Protein AF-A0A6N2UVW4-F1 (afdb_monomer_lite)

pLDDT: mean 70.42, std 20.42, range [22.8, 98.5]

Sequence (539 aa):
MREIDLGPVQGPLTFVTPEEFGAKGDGLTDDSDAFKNALLTGKKVICMPKKVYNFIKPVDVKRIYAGHLDLNGSLLKNFHILVNLNDAGNDWRQTYPVGKFVIENGEVGGTWGERPANWEVPVIKTGTQMRLQHLKFTNAPYMLAMVNQYLDYMAFEDCLYIENHALFQENVLKLDAINVIGTDGNAKKIDGTAQNLAGDAWIFKQCNEWYSPNNKDYKMIAFHNNSAATMINCIQSGFRIGGSYSDYARVVCISCHYEEEGSMPVTGGQYWYLCSALFLGCFFWGNYQLFNFKSVQYINCTFVQTIDNYRLPHRDFAFFTNGKYLHELDCVMQNCGVGGNYIIDTKGIKQTRKSPKKTYNKFMDYLNIANLSTKVMQNWEHAKFNQTGQYTYEMYVLATELDNYSYSFKTQQINITNERTQVTALLGNAIGGFGIRAIRTSPNGEIHETILHSSSEIAIGDDGNLVARNLVFHDYGEWCDFGFNDDIKTQLPNIWKKISKKPNMIKNMQMLEANGVLVTKDNSTITTDISGMIQVKKA

Structure (mmCIF, N/CA/C/O backbone):
data_AF-A0A6N2UVW4-F1
#
_entry.id   AF-A0A6N2UVW4-F1
#
loop_
_atom_site.group_PDB
_atom_site.id
_atom_site.type_symbol
_atom_site.label_atom_id
_atom_site.label_alt_id
_atom_site.label_comp_id
_atom_site.label_asym_id
_atom_site.label_entity_id
_atom_site.label_seq_id
_atom_site.pdbx_PDB_ins_code
_atom_site.Cartn_x
_atom_site.Cartn_y
_atom_site.Cartn_z
_atom_site.occupancy
_atom_site.B_iso_or_equiv
_atom_site.auth_seq_id
_atom_site.auth_comp_id
_atom_site.auth_asym_id
_atom_site.auth_atom_id
_atom_site.pdbx_PDB_model_num
ATOM 1 N N . MET A 1 1 ? 15.621 -29.008 -66.933 1.00 38.97 1 MET A N 1
ATOM 2 C CA . MET A 1 1 ? 15.901 -29.365 -65.528 1.00 38.97 1 MET A CA 1
ATOM 3 C C . MET A 1 1 ? 17.125 -28.603 -65.053 1.00 38.97 1 MET A C 1
ATOM 5 O O . MET A 1 1 ? 18.234 -28.921 -65.461 1.00 38.97 1 MET A O 1
ATOM 9 N N . ARG A 1 2 ? 16.892 -27.567 -64.249 1.00 25.06 2 ARG A N 1
ATOM 10 C CA . ARG A 1 2 ? 17.816 -27.016 -63.253 1.00 25.06 2 ARG A CA 1
ATOM 11 C C . ARG A 1 2 ? 16.919 -26.576 -62.102 1.00 25.06 2 ARG A C 1
ATOM 13 O O . ARG A 1 2 ? 16.017 -25.774 -62.331 1.00 25.06 2 ARG A O 1
ATOM 20 N N . GLU A 1 3 ? 17.099 -27.191 -60.942 1.00 31.09 3 GLU A N 1
ATOM 21 C CA . GLU A 1 3 ? 16.465 -26.770 -59.696 1.00 31.09 3 GLU A CA 1
ATOM 22 C C . GLU A 1 3 ? 16.963 -25.371 -59.329 1.00 31.09 3 GLU A C 1
ATOM 24 O O . GLU A 1 3 ? 18.162 -25.093 -59.397 1.00 31.09 3 GLU A O 1
ATOM 29 N N . ILE A 1 4 ? 16.027 -24.497 -58.966 1.00 32.41 4 ILE A N 1
ATOM 30 C CA . ILE A 1 4 ? 16.306 -23.297 -58.186 1.00 32.41 4 ILE A CA 1
ATOM 31 C C . ILE A 1 4 ? 15.705 -23.577 -56.816 1.00 32.41 4 ILE A C 1
ATOM 33 O O . ILE A 1 4 ? 14.489 -23.705 -56.675 1.00 32.41 4 ILE A O 1
ATOM 37 N N . ASP A 1 5 ? 16.598 -23.728 -55.849 1.00 36.06 5 ASP A N 1
ATOM 38 C CA . ASP A 1 5 ? 16.321 -23.878 -54.431 1.00 36.06 5 ASP A CA 1
ATOM 39 C C . ASP A 1 5 ? 15.704 -22.570 -53.907 1.00 36.06 5 ASP A C 1
ATOM 41 O O . ASP A 1 5 ? 16.358 -21.524 -53.869 1.00 36.06 5 ASP A O 1
ATOM 45 N N . LEU A 1 6 ? 14.411 -22.602 -53.583 1.00 34.62 6 LEU A N 1
ATOM 46 C CA . LEU A 1 6 ? 13.721 -21.520 -52.885 1.00 34.62 6 LEU A CA 1
ATOM 47 C C . LEU A 1 6 ? 13.541 -21.975 -51.439 1.00 34.62 6 LEU A C 1
ATOM 49 O O . LEU A 1 6 ? 12.596 -22.695 -51.117 1.00 34.62 6 LEU A O 1
ATOM 53 N N . GLY A 1 7 ? 14.478 -21.559 -50.584 1.00 32.84 7 GLY A N 1
ATOM 54 C CA . GLY A 1 7 ? 14.398 -21.746 -49.138 1.00 32.84 7 GLY A CA 1
ATOM 55 C C . GLY A 1 7 ? 13.083 -21.217 -48.538 1.00 32.84 7 GLY A C 1
ATOM 56 O O . GLY A 1 7 ? 12.323 -20.501 -49.197 1.00 32.84 7 GLY A O 1
ATOM 57 N N . PRO A 1 8 ? 12.783 -21.566 -47.275 1.00 37.62 8 PRO A N 1
ATOM 58 C CA . PRO A 1 8 ? 11.489 -21.286 -46.670 1.00 37.62 8 PRO A CA 1
ATOM 59 C C . PRO A 1 8 ? 11.218 -19.778 -46.611 1.00 37.62 8 PRO A C 1
ATOM 61 O O . PRO A 1 8 ? 11.997 -19.003 -46.057 1.00 37.62 8 PRO A O 1
ATOM 64 N N . VAL A 1 9 ? 10.075 -19.379 -47.170 1.00 38.25 9 VAL A N 1
ATOM 65 C CA . VAL A 1 9 ? 9.525 -18.023 -47.090 1.00 38.25 9 VAL A CA 1
ATOM 66 C C . VAL A 1 9 ? 9.221 -17.710 -45.620 1.00 38.25 9 VAL A C 1
ATOM 68 O O . VAL A 1 9 ? 8.223 -18.175 -45.072 1.00 38.25 9 VAL A O 1
ATOM 71 N N . GLN A 1 10 ? 10.090 -16.938 -44.963 1.00 37.22 10 GLN A N 1
ATOM 72 C CA . GLN A 1 10 ? 9.802 -16.350 -43.654 1.00 37.22 10 GLN A CA 1
ATOM 73 C C . GLN A 1 10 ? 8.706 -15.287 -43.821 1.00 37.22 10 GLN A C 1
ATOM 75 O O . GLN A 1 10 ? 8.897 -14.289 -44.515 1.00 37.22 10 GLN A O 1
ATOM 80 N N . GLY A 1 11 ? 7.546 -15.494 -43.190 1.00 39.78 11 GLY A N 1
ATOM 81 C CA . GLY A 1 11 ? 6.554 -14.430 -43.008 1.00 39.78 11 GLY A CA 1
ATOM 82 C C . GLY A 1 11 ? 7.146 -13.258 -42.204 1.00 39.78 11 GLY A C 1
ATOM 83 O O . GLY A 1 11 ? 8.141 -13.445 -41.501 1.00 39.78 11 GLY A O 1
ATOM 84 N N . PRO A 1 12 ? 6.575 -12.043 -42.288 1.00 49.72 12 PRO A N 1
ATOM 85 C CA . PRO A 1 12 ? 7.121 -10.887 -41.587 1.00 49.72 12 PRO A CA 1
ATOM 86 C C . PRO A 1 12 ? 7.119 -11.145 -40.077 1.00 49.72 12 PRO A C 1
ATOM 88 O O . PRO A 1 12 ? 6.063 -11.349 -39.480 1.00 49.72 12 PRO A O 1
ATOM 91 N N . LEU A 1 13 ? 8.308 -11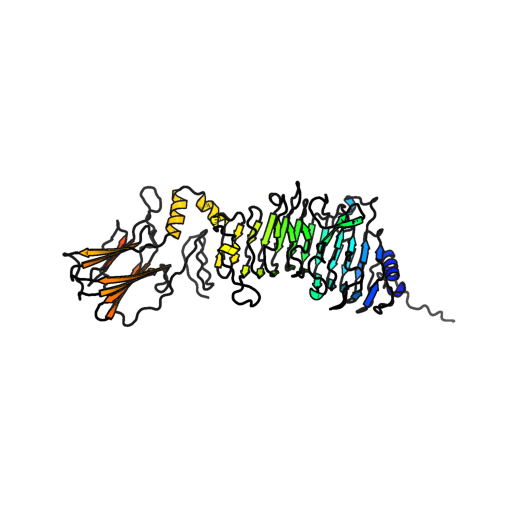.141 -39.465 1.00 53.44 13 LEU A N 1
ATOM 92 C CA . LEU A 1 13 ? 8.469 -11.308 -38.021 1.00 53.44 13 LEU A CA 1
ATOM 93 C C . LEU A 1 13 ? 7.592 -10.285 -37.280 1.00 53.44 13 LEU A C 1
ATOM 95 O O . LEU A 1 13 ? 7.713 -9.073 -37.508 1.00 53.44 13 LEU A O 1
ATOM 99 N N . THR A 1 14 ? 6.719 -10.791 -36.405 1.00 82.38 14 THR A N 1
ATOM 100 C CA . THR A 1 14 ? 5.825 -10.027 -35.513 1.00 82.38 14 THR A CA 1
ATOM 101 C C . THR A 1 14 ? 6.563 -9.400 -34.327 1.00 82.38 14 THR A C 1
ATOM 103 O O . THR A 1 14 ? 5.982 -8.614 -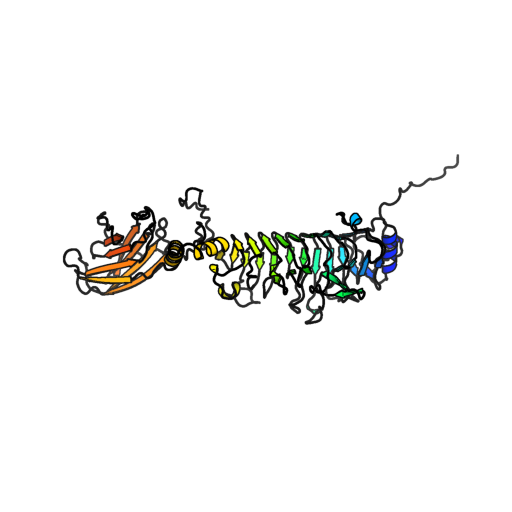33.578 1.00 82.38 14 THR A O 1
ATOM 106 N N . PHE A 1 15 ? 7.849 -9.717 -34.178 1.00 92.69 15 PHE A N 1
ATOM 107 C CA . PHE A 1 15 ? 8.753 -9.175 -33.177 1.00 92.69 15 PHE A CA 1
ATOM 108 C C . PHE A 1 15 ? 10.134 -8.899 -33.785 1.00 92.69 15 PHE A C 1
ATOM 110 O O . PHE A 1 15 ? 10.409 -9.309 -34.913 1.00 92.69 15 PHE A O 1
ATOM 117 N N . VAL A 1 16 ? 10.980 -8.192 -33.044 1.00 96.44 16 VAL A N 1
ATOM 118 C CA . VAL A 1 16 ? 12.411 -8.006 -33.325 1.00 96.44 16 VAL A CA 1
ATOM 119 C C . VAL A 1 16 ? 13.206 -8.164 -32.033 1.00 96.44 16 VAL A C 1
ATOM 121 O O . VAL A 1 16 ? 12.652 -7.981 -30.944 1.00 96.44 16 VAL A O 1
ATOM 124 N N . THR A 1 17 ? 14.495 -8.470 -32.133 1.00 97.56 17 THR A N 1
ATOM 125 C CA . THR A 1 17 ? 15.401 -8.467 -30.975 1.00 97.56 17 THR A CA 1
ATOM 126 C C . THR A 1 17 ? 16.345 -7.260 -31.008 1.00 97.56 17 THR A C 1
ATOM 128 O O . THR A 1 17 ? 16.642 -6.743 -32.086 1.00 97.56 17 THR A O 1
ATOM 131 N N . PRO A 1 18 ? 16.853 -6.779 -29.858 1.00 98.12 18 PRO A N 1
ATOM 132 C CA . PRO A 1 18 ? 17.885 -5.740 -29.840 1.00 98.12 18 PRO A CA 1
ATOM 133 C C . PRO A 1 18 ? 19.155 -6.122 -30.625 1.00 98.12 18 PRO A C 1
ATOM 135 O O . PRO A 1 18 ? 19.814 -5.256 -31.200 1.00 98.12 18 PRO A O 1
ATOM 138 N N . GLU A 1 19 ? 19.504 -7.409 -30.689 1.00 97.81 19 GLU A N 1
ATOM 139 C CA . GLU A 1 19 ? 20.683 -7.923 -31.399 1.00 97.81 19 GLU A CA 1
ATOM 140 C C . GLU A 1 19 ? 20.627 -7.664 -32.910 1.00 97.81 19 GLU A C 1
ATOM 142 O O . GLU A 1 19 ? 21.662 -7.387 -33.516 1.00 97.81 19 GLU A O 1
ATOM 147 N N . GLU A 1 20 ? 19.432 -7.667 -33.514 1.00 97.62 20 GLU A N 1
ATOM 148 C CA . GLU A 1 20 ? 19.237 -7.288 -34.925 1.00 97.62 20 GLU A CA 1
ATOM 149 C C . GLU A 1 20 ? 19.682 -5.842 -35.209 1.00 97.62 20 GLU A C 1
ATOM 151 O O . GLU A 1 20 ? 19.990 -5.491 -36.349 1.00 97.62 20 GLU A O 1
ATOM 156 N N . PHE A 1 21 ? 19.768 -5.012 -34.165 1.00 97.94 21 PHE A N 1
ATOM 157 C CA . PHE A 1 21 ? 20.197 -3.615 -34.220 1.00 97.94 21 PHE A CA 1
ATOM 158 C C . PHE A 1 21 ? 21.572 -3.385 -33.581 1.00 97.94 21 PHE A C 1
ATOM 160 O O . PHE A 1 21 ? 21.954 -2.238 -33.343 1.00 97.94 21 PHE A O 1
ATOM 167 N N . GLY A 1 22 ? 22.327 -4.458 -33.324 1.00 97.31 22 GLY A N 1
ATOM 168 C CA . GLY A 1 22 ? 23.711 -4.394 -32.857 1.00 97.31 22 GLY A CA 1
ATOM 169 C C . GLY A 1 22 ? 23.905 -4.485 -31.343 1.00 97.31 22 GLY A C 1
ATOM 170 O O . GLY A 1 22 ? 25.032 -4.280 -30.890 1.00 97.31 22 GLY A O 1
ATOM 171 N N . ALA A 1 23 ? 22.865 -4.805 -30.561 1.00 98.12 23 ALA A N 1
ATOM 172 C CA . ALA A 1 23 ? 23.050 -5.108 -29.141 1.00 98.12 23 ALA A CA 1
ATOM 173 C C . ALA A 1 23 ? 23.914 -6.366 -28.967 1.00 98.12 23 ALA A C 1
ATOM 175 O O . ALA A 1 23 ? 23.809 -7.316 -29.747 1.00 98.12 23 ALA A O 1
ATOM 176 N N . LYS A 1 24 ? 24.736 -6.406 -27.916 1.00 97.81 24 LYS A N 1
ATOM 177 C CA . LYS A 1 24 ? 25.527 -7.596 -27.560 1.00 97.81 24 LYS A CA 1
ATOM 178 C C . LYS A 1 24 ? 24.975 -8.335 -26.347 1.00 97.81 24 LYS A C 1
ATOM 180 O O . LYS A 1 24 ? 25.068 -9.571 -26.284 1.00 97.81 24 LYS A O 1
ATOM 185 N N . GLY A 1 25 ? 24.420 -7.597 -25.383 1.00 96.81 25 GLY A N 1
ATOM 186 C CA . GLY A 1 25 ? 23.923 -8.170 -24.134 1.00 96.81 25 GLY A CA 1
ATOM 187 C C . GLY A 1 25 ? 25.016 -8.887 -23.330 1.00 96.81 25 GLY A C 1
ATOM 188 O O . GLY A 1 25 ? 24.780 -9.964 -22.776 1.00 96.81 25 GLY A O 1
ATOM 189 N N . ASP A 1 26 ? 26.229 -8.328 -23.327 1.00 96.62 26 ASP A N 1
ATOM 190 C CA . ASP A 1 26 ? 27.412 -8.834 -22.613 1.00 96.62 26 ASP A CA 1
ATOM 191 C C . ASP A 1 26 ? 27.649 -8.140 -21.253 1.00 96.62 26 ASP A C 1
ATOM 193 O O . ASP A 1 26 ? 28.610 -8.450 -20.551 1.00 96.62 26 ASP A O 1
ATOM 197 N N . GLY A 1 27 ? 26.776 -7.202 -20.877 1.00 94.25 27 GLY A N 1
ATOM 198 C CA . GLY A 1 27 ? 26.834 -6.414 -19.647 1.00 94.25 27 GLY A CA 1
ATOM 199 C C . GLY A 1 27 ? 27.883 -5.304 -19.646 1.00 94.25 27 GLY A C 1
ATOM 200 O O . GLY A 1 27 ? 28.048 -4.646 -18.617 1.00 94.25 27 GLY A O 1
ATOM 201 N N . LEU A 1 28 ? 28.577 -5.089 -20.767 1.00 94.44 28 LEU A N 1
ATOM 202 C CA . LEU A 1 28 ? 29.689 -4.145 -20.897 1.00 94.44 28 LEU A CA 1
ATOM 203 C C . LEU A 1 28 ? 29.474 -3.170 -22.059 1.00 94.44 28 LEU A C 1
ATOM 205 O O . LEU A 1 28 ? 29.609 -1.958 -21.885 1.00 94.44 28 LEU A O 1
ATOM 209 N N . THR A 1 29 ? 29.139 -3.696 -23.235 1.00 97.25 29 THR A N 1
ATOM 210 C CA . THR A 1 29 ? 28.880 -2.922 -24.448 1.00 97.25 29 THR A CA 1
ATOM 211 C C . THR A 1 29 ? 27.660 -2.024 -24.248 1.00 97.25 29 THR A C 1
ATOM 213 O O . THR A 1 29 ? 26.678 -2.431 -23.638 1.00 97.25 29 THR A O 1
ATOM 216 N N . ASP A 1 30 ? 27.734 -0.791 -24.754 1.00 97.69 30 ASP A N 1
ATOM 217 C CA . ASP A 1 30 ? 26.580 0.106 -24.776 1.00 97.69 30 ASP A CA 1
ATOM 218 C C . ASP A 1 30 ? 25.530 -0.384 -25.780 1.00 97.69 30 ASP A C 1
ATOM 220 O O . ASP A 1 30 ? 25.731 -0.304 -26.992 1.00 97.69 30 ASP A O 1
ATOM 224 N N . ASP A 1 31 ? 24.399 -0.854 -25.265 1.00 98.50 31 ASP A N 1
ATOM 225 C CA . ASP A 1 31 ? 23.282 -1.390 -26.044 1.00 98.50 31 ASP A CA 1
ATOM 226 C C . ASP A 1 31 ? 22.178 -0.336 -26.292 1.00 98.50 31 ASP A C 1
ATOM 228 O O . ASP A 1 31 ? 21.141 -0.628 -26.895 1.00 98.50 31 ASP A O 1
ATOM 232 N N . SER A 1 32 ? 22.392 0.918 -25.868 1.00 97.88 32 SER A N 1
ATOM 233 C CA . SER A 1 32 ? 21.366 1.973 -25.877 1.00 97.88 32 SER A CA 1
ATOM 234 C C . SER A 1 32 ? 20.764 2.255 -27.259 1.00 97.88 32 SER A C 1
ATOM 236 O O . SER A 1 32 ? 19.541 2.352 -27.396 1.00 97.88 32 SER A O 1
ATOM 238 N N . ASP A 1 33 ? 21.597 2.384 -28.300 1.00 98.31 33 ASP A N 1
ATOM 239 C CA . ASP A 1 33 ? 21.111 2.680 -29.659 1.00 98.31 33 ASP A CA 1
ATOM 240 C C . ASP A 1 33 ? 20.380 1.487 -30.283 1.00 98.31 33 ASP A C 1
ATOM 242 O O . ASP A 1 33 ? 19.411 1.675 -31.020 1.00 98.31 33 ASP A O 1
ATOM 246 N N . ALA A 1 34 ? 20.798 0.263 -29.957 1.00 98.50 34 ALA A N 1
ATOM 247 C CA . ALA A 1 34 ? 20.167 -0.948 -30.458 1.00 98.50 34 ALA A CA 1
ATOM 248 C C . ALA A 1 34 ? 18.731 -1.086 -29.928 1.00 98.50 34 ALA A C 1
ATOM 250 O O . ALA A 1 34 ? 17.798 -1.284 -30.708 1.00 98.50 34 ALA A O 1
ATOM 251 N N . PHE A 1 35 ? 18.523 -0.866 -28.625 1.00 98.44 35 PHE A N 1
ATOM 252 C CA . PHE A 1 35 ? 17.181 -0.839 -28.028 1.00 98.44 35 PHE A CA 1
ATOM 253 C C . PHE A 1 35 ? 16.313 0.284 -28.592 1.00 98.44 35 PHE A C 1
ATOM 255 O O . PHE A 1 35 ? 15.141 0.062 -28.903 1.00 98.44 35 PHE A O 1
ATOM 262 N N . LYS A 1 36 ? 16.879 1.485 -28.760 1.00 97.94 36 LYS A N 1
ATOM 263 C CA . LYS A 1 36 ? 16.172 2.604 -29.394 1.00 97.94 36 LYS A CA 1
ATOM 264 C C . LYS A 1 36 ? 15.686 2.222 -30.791 1.00 97.94 36 LYS A C 1
ATOM 266 O O . LYS A 1 36 ? 14.511 2.405 -31.096 1.00 97.94 36 LYS A O 1
ATOM 271 N N . ASN A 1 37 ? 16.568 1.687 -31.631 1.00 97.56 37 ASN A N 1
ATOM 272 C CA . ASN A 1 37 ? 16.231 1.331 -33.007 1.00 97.56 37 ASN A CA 1
ATOM 273 C C . ASN A 1 37 ? 15.206 0.191 -33.070 1.00 97.56 37 ASN A C 1
ATOM 275 O O . ASN A 1 37 ? 14.262 0.286 -33.852 1.00 97.56 37 ASN A O 1
ATOM 279 N N . ALA A 1 38 ? 15.327 -0.818 -32.200 1.00 97.25 38 ALA A N 1
ATOM 280 C CA . ALA A 1 38 ? 14.352 -1.900 -32.084 1.00 97.25 38 ALA A CA 1
ATOM 281 C C . ALA A 1 38 ? 12.950 -1.369 -31.746 1.00 97.25 38 ALA A C 1
ATOM 283 O O . ALA A 1 38 ? 11.978 -1.692 -32.431 1.00 97.25 38 ALA A O 1
ATOM 284 N N . LEU A 1 39 ? 12.843 -0.490 -30.745 1.00 95.25 39 LEU A N 1
ATOM 285 C CA . LEU A 1 39 ? 11.572 0.117 -30.337 1.00 95.25 39 LEU A CA 1
ATOM 286 C C . LEU A 1 39 ? 10.967 1.020 -31.421 1.00 95.25 39 LEU A C 1
ATOM 288 O O . LEU A 1 39 ? 9.749 1.041 -31.599 1.00 95.25 39 LEU A O 1
ATOM 292 N N . LEU A 1 40 ? 11.799 1.739 -32.181 1.00 93.06 40 LEU A N 1
ATOM 293 C CA . LEU A 1 40 ? 11.345 2.601 -33.279 1.00 93.06 40 LEU A CA 1
ATOM 294 C C . LEU A 1 40 ? 10.747 1.825 -34.464 1.00 93.06 40 LEU A C 1
ATOM 296 O O . LEU A 1 40 ? 10.085 2.437 -35.301 1.00 93.06 40 LEU A O 1
ATOM 300 N N . THR A 1 41 ? 10.916 0.500 -34.533 1.00 92.62 41 THR A N 1
ATOM 301 C CA . THR A 1 41 ? 10.229 -0.327 -35.541 1.00 92.62 41 THR A CA 1
ATOM 302 C C . THR A 1 41 ? 8.719 -0.421 -35.321 1.00 92.62 41 THR A C 1
ATOM 304 O O . THR A 1 41 ? 7.993 -0.783 -36.247 1.00 92.62 41 THR A O 1
ATOM 307 N N . GLY A 1 42 ? 8.242 -0.149 -34.100 1.00 87.94 42 GLY A N 1
ATOM 308 C CA . GLY A 1 42 ? 6.847 -0.348 -33.700 1.00 87.94 42 GLY A CA 1
ATOM 309 C C . GLY A 1 42 ? 6.428 -1.816 -33.536 1.00 87.94 42 GLY A C 1
ATOM 310 O O . GLY A 1 42 ? 5.264 -2.082 -33.242 1.00 87.94 42 GLY A O 1
ATOM 311 N N . LYS A 1 43 ? 7.345 -2.776 -33.717 1.00 91.69 43 LYS A N 1
ATOM 312 C CA . LYS A 1 43 ? 7.105 -4.206 -33.463 1.00 91.69 43 LYS A CA 1
ATOM 313 C C . LYS A 1 43 ? 7.293 -4.535 -31.979 1.00 91.69 43 LYS A C 1
ATOM 315 O O . LYS A 1 43 ? 7.896 -3.756 -31.241 1.00 91.69 43 LYS A O 1
ATOM 320 N N . LYS A 1 44 ? 6.826 -5.714 -31.540 1.00 94.62 44 LYS A N 1
ATOM 321 C CA . LYS A 1 44 ? 7.178 -6.233 -30.206 1.00 94.62 44 LYS A CA 1
ATOM 322 C C . LYS A 1 44 ? 8.697 -6.429 -30.146 1.00 94.62 44 LYS A C 1
ATOM 324 O O . LYS A 1 44 ? 9.260 -7.092 -31.012 1.00 94.62 44 LYS A O 1
ATOM 329 N N . VAL A 1 45 ? 9.358 -5.863 -29.145 1.00 97.75 45 VAL A N 1
ATOM 330 C CA . VAL A 1 45 ? 10.785 -6.081 -28.895 1.00 97.75 45 VAL A CA 1
ATOM 331 C C . VAL A 1 45 ? 10.915 -7.183 -27.857 1.00 97.75 45 VAL A C 1
ATOM 333 O O . VAL A 1 45 ? 10.358 -7.064 -26.768 1.00 97.75 45 VAL A O 1
ATOM 336 N N . ILE A 1 46 ? 11.632 -8.252 -28.194 1.00 97.75 46 ILE A N 1
ATOM 337 C CA . ILE A 1 46 ? 11.892 -9.372 -27.286 1.00 97.75 46 ILE A CA 1
ATOM 338 C C . ILE A 1 46 ? 13.399 -9.504 -27.126 1.00 97.75 46 ILE A C 1
ATOM 340 O O . ILE A 1 46 ? 14.116 -9.722 -28.101 1.00 97.75 46 ILE A O 1
ATOM 344 N N . CYS A 1 47 ? 13.886 -9.365 -25.899 1.00 98.06 47 CYS A N 1
ATOM 345 C CA . CYS A 1 47 ? 15.289 -9.612 -25.600 1.00 98.06 47 CYS A CA 1
ATOM 346 C C . CYS A 1 47 ? 15.619 -11.099 -25.778 1.00 98.06 47 CYS A C 1
ATOM 348 O O . CYS A 1 47 ? 14.792 -11.984 -25.524 1.00 98.06 47 CYS A O 1
ATOM 350 N N . MET A 1 48 ? 16.860 -11.395 -26.151 1.00 95.50 48 MET A N 1
ATOM 351 C CA . MET A 1 48 ? 17.355 -12.765 -26.054 1.00 95.50 48 MET A CA 1
ATOM 352 C C . MET A 1 48 ? 17.401 -13.185 -24.577 1.00 95.50 48 MET A C 1
ATOM 354 O O . MET A 1 48 ? 17.723 -12.366 -23.718 1.00 95.50 48 MET A O 1
ATOM 358 N N . PRO A 1 49 ? 17.066 -14.442 -24.247 1.00 94.75 49 PRO A N 1
ATOM 359 C CA . PRO A 1 49 ? 16.803 -14.824 -22.867 1.00 94.75 49 PRO A CA 1
ATOM 360 C C . PRO A 1 49 ? 18.044 -14.711 -21.978 1.00 94.75 49 PRO A C 1
ATOM 362 O O . PRO A 1 49 ? 19.130 -15.159 -22.355 1.00 94.75 49 PRO A O 1
ATOM 365 N N . LYS A 1 50 ? 17.849 -14.194 -20.756 1.00 89.25 50 LYS A N 1
ATOM 366 C CA . LYS A 1 50 ? 18.866 -14.118 -19.684 1.00 89.25 50 LYS A CA 1
ATOM 367 C C . LYS A 1 50 ? 20.139 -13.344 -20.060 1.00 89.25 50 LYS A C 1
ATOM 369 O O . LYS A 1 50 ? 21.222 -13.640 -19.550 1.00 89.25 50 LYS A O 1
ATOM 374 N N . LYS A 1 51 ? 20.028 -12.369 -20.960 1.00 96.06 51 LYS A N 1
ATOM 375 C CA . LYS A 1 51 ? 21.128 -11.467 -21.314 1.00 96.06 51 LYS A CA 1
ATOM 376 C C . LYS A 1 51 ? 21.301 -10.369 -20.266 1.00 96.06 51 LYS A C 1
ATOM 378 O O . LYS A 1 51 ? 20.418 -10.123 -19.445 1.00 96.06 51 LYS A O 1
ATOM 383 N N . VAL A 1 52 ? 22.453 -9.704 -20.298 1.00 96.44 52 VAL A N 1
ATOM 384 C CA . VAL A 1 52 ? 22.708 -8.503 -19.494 1.00 96.44 52 VAL A CA 1
ATOM 385 C C . VAL A 1 52 ? 23.021 -7.371 -20.456 1.00 96.44 52 VAL A C 1
ATOM 387 O O . VAL A 1 52 ? 24.057 -7.403 -21.103 1.00 96.44 52 VAL A O 1
ATOM 390 N N . TYR A 1 53 ? 22.146 -6.382 -20.573 1.00 97.56 53 TYR A N 1
ATOM 391 C CA . TYR A 1 53 ? 22.354 -5.244 -21.469 1.00 97.56 53 TYR A CA 1
ATOM 392 C C . TYR A 1 53 ? 22.809 -4.035 -20.663 1.00 97.56 53 TYR A C 1
ATOM 394 O O . TYR A 1 53 ? 22.246 -3.766 -19.601 1.00 97.56 53 TYR A O 1
ATOM 402 N N . ASN A 1 54 ? 23.829 -3.320 -21.136 1.00 96.31 54 ASN A N 1
ATOM 403 C CA . ASN A 1 54 ? 24.357 -2.142 -20.449 1.00 96.31 54 ASN A CA 1
ATOM 404 C C . ASN A 1 54 ? 24.015 -0.865 -21.217 1.00 96.31 54 ASN A C 1
ATOM 406 O O . ASN A 1 54 ? 24.142 -0.807 -22.436 1.00 96.31 54 ASN A O 1
ATOM 410 N N . PHE A 1 55 ? 23.603 0.171 -20.490 1.00 96.44 55 PHE A N 1
ATOM 411 C CA . PHE A 1 55 ? 23.182 1.443 -21.063 1.00 96.44 55 PHE A CA 1
ATOM 412 C C . PHE A 1 55 ? 24.060 2.567 -20.515 1.00 96.44 55 PHE A C 1
ATOM 414 O O . PHE A 1 55 ? 24.122 2.780 -19.306 1.00 96.44 55 PHE A O 1
ATOM 421 N N . ILE A 1 56 ? 24.743 3.309 -21.389 1.00 94.94 56 ILE A N 1
ATOM 422 C CA . ILE A 1 56 ? 25.504 4.506 -20.968 1.00 94.94 56 ILE A CA 1
ATOM 423 C C . ILE A 1 56 ? 24.724 5.803 -21.215 1.00 94.94 56 ILE A C 1
ATOM 425 O O . ILE A 1 56 ? 25.126 6.871 -20.750 1.00 94.94 56 ILE A O 1
ATOM 429 N N . LYS A 1 57 ? 23.614 5.723 -21.958 1.00 94.88 57 LYS A N 1
ATOM 430 C CA . LYS A 1 57 ? 22.730 6.843 -22.288 1.00 94.88 57 LYS A CA 1
ATOM 431 C C . LYS A 1 57 ? 21.263 6.391 -22.307 1.00 94.88 57 LYS A C 1
ATOM 433 O O . LYS A 1 57 ? 20.989 5.204 -22.457 1.00 94.88 57 LYS A O 1
ATOM 438 N N . PRO A 1 58 ? 20.299 7.317 -22.179 1.00 94.62 58 PRO A N 1
ATOM 439 C CA . PRO A 1 58 ? 18.889 6.956 -22.230 1.00 94.62 58 PRO A CA 1
ATOM 440 C C . PRO A 1 58 ? 18.467 6.400 -23.596 1.00 94.62 58 PRO A C 1
ATOM 442 O O . PRO A 1 58 ? 18.875 6.906 -24.645 1.00 94.62 58 PRO A O 1
ATOM 445 N N . VAL A 1 59 ? 17.552 5.434 -23.578 1.00 97.00 59 VAL A N 1
ATOM 446 C CA . VAL A 1 59 ? 16.793 4.991 -24.748 1.00 97.00 59 VAL A CA 1
ATOM 447 C C . VAL A 1 59 ? 15.771 6.078 -25.096 1.00 97.00 59 VAL A C 1
ATOM 449 O O . VAL A 1 59 ? 14.692 6.175 -24.508 1.00 97.00 59 VAL A O 1
ATOM 452 N N . ASP A 1 60 ? 16.154 6.963 -26.019 1.00 93.62 60 ASP A N 1
ATOM 453 C CA . ASP A 1 60 ? 15.337 8.109 -26.430 1.00 93.62 60 ASP A CA 1
ATOM 454 C C . ASP A 1 60 ? 14.320 7.71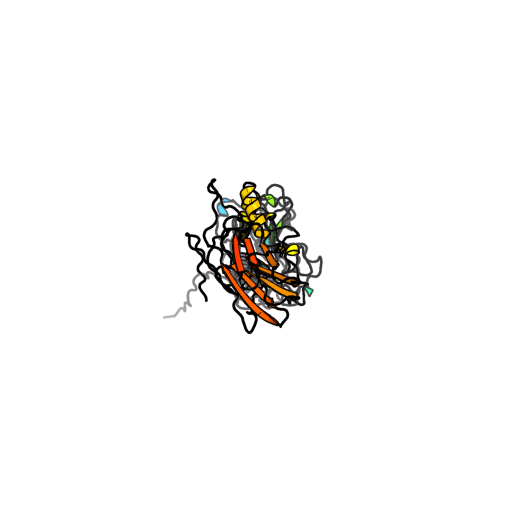3 -27.510 1.00 93.62 60 ASP A C 1
ATOM 456 O O . ASP A 1 60 ? 14.634 7.666 -28.705 1.00 93.62 60 ASP A O 1
ATOM 460 N N . VAL A 1 61 ? 13.089 7.456 -27.065 1.00 90.69 61 VAL A N 1
ATOM 461 C CA . VAL A 1 61 ? 11.921 7.145 -27.897 1.00 90.69 61 VAL A CA 1
ATOM 462 C C . VAL A 1 61 ? 10.764 8.104 -27.601 1.00 90.69 61 VAL A C 1
ATOM 464 O O . VAL A 1 61 ? 9.589 7.745 -27.637 1.00 90.69 61 VAL A O 1
ATOM 467 N N . LYS A 1 62 ? 11.075 9.384 -27.363 1.00 87.06 62 LYS A N 1
ATOM 468 C CA . LYS A 1 62 ? 10.102 10.421 -26.958 1.00 87.06 62 LYS A CA 1
ATOM 469 C C . LYS A 1 62 ? 8.921 10.623 -27.909 1.00 87.06 62 LYS A C 1
ATOM 471 O O . LYS A 1 62 ? 7.973 11.307 -27.544 1.00 87.06 62 LYS A O 1
ATOM 476 N N . ARG A 1 63 ? 8.984 10.074 -29.124 1.00 80.19 63 ARG A N 1
ATOM 477 C CA . ARG A 1 63 ? 7.955 10.216 -30.161 1.00 80.19 63 ARG A CA 1
ATOM 478 C C . ARG A 1 63 ? 7.035 9.008 -30.310 1.00 80.19 63 ARG A C 1
ATOM 480 O O . ARG A 1 63 ? 6.050 9.123 -31.032 1.00 80.19 63 ARG A O 1
ATOM 487 N N . ILE A 1 64 ? 7.343 7.872 -29.680 1.00 81.38 64 ILE A N 1
ATOM 488 C CA . ILE A 1 64 ? 6.458 6.705 -29.733 1.00 81.38 64 ILE A CA 1
ATOM 489 C C . ILE A 1 64 ? 5.457 6.787 -28.587 1.00 81.38 64 ILE A C 1
ATOM 491 O O . ILE A 1 64 ? 5.832 7.043 -27.443 1.00 81.38 64 ILE A O 1
ATOM 495 N N . TYR A 1 65 ? 4.182 6.588 -28.908 1.00 77.50 65 TYR A N 1
ATOM 496 C CA . TYR A 1 65 ? 3.090 6.605 -27.938 1.00 77.50 65 TYR A CA 1
ATOM 497 C C . TYR A 1 65 ? 2.679 5.199 -27.498 1.00 77.50 65 TYR A C 1
ATOM 499 O O . TYR A 1 65 ? 2.017 5.081 -26.471 1.00 77.50 65 TYR A O 1
ATOM 507 N N . ALA A 1 66 ? 3.084 4.162 -28.242 1.00 83.50 66 ALA A N 1
ATOM 508 C CA . ALA A 1 66 ? 2.816 2.759 -27.958 1.00 83.50 66 ALA A CA 1
ATOM 509 C C . ALA A 1 66 ? 4.035 1.871 -28.256 1.00 83.50 66 ALA A C 1
ATOM 511 O O . ALA A 1 66 ? 4.878 2.232 -29.080 1.00 83.50 66 ALA A O 1
ATOM 512 N N . GLY A 1 67 ? 4.128 0.725 -27.583 1.00 88.31 67 GLY A N 1
ATOM 513 C CA . GLY A 1 67 ? 5.229 -0.223 -27.745 1.00 88.31 67 GLY A CA 1
ATOM 514 C C . GLY A 1 67 ? 5.162 -1.394 -26.767 1.00 88.31 67 GLY A C 1
ATOM 515 O O . GLY A 1 67 ? 4.396 -1.384 -25.805 1.00 88.31 67 GLY A O 1
ATOM 516 N N . HIS A 1 68 ? 5.973 -2.418 -27.016 1.00 94.56 68 HIS A N 1
ATOM 517 C CA . HIS A 1 68 ? 6.054 -3.600 -26.161 1.00 94.56 68 HIS A CA 1
ATOM 518 C C . HIS A 1 68 ? 7.507 -4.048 -26.063 1.00 94.56 68 HIS A C 1
ATOM 520 O O . HIS A 1 68 ? 8.103 -4.411 -27.076 1.00 94.56 68 HIS A O 1
ATOM 526 N N . LEU A 1 69 ? 8.061 -4.005 -24.854 1.00 97.44 69 LEU A N 1
ATOM 527 C CA . LEU A 1 69 ? 9.399 -4.473 -24.523 1.00 97.44 69 LEU A CA 1
ATOM 528 C C . LEU A 1 69 ? 9.319 -5.654 -23.548 1.00 97.44 69 LEU A C 1
ATOM 530 O O . LEU A 1 69 ? 8.973 -5.492 -22.383 1.00 97.44 69 LEU A O 1
ATOM 534 N N . ASP A 1 70 ? 9.657 -6.838 -24.032 1.00 97.88 70 ASP A N 1
ATOM 535 C CA . ASP A 1 70 ? 9.741 -8.067 -23.249 1.00 97.88 70 ASP A CA 1
ATOM 536 C C . ASP A 1 70 ? 11.216 -8.362 -22.952 1.00 97.88 70 ASP A C 1
ATOM 538 O O . ASP A 1 70 ? 12.024 -8.577 -23.864 1.00 97.88 70 ASP A O 1
ATOM 542 N N . LEU A 1 71 ? 11.592 -8.313 -21.675 1.00 98.06 71 LEU A N 1
ATOM 543 C CA . LEU A 1 71 ? 12.968 -8.515 -21.225 1.00 98.06 71 LEU A CA 1
ATOM 544 C C . LEU A 1 71 ? 13.350 -9.999 -21.245 1.00 98.06 71 LEU A C 1
ATOM 546 O O . LEU A 1 71 ? 14.541 -10.307 -21.210 1.00 98.06 71 LEU A O 1
ATOM 550 N N . ASN A 1 72 ? 12.385 -10.921 -21.331 1.00 96.56 72 ASN A N 1
ATOM 551 C CA . ASN A 1 72 ? 12.631 -12.359 -21.450 1.00 96.56 72 ASN A CA 1
ATOM 552 C C . ASN A 1 72 ? 13.635 -12.906 -20.401 1.00 96.56 72 ASN A C 1
ATOM 554 O O . ASN A 1 72 ? 14.579 -13.642 -20.702 1.00 96.56 72 ASN A O 1
ATOM 558 N N . GLY A 1 73 ? 13.484 -12.471 -19.149 1.00 96.06 73 GLY A N 1
ATOM 559 C CA . GLY A 1 73 ? 14.351 -12.812 -18.019 1.00 96.06 73 GLY A CA 1
ATOM 560 C C . GLY A 1 73 ? 15.733 -12.147 -18.033 1.00 96.06 73 GLY A C 1
ATOM 561 O O . GLY A 1 73 ? 16.625 -12.605 -17.320 1.00 96.06 73 GLY A O 1
ATOM 562 N N . SER A 1 74 ? 15.943 -11.120 -18.857 1.00 97.38 74 SER A N 1
ATOM 563 C CA . SER A 1 74 ? 17.203 -10.368 -18.949 1.00 97.38 74 SER A CA 1
ATOM 564 C C . SER A 1 74 ? 17.306 -9.257 -17.904 1.00 97.38 74 SER A C 1
ATOM 566 O O . SER A 1 74 ? 16.299 -8.800 -17.363 1.00 97.38 74 SER A O 1
ATOM 568 N N . LEU A 1 75 ? 18.536 -8.795 -17.664 1.00 95.81 75 LEU A N 1
ATOM 569 C CA . LEU A 1 75 ? 18.850 -7.629 -16.836 1.00 95.81 75 LEU A CA 1
ATOM 570 C C . LEU A 1 75 ? 19.204 -6.426 -17.722 1.00 95.81 75 LEU A C 1
ATOM 572 O O . LEU A 1 75 ? 20.123 -6.506 -18.539 1.00 95.81 75 LEU A O 1
ATOM 576 N N . LEU A 1 76 ? 18.530 -5.295 -17.515 1.00 96.62 76 LEU A N 1
ATOM 577 C CA . LEU A 1 76 ? 18.879 -4.006 -18.116 1.00 96.62 76 LEU A CA 1
ATOM 578 C C . LEU A 1 76 ? 19.648 -3.146 -17.096 1.00 96.62 76 LEU A C 1
ATOM 580 O O . LEU A 1 76 ? 19.056 -2.537 -16.199 1.00 96.62 76 LEU A O 1
ATOM 584 N N . LYS A 1 77 ? 20.980 -3.105 -17.220 1.00 94.31 77 LYS A N 1
ATOM 585 C CA . LYS A 1 77 ? 21.875 -2.345 -16.335 1.00 94.31 77 LYS A CA 1
ATOM 586 C C . LYS A 1 77 ? 21.889 -0.858 -16.679 1.00 94.31 77 LYS A C 1
ATOM 588 O O . LYS A 1 77 ? 22.144 -0.508 -17.824 1.00 94.31 77 LYS A O 1
ATOM 593 N N . ASN A 1 78 ? 21.724 0.017 -15.684 1.00 93.19 78 ASN A N 1
ATOM 594 C CA . ASN A 1 78 ? 21.750 1.484 -15.868 1.00 93.19 78 ASN A CA 1
ATOM 595 C C . ASN A 1 78 ? 20.687 1.997 -16.862 1.00 93.19 78 ASN A C 1
ATOM 597 O O . ASN A 1 78 ? 20.864 3.013 -17.534 1.00 93.19 78 ASN A O 1
ATOM 601 N N . PHE A 1 79 ? 19.597 1.248 -17.010 1.00 95.25 79 PHE A N 1
ATOM 602 C CA . PHE A 1 79 ? 18.584 1.515 -18.016 1.00 95.25 79 PHE A CA 1
ATOM 603 C C . PHE A 1 79 ? 17.755 2.749 -17.673 1.00 95.25 79 PHE A C 1
ATOM 605 O O . PHE A 1 79 ? 17.186 2.854 -16.587 1.00 95.25 79 PHE A O 1
ATOM 612 N N . HIS A 1 80 ? 17.631 3.634 -18.658 1.00 95.00 80 HIS A N 1
ATOM 613 C CA . HIS A 1 80 ? 16.702 4.751 -18.632 1.00 95.00 80 HIS A CA 1
ATOM 614 C C . HIS A 1 80 ? 15.988 4.843 -19.975 1.00 95.00 80 HIS A C 1
ATOM 616 O O . HIS A 1 80 ? 16.638 4.786 -21.019 1.00 95.00 80 HIS A O 1
ATOM 622 N N . ILE A 1 81 ? 14.674 5.046 -19.970 1.00 94.94 81 ILE A N 1
ATOM 623 C CA . ILE A 1 81 ? 13.878 5.203 -21.191 1.00 94.94 81 ILE A CA 1
ATOM 624 C C . ILE A 1 81 ? 13.028 6.470 -21.142 1.00 94.94 81 ILE A C 1
ATOM 626 O O . ILE A 1 81 ? 12.460 6.827 -20.109 1.00 94.94 81 ILE A O 1
ATOM 630 N N . LEU A 1 82 ? 12.957 7.160 -22.281 1.00 93.19 82 LEU A N 1
ATOM 631 C CA . LEU A 1 82 ? 12.176 8.379 -22.477 1.00 93.19 82 LEU A CA 1
ATOM 632 C C . LEU A 1 82 ? 11.065 8.075 -23.490 1.00 93.19 82 LEU A C 1
ATOM 634 O O . LEU A 1 82 ? 11.365 7.891 -24.668 1.00 93.19 82 LEU A O 1
ATOM 638 N N . VAL A 1 83 ? 9.806 8.019 -23.052 1.00 89.00 83 VAL A N 1
ATOM 639 C CA . VAL A 1 83 ? 8.651 7.585 -23.862 1.00 89.00 83 VAL A CA 1
ATOM 640 C C . VAL A 1 83 ? 7.615 8.702 -23.962 1.00 89.00 83 VAL A C 1
ATOM 642 O O . VAL A 1 83 ? 7.243 9.292 -22.955 1.00 89.00 83 VAL A O 1
ATOM 645 N N . ASN A 1 84 ? 7.119 8.980 -25.169 1.00 84.06 84 ASN A N 1
ATOM 646 C CA . ASN A 1 84 ? 6.034 9.940 -25.425 1.00 84.06 84 ASN A CA 1
ATOM 647 C C . ASN A 1 84 ? 6.145 11.292 -24.681 1.00 84.06 84 ASN A C 1
ATOM 649 O O . ASN A 1 84 ? 5.224 11.682 -23.974 1.00 84.06 84 ASN A O 1
ATOM 653 N N . LEU A 1 85 ? 7.263 12.011 -24.817 1.00 80.94 85 LEU A N 1
ATOM 654 C CA . LEU A 1 85 ? 7.493 13.299 -24.134 1.00 80.94 85 LEU A CA 1
ATOM 655 C C . LEU A 1 85 ? 7.251 14.518 -25.045 1.00 80.94 85 LEU A C 1
ATOM 657 O O . LEU A 1 85 ? 7.808 15.584 -24.805 1.00 80.94 85 LEU A O 1
ATOM 661 N N . ASN A 1 86 ? 6.492 14.366 -26.133 1.00 68.88 86 ASN A N 1
ATOM 662 C CA . ASN A 1 86 ? 6.205 15.475 -27.045 1.00 68.88 86 ASN A CA 1
ATOM 663 C C . ASN A 1 86 ? 5.024 16.321 -26.529 1.00 68.88 86 ASN A C 1
ATOM 665 O O . ASN A 1 86 ? 3.917 15.809 -26.375 1.00 68.88 86 ASN A O 1
ATOM 669 N N . ASP A 1 87 ? 5.237 17.626 -26.348 1.00 53.47 87 ASP A N 1
ATOM 670 C CA . ASP A 1 87 ? 4.256 18.572 -25.780 1.00 53.47 87 ASP A CA 1
ATOM 671 C C . ASP A 1 87 ? 3.101 18.986 -26.720 1.00 53.47 87 ASP A C 1
ATOM 673 O O . ASP A 1 87 ? 2.146 19.616 -26.279 1.00 53.47 87 ASP A O 1
ATOM 677 N N . ALA A 1 88 ? 3.154 18.667 -28.019 1.00 43.72 88 ALA A N 1
ATOM 678 C CA . ALA A 1 88 ? 2.333 19.355 -29.030 1.00 43.72 88 ALA A CA 1
ATOM 679 C C . ALA A 1 88 ? 1.154 18.557 -29.634 1.00 43.72 88 ALA A C 1
ATOM 681 O O . ALA A 1 88 ? 0.516 19.062 -30.556 1.00 43.72 88 ALA A O 1
ATOM 682 N N . GLY A 1 89 ? 0.869 17.322 -29.196 1.00 46.19 89 GLY A N 1
ATOM 683 C CA . GLY A 1 89 ? 0.029 16.416 -30.005 1.00 46.19 89 GLY A CA 1
ATOM 684 C C . GLY A 1 89 ? -0.947 15.475 -29.303 1.00 46.19 89 GLY A C 1
ATOM 685 O O . GLY A 1 89 ? -1.605 14.704 -29.997 1.00 46.19 89 GLY A O 1
ATOM 686 N N . ASN A 1 90 ? -1.072 15.494 -27.976 1.00 49.66 90 ASN A N 1
ATOM 687 C CA . ASN A 1 90 ? -1.892 14.493 -27.291 1.00 49.66 90 ASN A CA 1
ATOM 688 C C . ASN A 1 90 ? -3.353 14.954 -27.169 1.00 49.66 90 ASN A C 1
ATOM 690 O O . ASN A 1 90 ? -3.735 15.655 -26.236 1.00 49.66 90 ASN A O 1
ATOM 694 N N . ASP A 1 91 ? -4.175 14.548 -28.141 1.00 54.31 91 ASP A N 1
ATOM 695 C CA . ASP A 1 91 ? -5.635 14.582 -28.033 1.00 54.31 91 ASP A CA 1
ATOM 696 C C . ASP A 1 91 ? -6.073 13.655 -26.886 1.00 54.31 91 ASP A C 1
ATOM 698 O O . ASP A 1 91 ? -5.827 12.447 -26.937 1.00 54.31 91 ASP A O 1
ATOM 702 N N . TRP A 1 92 ? -6.744 14.210 -25.873 1.00 54.09 92 TRP A N 1
ATOM 703 C CA . TRP A 1 92 ? -7.328 13.460 -24.751 1.00 54.09 92 TRP A CA 1
ATOM 704 C C . TRP A 1 92 ? -8.284 12.346 -25.223 1.00 54.09 92 TRP A C 1
ATOM 706 O O . TRP A 1 92 ? -8.498 11.357 -24.540 1.00 54.09 92 TRP A O 1
ATOM 716 N N . ARG A 1 93 ? -8.834 12.420 -26.442 1.00 51.50 93 ARG A N 1
ATOM 717 C CA . ARG A 1 93 ? -9.668 11.338 -26.999 1.00 51.50 93 ARG A CA 1
ATOM 718 C C . ARG A 1 93 ? -8.874 10.080 -27.345 1.00 51.50 93 ARG A C 1
ATOM 720 O O . ARG A 1 93 ? -9.465 9.012 -27.473 1.00 51.50 93 ARG A O 1
ATOM 727 N N . GLN A 1 94 ? -7.552 10.180 -27.491 1.00 52.16 94 GLN A N 1
ATOM 728 C CA . GLN A 1 94 ? -6.684 9.028 -27.733 1.00 52.16 94 GLN A CA 1
ATOM 729 C C . GLN A 1 94 ? -6.175 8.379 -26.438 1.00 52.16 94 GLN A C 1
ATOM 731 O O . GLN A 1 94 ? -5.411 7.420 -26.527 1.00 52.16 94 GLN A O 1
ATOM 736 N N . THR A 1 95 ? -6.525 8.883 -25.249 1.00 52.25 95 THR A N 1
ATOM 737 C CA . THR A 1 95 ? -6.045 8.358 -23.956 1.00 52.25 95 THR A CA 1
ATOM 738 C C . THR A 1 95 ? -6.979 7.303 -23.351 1.00 52.25 95 THR A C 1
ATOM 740 O O . THR A 1 95 ? -6.576 6.591 -22.444 1.00 52.25 95 THR A O 1
ATOM 743 N N . TYR A 1 96 ? -8.166 7.074 -23.914 1.00 54.69 96 TYR A N 1
ATOM 744 C CA . TYR A 1 96 ? -9.101 6.059 -23.413 1.00 54.69 96 TYR A CA 1
ATOM 745 C C . TYR A 1 96 ? -8.569 4.611 -23.525 1.00 54.69 96 TYR A C 1
ATOM 747 O O . TYR A 1 96 ? -7.785 4.294 -24.423 1.00 54.69 96 TYR A O 1
ATOM 755 N N . PRO A 1 97 ? -8.961 3.717 -22.597 1.00 49.78 97 PRO A N 1
ATOM 756 C CA . PRO A 1 97 ? -8.023 2.885 -21.850 1.00 49.78 97 PRO A CA 1
ATOM 757 C C . PRO A 1 97 ? -7.534 1.687 -22.660 1.00 49.78 97 PRO A C 1
ATOM 759 O O . PRO A 1 97 ? -8.196 0.654 -22.761 1.00 49.78 97 PRO A O 1
ATOM 762 N N . VAL A 1 98 ? -6.317 1.804 -23.178 1.00 56.06 98 VAL A N 1
ATOM 763 C CA . VAL A 1 98 ? -5.515 0.675 -23.647 1.00 56.06 98 VAL A CA 1
ATOM 764 C C . VAL A 1 98 ? -4.103 0.921 -23.142 1.00 56.06 98 VAL A C 1
ATOM 766 O O . VAL A 1 98 ? -3.568 2.009 -23.336 1.00 56.06 98 VAL A O 1
ATOM 769 N N . GLY A 1 99 ? -3.493 -0.071 -22.484 1.00 58.28 99 GLY A N 1
ATOM 770 C CA . GLY A 1 99 ? -2.085 0.007 -22.094 1.00 58.28 99 GLY A CA 1
ATOM 771 C C . GLY A 1 99 ? -1.238 0.214 -23.343 1.00 58.28 99 GLY A C 1
ATOM 772 O O . GLY A 1 99 ? -1.040 -0.724 -24.111 1.00 58.28 99 GLY A O 1
ATOM 773 N N . LYS A 1 100 ? -0.810 1.455 -23.586 1.00 77.00 100 LYS A N 1
ATOM 774 C CA . LYS A 1 100 ? -0.148 1.809 -24.841 1.00 77.00 100 LYS A CA 1
ATOM 775 C C . LYS A 1 100 ? 1.274 1.273 -24.868 1.00 77.00 100 LYS A C 1
ATOM 777 O O . LYS A 1 100 ? 1.730 0.817 -25.912 1.00 77.00 100 LYS A O 1
ATOM 782 N N . PHE A 1 101 ? 1.957 1.309 -23.726 1.00 87.75 101 PHE A N 1
ATOM 783 C CA . PHE A 1 101 ? 3.321 0.820 -23.605 1.00 87.75 101 PHE A CA 1
ATOM 784 C C . PHE A 1 101 ? 3.444 -0.272 -22.543 1.00 87.75 101 PHE A C 1
ATOM 786 O O . PHE A 1 101 ? 3.078 -0.059 -21.388 1.00 87.75 101 PHE A O 1
ATOM 793 N N . VAL A 1 102 ? 3.986 -1.427 -22.921 1.00 93.31 102 VAL A N 1
ATOM 794 C CA . VAL A 1 102 ? 4.204 -2.558 -22.010 1.00 93.31 102 VAL A CA 1
ATOM 795 C C . VAL A 1 102 ? 5.697 -2.804 -21.835 1.00 93.31 102 VAL A C 1
ATOM 797 O O . VAL A 1 102 ? 6.427 -2.868 -22.825 1.00 93.31 102 VAL A O 1
ATOM 800 N N . ILE A 1 103 ? 6.144 -2.952 -20.588 1.00 96.81 103 ILE A N 1
ATOM 801 C CA . ILE A 1 103 ? 7.474 -3.479 -20.257 1.00 96.81 103 ILE A CA 1
ATOM 802 C C . ILE A 1 103 ? 7.276 -4.678 -19.334 1.00 96.81 103 ILE A C 1
ATOM 804 O O . ILE A 1 103 ? 6.616 -4.542 -18.301 1.00 96.81 103 ILE A O 1
ATOM 808 N N . GLU A 1 104 ? 7.822 -5.835 -19.705 1.00 97.38 104 GLU A N 1
ATOM 809 C CA . GLU A 1 104 ? 7.565 -7.075 -18.974 1.00 97.38 104 GLU A CA 1
ATOM 810 C C . GLU A 1 104 ? 8.764 -8.018 -18.829 1.00 97.38 104 GLU A C 1
ATOM 812 O O . GLU A 1 104 ? 9.718 -7.954 -19.602 1.00 97.38 104 GLU A O 1
ATOM 817 N N . ASN A 1 105 ? 8.668 -8.929 -17.856 1.00 97.38 105 ASN A N 1
ATOM 818 C CA . ASN A 1 105 ? 9.473 -10.148 -17.716 1.00 97.38 105 ASN A CA 1
ATOM 819 C C . ASN A 1 105 ? 10.987 -9.931 -17.568 1.00 97.38 105 ASN A C 1
ATOM 821 O O . ASN A 1 105 ? 11.768 -10.474 -18.351 1.00 97.38 105 ASN A O 1
ATOM 825 N N . GLY A 1 106 ? 11.454 -9.193 -16.561 1.00 95.69 106 GLY A N 1
ATOM 826 C CA . GLY A 1 106 ? 12.900 -9.083 -16.341 1.00 95.69 106 GLY A CA 1
ATOM 827 C C . GLY A 1 106 ? 13.329 -8.179 -15.201 1.00 95.69 106 GLY A C 1
ATOM 828 O O . GLY A 1 106 ? 12.527 -7.765 -14.368 1.00 95.69 106 GLY A O 1
ATOM 829 N N . GLU A 1 107 ? 14.627 -7.889 -15.162 1.00 94.38 107 GLU A N 1
ATOM 830 C CA . GLU A 1 107 ? 15.242 -7.073 -14.120 1.00 94.38 107 GLU A CA 1
ATOM 831 C C . GLU A 1 107 ? 15.772 -5.750 -14.685 1.00 94.38 107 GLU A C 1
ATOM 833 O O . GLU A 1 107 ? 16.304 -5.692 -15.795 1.00 94.38 107 GLU A O 1
ATOM 838 N N . VAL A 1 108 ? 15.666 -4.677 -13.906 1.00 94.25 108 VAL A N 1
ATOM 839 C CA . VAL A 1 108 ? 16.145 -3.341 -14.266 1.00 94.25 108 VAL A CA 1
ATOM 840 C C . VAL A 1 108 ? 16.933 -2.735 -13.111 1.00 94.25 108 VAL A C 1
ATOM 842 O O . VAL A 1 108 ? 16.520 -2.831 -11.956 1.00 94.25 108 VAL A O 1
ATOM 845 N N . GLY A 1 109 ? 18.050 -2.075 -13.421 1.00 88.56 109 GLY A N 1
ATOM 846 C CA . GLY A 1 109 ? 18.844 -1.328 -12.447 1.00 88.56 109 GLY A CA 1
ATOM 847 C C . GLY A 1 109 ? 20.266 -1.861 -12.323 1.00 88.56 109 GLY A C 1
ATOM 848 O O . GLY A 1 109 ? 21.062 -1.699 -13.245 1.00 88.56 109 GLY A O 1
ATOM 849 N N . GLY A 1 110 ? 20.616 -2.428 -11.171 1.00 77.81 110 GLY A N 1
ATOM 850 C CA . GLY A 1 110 ? 21.962 -2.918 -10.860 1.00 77.81 110 GLY A CA 1
ATOM 851 C C . GLY A 1 110 ? 21.989 -4.382 -10.430 1.00 77.81 110 GLY A C 1
ATOM 852 O O . GLY A 1 110 ? 20.953 -5.016 -10.247 1.00 77.81 110 GLY A O 1
ATOM 853 N N . THR A 1 111 ? 23.190 -4.923 -10.235 1.00 81.12 111 THR A N 1
ATOM 854 C CA . THR A 1 111 ? 23.360 -6.184 -9.497 1.00 81.12 111 THR A CA 1
ATOM 855 C C . THR A 1 111 ? 23.361 -5.917 -7.986 1.00 81.12 111 THR A C 1
ATOM 857 O O . THR A 1 111 ? 23.532 -4.778 -7.543 1.00 81.12 111 THR A O 1
ATOM 860 N N . TRP A 1 112 ? 23.132 -6.941 -7.155 1.00 79.31 112 TRP A N 1
ATOM 861 C CA . TRP A 1 112 ? 23.124 -6.758 -5.699 1.00 79.31 112 TRP A CA 1
ATOM 862 C C . TRP A 1 112 ? 24.476 -6.214 -5.203 1.00 79.31 112 TRP A C 1
ATOM 864 O O . TRP A 1 112 ? 25.522 -6.789 -5.488 1.00 79.31 112 TRP A O 1
ATOM 874 N N . GLY A 1 113 ? 24.450 -5.109 -4.450 1.00 80.69 113 GLY A N 1
ATOM 875 C CA . GLY A 1 113 ? 25.657 -4.413 -3.979 1.00 80.69 113 GLY A CA 1
ATOM 876 C C . GLY A 1 113 ? 26.257 -3.399 -4.960 1.00 80.69 113 GLY A C 1
ATOM 877 O O . GLY A 1 113 ? 27.182 -2.683 -4.587 1.00 80.69 113 GLY A O 1
ATOM 878 N N . GLU A 1 114 ? 25.716 -3.278 -6.174 1.00 84.88 114 GLU A N 1
ATOM 879 C CA . GLU A 1 114 ? 26.142 -2.291 -7.167 1.00 84.88 114 GLU A CA 1
ATOM 880 C C . GLU A 1 114 ? 25.114 -1.158 -7.270 1.00 84.88 114 GLU A C 1
ATOM 882 O O . GLU A 1 114 ? 23.922 -1.393 -7.490 1.00 84.88 114 GLU A O 1
ATOM 887 N N . ARG A 1 115 ? 25.582 0.086 -7.133 1.00 86.69 115 ARG A N 1
ATOM 888 C CA . ARG A 1 115 ? 24.772 1.285 -7.370 1.00 86.69 115 ARG A CA 1
ATOM 889 C C . ARG A 1 115 ? 24.776 1.596 -8.873 1.00 86.69 115 ARG A C 1
ATOM 891 O O . ARG A 1 115 ? 25.865 1.822 -9.402 1.00 86.69 115 ARG A O 1
ATOM 898 N N . PRO A 1 116 ? 23.615 1.642 -9.554 1.00 86.88 116 PRO A N 1
ATOM 899 C CA . PRO A 1 116 ? 23.561 1.982 -10.972 1.00 86.88 116 PRO A CA 1
ATOM 900 C C . PRO A 1 116 ? 24.170 3.355 -11.265 1.00 86.88 116 PRO A C 1
ATOM 902 O O . PRO A 1 116 ? 24.034 4.303 -10.479 1.00 86.88 116 PRO A O 1
ATOM 905 N N . ALA A 1 117 ? 24.802 3.482 -12.430 1.00 85.06 117 ALA A N 1
ATOM 906 C CA . ALA A 1 117 ? 25.151 4.778 -12.987 1.00 85.06 117 ALA A CA 1
ATOM 907 C C . ALA A 1 117 ? 23.863 5.593 -13.177 1.00 85.06 117 ALA A C 1
ATOM 909 O O . ALA A 1 117 ? 22.863 5.069 -13.657 1.00 85.06 117 ALA A O 1
ATOM 910 N N . ASN A 1 118 ? 23.881 6.869 -12.780 1.00 83.50 118 ASN A N 1
ATOM 911 C CA . ASN A 1 118 ? 22.728 7.773 -12.876 1.00 83.50 118 ASN A CA 1
ATOM 912 C C . ASN A 1 118 ? 21.460 7.304 -12.135 1.00 83.50 118 ASN A C 1
ATOM 914 O O . ASN A 1 118 ? 20.359 7.703 -12.505 1.00 83.50 118 ASN A O 1
ATOM 918 N N . TRP A 1 119 ? 21.603 6.541 -11.045 1.00 87.50 119 TRP A N 1
ATOM 919 C CA . TRP A 1 119 ? 20.499 6.161 -10.144 1.00 87.50 119 TRP A CA 1
ATOM 920 C C . TRP A 1 119 ? 19.615 7.349 -9.694 1.00 87.50 119 TRP A C 1
ATOM 922 O O . TRP A 1 119 ? 18.484 7.142 -9.269 1.00 87.50 119 TRP A O 1
ATOM 932 N N . GLU A 1 120 ? 20.123 8.589 -9.777 1.00 88.56 120 GLU A N 1
ATOM 933 C CA . GLU A 1 120 ? 19.401 9.836 -9.478 1.00 88.56 120 GLU A CA 1
ATOM 934 C C . GLU A 1 120 ? 18.280 10.160 -10.473 1.00 88.56 120 GLU A C 1
ATOM 936 O O . GLU A 1 120 ? 17.444 11.030 -10.221 1.00 88.56 120 GLU A O 1
ATOM 941 N N . VAL A 1 121 ? 18.265 9.480 -11.616 1.00 89.19 121 VAL A N 1
ATOM 942 C CA . VAL A 1 121 ? 17.310 9.687 -12.697 1.00 89.19 121 VAL A CA 1
ATOM 943 C C . VAL A 1 121 ? 16.293 8.543 -12.695 1.00 89.19 121 VAL A C 1
ATOM 945 O O . VAL A 1 121 ? 16.687 7.385 -12.579 1.00 89.19 121 VAL A O 1
ATOM 948 N N . PRO A 1 122 ? 14.992 8.831 -12.886 1.00 92.06 122 PRO A N 1
ATOM 949 C CA . PRO A 1 122 ? 13.987 7.791 -13.054 1.00 92.06 122 PRO A CA 1
ATOM 950 C C . PRO A 1 122 ? 14.341 6.794 -14.164 1.00 92.06 122 PRO A C 1
ATOM 952 O O . PRO A 1 122 ? 14.784 7.202 -15.243 1.00 92.06 122 PRO A O 1
ATOM 955 N N . VAL A 1 123 ? 14.108 5.502 -13.923 1.00 94.25 123 VAL A N 1
ATOM 956 C CA . VAL A 1 123 ? 14.253 4.434 -14.930 1.00 94.25 123 VAL A CA 1
ATOM 957 C C . VAL A 1 123 ? 13.357 4.720 -16.133 1.00 94.25 123 VAL A C 1
ATOM 959 O O . VAL A 1 123 ? 13.774 4.596 -17.281 1.00 94.25 123 VAL A O 1
ATOM 962 N N . ILE A 1 124 ? 12.124 5.154 -15.889 1.00 93.62 124 ILE A N 1
ATOM 963 C CA . ILE A 1 124 ? 11.159 5.458 -16.939 1.00 93.62 124 ILE A CA 1
ATOM 964 C C . ILE A 1 124 ? 10.733 6.917 -16.808 1.00 93.62 124 ILE A C 1
ATOM 966 O O . ILE A 1 124 ? 10.248 7.338 -15.761 1.00 93.62 124 ILE A O 1
ATOM 970 N N . LYS A 1 125 ? 10.869 7.690 -17.886 1.00 91.56 125 LYS A N 1
ATOM 971 C CA . LYS A 1 125 ? 10.212 8.990 -18.049 1.00 91.56 125 LYS A CA 1
ATOM 972 C C . LYS A 1 125 ? 9.163 8.872 -19.144 1.00 91.56 125 LYS A C 1
ATOM 974 O O . LYS A 1 125 ? 9.527 8.607 -20.288 1.00 91.56 125 LYS A O 1
ATOM 979 N N . THR A 1 126 ? 7.887 9.061 -18.817 1.00 87.50 126 THR A N 1
ATOM 980 C CA . THR A 1 126 ? 6.786 8.786 -19.754 1.00 87.50 126 THR A CA 1
ATOM 981 C C . THR A 1 126 ? 5.758 9.911 -19.856 1.00 87.50 126 THR A C 1
ATOM 983 O O . THR A 1 126 ? 5.434 10.564 -18.870 1.00 87.50 126 THR A O 1
ATOM 986 N N . GLY A 1 127 ? 5.198 10.109 -21.046 1.00 81.88 127 GLY A N 1
ATOM 987 C CA . GLY A 1 127 ? 3.922 10.804 -21.253 1.00 81.88 127 GLY A CA 1
ATOM 988 C C . GLY A 1 127 ? 2.852 9.924 -21.872 1.00 81.88 127 GLY A C 1
ATOM 989 O O . GLY A 1 127 ? 1.927 10.413 -22.510 1.00 81.88 127 GLY A O 1
ATOM 990 N N . THR A 1 128 ? 2.991 8.607 -21.749 1.00 80.88 128 THR A N 1
ATOM 991 C CA . THR A 1 128 ? 1.986 7.641 -22.190 1.00 80.88 128 THR A CA 1
ATOM 992 C C . THR A 1 128 ? 1.633 6.674 -21.070 1.00 80.88 128 THR A C 1
ATOM 994 O O . THR A 1 128 ? 2.406 6.475 -20.132 1.00 80.88 128 THR A O 1
ATOM 997 N N . GLN A 1 129 ? 0.459 6.065 -21.194 1.00 82.75 129 GLN A N 1
ATOM 998 C CA . GLN A 1 129 ? -0.040 5.047 -20.279 1.00 82.75 129 GLN A CA 1
ATOM 999 C C . GLN A 1 129 ? 0.795 3.785 -20.386 1.00 82.75 129 GLN A C 1
ATOM 1001 O O . GLN A 1 129 ? 1.130 3.343 -21.493 1.00 82.75 129 GLN A O 1
ATOM 1006 N N . MET A 1 130 ? 1.101 3.188 -19.238 1.00 87.06 130 MET A N 1
ATOM 1007 C CA . MET A 1 130 ? 1.989 2.037 -19.182 1.00 87.06 130 MET A CA 1
ATOM 1008 C C . MET A 1 130 ? 1.401 0.881 -18.391 1.00 87.06 130 MET A C 1
ATOM 1010 O O . MET A 1 130 ? 0.672 1.070 -17.413 1.00 87.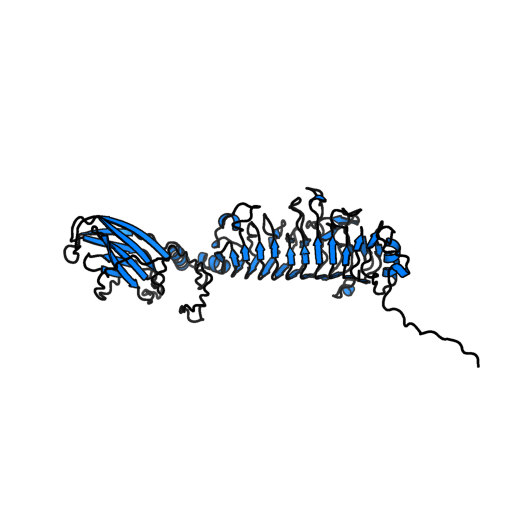06 130 MET A O 1
ATOM 1014 N N . ARG A 1 131 ? 1.789 -0.322 -18.813 1.00 91.12 131 ARG A N 1
ATOM 1015 C CA . ARG A 1 131 ? 1.671 -1.539 -18.025 1.00 91.12 131 ARG A CA 1
ATOM 1016 C C . ARG A 1 131 ? 3.063 -2.104 -17.763 1.00 91.12 131 ARG A C 1
ATOM 1018 O O . ARG A 1 131 ? 3.801 -2.393 -18.702 1.00 91.12 131 ARG A O 1
ATOM 1025 N N . LEU A 1 132 ? 3.412 -2.239 -16.492 1.00 94.38 132 LEU A N 1
ATOM 1026 C CA . LEU A 1 132 ? 4.662 -2.842 -16.042 1.00 94.38 132 LEU A CA 1
ATOM 1027 C C . LEU A 1 132 ? 4.334 -4.195 -15.407 1.00 94.38 132 LEU A C 1
ATOM 1029 O O . LEU A 1 132 ? 3.519 -4.237 -14.485 1.00 94.38 132 LEU A O 1
ATOM 1033 N N . GLN A 1 133 ? 4.902 -5.286 -15.927 1.00 95.69 133 GLN A N 1
ATOM 1034 C CA . GLN A 1 133 ? 4.517 -6.650 -15.531 1.00 95.69 133 GLN A CA 1
ATOM 1035 C C . GLN A 1 133 ? 5.734 -7.520 -15.234 1.00 95.69 133 GLN A C 1
ATOM 1037 O O . GLN A 1 133 ? 6.660 -7.563 -16.036 1.00 95.69 133 GLN A O 1
ATOM 1042 N N . HIS A 1 134 ? 5.740 -8.256 -14.123 1.00 96.44 134 HIS A N 1
ATOM 1043 C CA . HIS A 1 134 ? 6.813 -9.219 -13.826 1.00 96.44 134 HIS A CA 1
ATOM 1044 C C . HIS A 1 134 ? 8.212 -8.574 -13.879 1.00 96.44 134 HIS A C 1
ATOM 1046 O O . HIS A 1 134 ? 9.153 -9.111 -14.475 1.00 96.44 134 HIS A O 1
ATOM 1052 N N . LEU A 1 135 ? 8.322 -7.363 -13.324 1.00 95.50 135 LEU A N 1
ATOM 1053 C CA . LEU A 1 135 ? 9.551 -6.575 -13.328 1.00 95.50 135 LEU A CA 1
ATOM 1054 C C . LEU A 1 135 ? 10.182 -6.538 -11.949 1.00 95.50 135 LEU A C 1
ATOM 1056 O O . LEU A 1 135 ? 9.516 -6.253 -10.956 1.00 95.50 135 LEU A O 1
ATOM 1060 N N . LYS A 1 136 ? 11.497 -6.726 -11.906 1.00 93.56 136 LYS A N 1
ATOM 1061 C CA . LYS A 1 136 ? 12.295 -6.532 -10.702 1.00 93.56 136 LYS A CA 1
ATOM 1062 C C . LYS A 1 136 ? 13.193 -5.307 -10.835 1.00 93.56 136 LYS A C 1
ATOM 1064 O O . LYS A 1 136 ? 14.084 -5.275 -11.677 1.00 93.56 136 LYS A O 1
ATOM 1069 N N . PHE A 1 137 ? 12.990 -4.314 -9.983 1.00 92.12 137 PHE A N 1
ATOM 1070 C CA . PHE A 1 137 ? 13.806 -3.107 -9.907 1.00 92.12 137 PHE A CA 1
ATOM 1071 C C . PHE A 1 137 ? 14.872 -3.292 -8.829 1.00 92.12 137 PHE A C 1
ATOM 1073 O O . PHE A 1 137 ? 14.561 -3.254 -7.643 1.00 92.12 137 PHE A O 1
ATOM 1080 N N . THR A 1 138 ? 16.126 -3.499 -9.225 1.00 90.00 138 THR A N 1
ATOM 1081 C CA . THR A 1 138 ? 17.243 -3.724 -8.295 1.00 90.00 138 THR A CA 1
ATOM 1082 C C . THR A 1 138 ? 18.087 -2.456 -8.167 1.00 90.00 138 THR A C 1
ATOM 1084 O O . THR A 1 138 ? 18.666 -1.996 -9.148 1.00 90.00 138 THR A O 1
ATOM 1087 N N . ASN A 1 139 ? 18.196 -1.900 -6.958 1.00 89.06 139 ASN A N 1
ATOM 1088 C CA . ASN A 1 139 ? 18.931 -0.667 -6.637 1.00 89.06 139 ASN A CA 1
ATOM 1089 C C . ASN A 1 139 ? 18.547 0.534 -7.525 1.00 89.06 139 ASN A C 1
ATOM 1091 O O . ASN A 1 139 ? 19.393 1.372 -7.840 1.00 89.06 139 ASN A O 1
ATOM 1095 N N . ALA A 1 140 ? 17.282 0.610 -7.945 1.00 88.88 140 ALA A N 1
ATOM 1096 C CA . ALA A 1 140 ? 16.768 1.627 -8.858 1.00 88.88 140 ALA A CA 1
ATOM 1097 C C . ALA A 1 140 ? 15.701 2.496 -8.166 1.00 88.88 140 ALA A C 1
ATOM 1099 O O . ALA A 1 140 ? 14.519 2.360 -8.483 1.00 88.88 140 ALA A O 1
ATOM 1100 N N . PRO A 1 141 ? 16.092 3.378 -7.225 1.00 86.81 141 PRO A N 1
ATOM 1101 C CA . PRO A 1 141 ? 15.164 4.038 -6.301 1.00 86.81 141 PRO A CA 1
ATOM 1102 C C . PRO A 1 141 ? 14.158 4.972 -6.958 1.00 86.81 141 PRO A C 1
ATOM 1104 O O . PRO A 1 141 ? 13.155 5.323 -6.359 1.00 86.81 141 PRO A O 1
ATOM 1107 N N . TYR A 1 142 ? 14.375 5.377 -8.203 1.00 89.44 142 TYR A N 1
ATOM 1108 C CA . TYR A 1 142 ? 13.392 6.159 -8.937 1.00 89.44 142 TYR A CA 1
ATOM 1109 C C . TYR A 1 142 ? 12.928 5.331 -10.127 1.00 89.44 142 TYR A C 1
ATOM 1111 O O . TYR A 1 142 ? 13.628 5.204 -11.128 1.00 89.44 142 TYR A O 1
ATOM 1119 N N . MET A 1 143 ? 11.747 4.733 -10.014 1.00 90.75 143 MET A N 1
ATOM 1120 C CA . MET A 1 143 ? 11.209 3.833 -11.032 1.00 90.75 143 MET A CA 1
ATOM 1121 C C . MET A 1 143 ? 10.595 4.610 -12.192 1.00 90.75 143 MET A C 1
ATOM 1123 O O . MET A 1 143 ? 10.877 4.341 -13.359 1.00 90.75 143 MET A O 1
ATOM 1127 N N . LEU A 1 144 ? 9.747 5.586 -11.879 1.00 89.88 144 LEU A N 1
ATOM 1128 C CA . LEU A 1 144 ? 8.907 6.241 -12.871 1.00 89.88 144 LEU A CA 1
ATOM 1129 C C . LEU A 1 144 ? 8.817 7.741 -12.599 1.00 89.88 144 LEU A C 1
ATOM 1131 O O . LEU A 1 144 ? 8.627 8.174 -11.466 1.00 89.88 144 LEU A O 1
ATOM 1135 N N . ALA A 1 145 ? 8.896 8.539 -13.656 1.00 88.75 145 ALA A N 1
ATOM 1136 C CA . ALA A 1 145 ? 8.433 9.913 -13.658 1.00 88.75 145 ALA A CA 1
ATOM 1137 C C . ALA A 1 145 ? 7.567 10.176 -14.883 1.00 88.75 145 ALA A C 1
ATOM 1139 O O . ALA A 1 145 ? 7.833 9.663 -15.970 1.00 88.75 145 ALA A O 1
ATOM 1140 N N . MET A 1 146 ? 6.538 10.996 -14.721 1.00 82.88 146 MET A N 1
ATOM 1141 C CA . MET A 1 146 ? 5.579 11.254 -15.790 1.00 82.88 146 MET A CA 1
ATOM 1142 C C . MET A 1 146 ? 5.355 12.727 -16.067 1.00 82.88 146 MET A C 1
ATOM 1144 O O . MET A 1 146 ? 5.380 13.541 -15.147 1.00 82.88 146 MET A O 1
ATOM 1148 N N . VAL A 1 147 ? 5.144 13.078 -17.335 1.00 77.19 147 VAL A N 1
ATOM 1149 C CA . VAL A 1 147 ? 4.762 14.449 -17.694 1.00 77.19 147 VAL A CA 1
ATOM 1150 C C . VAL A 1 147 ? 3.349 14.751 -17.221 1.00 77.19 147 VAL A C 1
ATOM 1152 O O . VAL A 1 147 ? 2.474 13.889 -17.183 1.00 77.19 147 VAL A O 1
ATOM 1155 N N . ASN A 1 148 ? 3.140 16.015 -16.884 1.00 65.88 148 ASN A N 1
ATOM 1156 C CA . ASN A 1 148 ? 1.855 16.571 -16.494 1.00 65.88 148 ASN A CA 1
ATOM 1157 C C . ASN A 1 148 ? 0.908 16.666 -17.719 1.00 65.88 148 ASN A C 1
ATOM 1159 O O . ASN A 1 148 ? 0.778 17.733 -18.315 1.00 65.88 148 ASN A O 1
ATOM 1163 N N . GLN A 1 149 ? 0.309 15.546 -18.143 1.00 62.03 149 GLN A N 1
ATOM 1164 C CA . GLN A 1 149 ? -0.593 15.429 -19.309 1.00 62.03 149 GLN A CA 1
ATOM 1165 C C . GLN A 1 149 ? -1.716 14.414 -19.047 1.00 62.03 149 GLN A C 1
ATOM 1167 O O . GLN A 1 149 ? -1.522 13.542 -18.236 1.00 62.03 149 GLN A O 1
ATOM 1172 N N . TYR A 1 150 ? -2.857 14.442 -19.738 1.00 65.38 150 TYR A N 1
ATOM 1173 C CA . TYR A 1 150 ? -3.965 13.481 -19.539 1.00 65.38 150 TYR A CA 1
ATOM 1174 C C . TYR A 1 150 ? -3.530 11.996 -19.645 1.00 65.38 150 TYR A C 1
ATOM 1176 O O . TYR A 1 150 ? -3.399 11.444 -20.738 1.00 65.38 150 TYR A O 1
ATOM 1184 N N . LEU A 1 151 ? -3.286 11.338 -18.511 1.00 71.12 151 LEU A N 1
ATOM 1185 C CA . LEU A 1 151 ? -3.125 9.890 -18.417 1.00 71.12 151 LEU A CA 1
ATOM 1186 C C . LEU A 1 151 ? -4.362 9.367 -17.694 1.00 71.12 151 LEU A C 1
ATOM 1188 O O . LEU A 1 151 ? -4.707 9.875 -16.637 1.00 71.12 151 LEU A O 1
ATOM 1192 N N . ASP A 1 152 ? -5.018 8.350 -18.237 1.00 68.38 152 ASP A N 1
ATOM 1193 C CA . ASP A 1 152 ? -6.239 7.809 -17.638 1.00 68.38 152 ASP A CA 1
ATOM 1194 C C . ASP A 1 152 ? -5.929 6.530 -16.852 1.00 68.38 152 ASP A C 1
ATOM 1196 O O . ASP A 1 152 ? -6.666 6.157 -15.944 1.00 68.38 152 ASP A O 1
ATOM 1200 N N . TYR A 1 153 ? -4.832 5.839 -17.192 1.00 78.00 153 TYR A N 1
ATOM 1201 C CA . TYR A 1 153 ? -4.562 4.492 -16.701 1.00 78.00 153 TYR A CA 1
ATOM 1202 C C . TYR A 1 153 ? -3.069 4.175 -16.535 1.00 78.00 153 TYR A C 1
ATOM 1204 O O . TYR A 1 153 ? -2.286 4.297 -17.480 1.00 78.00 153 TYR A O 1
ATOM 1212 N N . MET A 1 154 ? -2.696 3.689 -15.350 1.00 85.69 154 MET A N 1
ATOM 1213 C CA . MET A 1 154 ? -1.375 3.135 -15.035 1.00 85.69 154 MET A CA 1
ATOM 1214 C C . MET A 1 154 ? -1.529 1.801 -14.304 1.00 85.69 154 MET A C 1
ATOM 1216 O O . MET A 1 154 ? -2.268 1.717 -13.321 1.00 85.69 154 MET A O 1
ATOM 1220 N N . ALA A 1 155 ? -0.818 0.768 -14.758 1.00 89.00 155 ALA A N 1
ATOM 1221 C CA . ALA A 1 155 ? -0.905 -0.567 -14.172 1.00 89.00 155 ALA A CA 1
ATOM 1222 C C . ALA A 1 155 ? 0.464 -1.180 -13.879 1.00 89.00 155 ALA A C 1
ATOM 1224 O O . ALA A 1 155 ? 1.352 -1.211 -14.731 1.00 89.00 155 ALA A O 1
ATOM 1225 N N . PHE A 1 156 ? 0.584 -1.719 -12.674 1.00 92.81 156 PHE A N 1
ATOM 1226 C CA . PHE A 1 156 ? 1.742 -2.438 -12.174 1.00 92.81 156 PHE A CA 1
ATOM 1227 C C . PHE A 1 156 ? 1.259 -3.802 -11.691 1.00 92.81 156 PHE A C 1
ATOM 1229 O O . PHE A 1 156 ? 0.356 -3.888 -10.855 1.00 92.81 156 PHE A O 1
ATOM 1236 N N . GLU A 1 157 ? 1.839 -4.865 -12.230 1.00 93.81 157 GLU A N 1
ATOM 1237 C CA . GLU A 1 157 ? 1.460 -6.238 -11.914 1.00 93.81 157 GLU A CA 1
ATOM 1238 C C . GLU A 1 157 ? 2.718 -7.046 -11.611 1.00 93.81 157 GLU A C 1
ATOM 1240 O O . GLU A 1 157 ? 3.644 -7.077 -12.418 1.00 93.81 157 GLU A O 1
ATOM 1245 N N . ASP A 1 158 ? 2.770 -7.680 -10.440 1.00 94.50 158 ASP A N 1
ATOM 1246 C CA . ASP A 1 158 ? 3.888 -8.543 -10.035 1.00 94.50 158 ASP A CA 1
ATOM 1247 C C . ASP A 1 158 ? 5.256 -7.846 -10.181 1.00 94.50 158 ASP A C 1
ATOM 1249 O O . ASP A 1 158 ? 6.210 -8.360 -10.761 1.00 94.50 158 ASP A O 1
ATOM 1253 N N . CYS A 1 159 ? 5.318 -6.591 -9.729 1.00 93.00 159 CYS A N 1
ATOM 1254 C CA . CYS A 1 159 ? 6.547 -5.807 -9.724 1.00 93.00 159 CYS A CA 1
ATOM 1255 C C . CYS A 1 159 ? 7.213 -5.889 -8.353 1.00 93.00 159 CYS A C 1
ATOM 1257 O O . CYS A 1 159 ? 6.580 -5.614 -7.335 1.00 93.00 159 CYS A O 1
ATOM 1259 N N . LEU A 1 160 ? 8.501 -6.211 -8.333 1.00 90.00 160 LEU A N 1
ATOM 1260 C CA . LEU A 1 160 ? 9.307 -6.320 -7.127 1.00 90.00 160 LEU A CA 1
ATOM 1261 C C . LEU A 1 160 ? 10.377 -5.234 -7.117 1.00 90.00 160 LEU A C 1
ATOM 1263 O O . LEU A 1 160 ? 11.173 -5.123 -8.043 1.00 90.00 160 LEU A O 1
ATOM 1267 N N . TYR A 1 161 ? 10.443 -4.463 -6.046 1.00 86.06 161 TYR A N 1
ATOM 1268 C CA . TYR A 1 161 ? 11.528 -3.527 -5.808 1.00 86.06 161 TYR A CA 1
ATOM 1269 C C . TYR A 1 161 ? 12.502 -4.111 -4.779 1.00 86.06 161 TYR A C 1
ATOM 1271 O O . TYR A 1 161 ? 12.093 -4.621 -3.737 1.00 86.06 161 TYR A O 1
ATOM 1279 N N . ILE A 1 162 ? 13.798 -4.064 -5.083 1.00 84.19 162 ILE A N 1
ATOM 1280 C CA . ILE A 1 162 ? 14.874 -4.576 -4.235 1.00 84.19 162 ILE A CA 1
ATOM 1281 C C . ILE A 1 162 ? 15.939 -3.495 -4.088 1.00 84.19 162 ILE A C 1
ATOM 1283 O O . ILE A 1 162 ? 16.639 -3.174 -5.046 1.00 84.19 162 ILE A O 1
ATOM 1287 N N . GLU A 1 163 ? 16.124 -2.982 -2.876 1.00 79.25 163 GLU A N 1
ATOM 1288 C CA . GLU A 1 163 ? 17.144 -1.980 -2.570 1.00 79.25 163 GLU A CA 1
ATOM 1289 C C . GLU A 1 163 ? 18.119 -2.480 -1.511 1.00 79.25 163 GLU A C 1
ATOM 1291 O O . GLU A 1 163 ? 17.732 -3.008 -0.470 1.00 79.25 163 GLU A O 1
ATOM 1296 N N . ASN A 1 164 ? 19.410 -2.263 -1.748 1.00 85.19 164 ASN A N 1
ATOM 1297 C CA . ASN A 1 164 ? 20.416 -2.367 -0.705 1.00 85.19 164 ASN A CA 1
ATOM 1298 C C . ASN A 1 164 ? 20.576 -1.015 0.009 1.00 85.19 164 ASN A C 1
ATOM 1300 O O . ASN A 1 164 ? 21.225 -0.103 -0.506 1.00 85.19 164 ASN A O 1
ATOM 1304 N N . HIS A 1 165 ? 20.051 -0.908 1.231 1.00 79.75 165 HIS A N 1
ATOM 1305 C CA . HIS A 1 165 ? 20.080 0.333 2.019 1.00 79.75 165 HIS A CA 1
ATOM 1306 C C . HIS A 1 165 ? 21.486 0.857 2.312 1.00 79.75 165 HIS A C 1
ATOM 1308 O O . HIS A 1 165 ? 21.660 2.048 2.556 1.00 79.75 165 HIS A O 1
ATOM 1314 N N . ALA A 1 166 ? 22.509 -0.004 2.293 1.00 84.00 166 ALA A N 1
ATOM 1315 C CA . ALA A 1 166 ? 23.885 0.443 2.491 1.00 84.00 166 ALA A CA 1
ATOM 1316 C C . ALA A 1 166 ? 24.364 1.362 1.351 1.00 84.00 166 ALA A C 1
ATOM 1318 O O . ALA A 1 166 ? 25.288 2.149 1.551 1.00 84.00 166 ALA A O 1
ATOM 1319 N N . LEU A 1 167 ? 23.734 1.280 0.171 1.00 85.31 167 LEU A N 1
ATOM 1320 C CA . LEU A 1 167 ? 24.055 2.109 -0.993 1.00 85.31 167 LEU A CA 1
ATOM 1321 C C . LEU A 1 167 ? 23.371 3.484 -0.959 1.00 85.31 167 LEU A C 1
ATOM 1323 O O . LEU A 1 167 ? 23.871 4.426 -1.580 1.00 85.31 167 LEU A O 1
ATOM 1327 N N . PHE A 1 168 ? 22.259 3.611 -0.232 1.00 85.12 168 PHE A N 1
ATOM 1328 C CA . PHE A 1 168 ? 21.441 4.821 -0.161 1.00 85.12 168 PHE A CA 1
ATOM 1329 C C . PHE A 1 168 ? 21.255 5.237 1.307 1.00 85.12 168 PHE A C 1
ATOM 1331 O O . PHE A 1 168 ? 20.293 4.878 1.984 1.00 85.12 168 PHE A O 1
ATOM 1338 N N . GLN A 1 169 ? 22.245 5.970 1.822 1.00 81.94 169 GLN A N 1
ATOM 1339 C CA . GLN A 1 169 ? 22.252 6.497 3.192 1.00 81.94 169 GLN A CA 1
ATOM 1340 C C . GLN A 1 169 ? 21.290 7.690 3.365 1.00 81.94 169 GLN A C 1
ATOM 1342 O O . GLN A 1 169 ? 20.634 8.124 2.415 1.00 81.94 169 GLN A O 1
ATOM 1347 N N . GLU A 1 170 ? 21.193 8.223 4.587 1.00 78.44 170 GLU A N 1
ATOM 1348 C CA . GLU A 1 170 ? 20.244 9.290 4.919 1.00 78.44 170 GLU A CA 1
ATOM 1349 C C . GLU A 1 170 ? 20.371 10.506 3.990 1.00 78.44 170 GLU A C 1
ATOM 1351 O O . GLU A 1 170 ? 21.467 10.914 3.605 1.00 78.44 170 GLU A O 1
ATOM 1356 N N . ASN A 1 171 ? 19.228 11.101 3.632 1.00 76.25 171 ASN A N 1
ATOM 1357 C CA . ASN A 1 171 ? 19.108 12.284 2.764 1.00 76.25 171 ASN A CA 1
ATOM 1358 C C . ASN A 1 171 ? 19.581 12.111 1.303 1.00 76.25 171 ASN A C 1
ATOM 1360 O O . ASN A 1 171 ? 19.542 13.073 0.529 1.00 76.25 171 ASN A O 1
ATOM 1364 N N . VAL A 1 172 ? 19.994 10.905 0.893 1.00 83.50 172 VAL A N 1
ATOM 1365 C CA . VAL A 1 172 ? 20.375 10.612 -0.500 1.00 83.50 172 VAL A CA 1
ATOM 1366 C C . VAL A 1 172 ? 19.141 10.535 -1.402 1.00 83.50 172 VAL A C 1
ATOM 1368 O O . VAL A 1 172 ? 19.147 11.088 -2.503 1.00 83.50 172 VAL A O 1
ATOM 1371 N N . LEU A 1 173 ? 18.069 9.888 -0.933 1.00 84.56 173 LEU A N 1
ATOM 1372 C CA . LEU A 1 173 ? 16.829 9.759 -1.701 1.00 84.56 173 LEU A CA 1
ATOM 1373 C C . LEU A 1 173 ? 15.990 11.048 -1.603 1.00 84.56 173 LEU A C 1
ATOM 1375 O O . LEU A 1 173 ? 15.380 11.350 -0.581 1.00 84.56 173 LEU A O 1
ATOM 1379 N N . LYS A 1 174 ? 15.984 11.847 -2.670 1.00 84.38 174 LYS A N 1
ATOM 1380 C CA . LYS A 1 174 ? 15.312 13.156 -2.747 1.00 84.38 174 LYS A CA 1
ATOM 1381 C C . LYS A 1 174 ? 13.947 13.110 -3.429 1.00 84.38 174 LYS A C 1
ATOM 1383 O O . LYS A 1 174 ? 13.203 14.081 -3.327 1.00 84.38 174 LYS A O 1
ATOM 1388 N N . LEU A 1 175 ? 13.620 12.019 -4.116 1.00 85.44 175 LEU A N 1
ATOM 1389 C CA . LEU A 1 175 ? 12.348 11.796 -4.809 1.00 85.44 175 LEU A CA 1
ATOM 1390 C C . LEU A 1 175 ? 11.624 10.578 -4.210 1.00 85.44 175 LEU A C 1
ATOM 1392 O O . LEU A 1 175 ? 12.209 9.884 -3.383 1.00 85.44 175 LEU A O 1
ATOM 1396 N N . ASP A 1 176 ? 10.368 10.350 -4.584 1.00 84.12 176 ASP A N 1
ATOM 1397 C CA . ASP A 1 176 ? 9.627 9.118 -4.259 1.00 84.12 176 ASP A CA 1
ATOM 1398 C C . ASP A 1 176 ? 9.908 8.049 -5.343 1.00 84.12 176 ASP A C 1
ATOM 1400 O O . ASP A 1 176 ? 10.615 8.341 -6.307 1.00 84.12 176 ASP A O 1
ATOM 1404 N N . ALA A 1 177 ? 9.419 6.810 -5.237 1.00 86.44 177 ALA A N 1
ATOM 1405 C CA . ALA A 1 177 ? 9.674 5.808 -6.289 1.00 86.44 177 ALA A CA 1
ATOM 1406 C C . ALA A 1 177 ? 8.993 6.192 -7.621 1.00 86.44 177 ALA A C 1
ATOM 1408 O O . ALA A 1 177 ? 9.547 5.997 -8.711 1.00 86.44 177 ALA A O 1
ATOM 1409 N N . ILE A 1 178 ? 7.802 6.788 -7.527 1.00 87.50 178 ILE A N 1
ATOM 1410 C CA . ILE A 1 178 ? 7.012 7.332 -8.632 1.00 87.50 178 ILE A CA 1
ATOM 1411 C C . ILE A 1 178 ? 6.847 8.843 -8.439 1.00 87.50 178 ILE A C 1
ATOM 1413 O O . ILE A 1 178 ? 6.415 9.308 -7.387 1.00 87.50 178 ILE A O 1
ATOM 1417 N N . ASN A 1 179 ? 7.176 9.608 -9.480 1.00 85.69 179 ASN A N 1
ATOM 1418 C CA . ASN A 1 179 ? 7.271 11.069 -9.459 1.00 85.69 179 ASN A CA 1
ATOM 1419 C C . ASN A 1 179 ? 6.621 11.718 -10.687 1.00 85.69 179 ASN A C 1
ATOM 1421 O O . ASN A 1 179 ? 6.133 11.047 -11.597 1.00 85.69 179 ASN A O 1
ATOM 1425 N N . VAL A 1 180 ? 6.709 13.045 -10.763 1.00 82.06 180 VAL A N 1
ATOM 1426 C CA . VAL A 1 180 ? 6.313 13.834 -11.937 1.00 82.06 180 VAL A CA 1
ATOM 1427 C C . VAL A 1 180 ? 7.516 14.521 -12.578 1.00 82.06 180 VAL A C 1
ATOM 1429 O O . VAL A 1 180 ? 8.551 14.740 -11.948 1.00 82.06 180 VAL A O 1
ATOM 1432 N N . ILE A 1 181 ? 7.387 14.863 -13.854 1.00 84.06 181 ILE A N 1
ATOM 1433 C CA . ILE A 1 181 ? 8.329 15.683 -14.610 1.00 84.06 181 ILE A CA 1
ATOM 1434 C C . ILE A 1 181 ? 7.832 17.127 -14.520 1.00 84.06 181 ILE A C 1
ATOM 1436 O O . ILE A 1 181 ? 6.725 17.444 -14.956 1.00 84.06 181 ILE A O 1
ATOM 1440 N N . GLY A 1 182 ? 8.643 17.991 -13.913 1.00 76.81 182 GLY A N 1
ATOM 1441 C CA . GLY A 1 182 ? 8.371 19.416 -13.788 1.00 76.81 182 GLY A CA 1
ATOM 1442 C C . GLY A 1 182 ? 8.451 20.153 -15.124 1.00 76.81 182 GLY A C 1
ATOM 1443 O O . GLY A 1 182 ? 8.958 19.637 -16.118 1.00 76.81 182 GLY A O 1
ATOM 1444 N N . THR A 1 183 ? 8.001 21.408 -15.131 1.00 75.19 183 THR A N 1
ATOM 1445 C CA . THR A 1 183 ? 8.071 22.308 -16.300 1.00 75.19 183 THR A CA 1
ATOM 1446 C C . THR A 1 183 ? 9.498 22.582 -16.787 1.00 75.19 183 THR A C 1
ATOM 1448 O O . THR A 1 183 ? 9.695 22.986 -17.925 1.00 75.19 183 THR A O 1
ATOM 1451 N N . ASP A 1 184 ? 10.498 22.342 -15.942 1.00 79.25 184 ASP A N 1
ATOM 1452 C CA . ASP A 1 184 ? 11.928 22.401 -16.255 1.00 79.25 184 ASP A CA 1
ATOM 1453 C C . ASP A 1 184 ? 12.477 21.093 -16.859 1.00 79.25 184 ASP A C 1
ATOM 1455 O O . ASP A 1 184 ? 13.678 20.983 -17.097 1.00 79.25 184 ASP A O 1
ATOM 1459 N N . GLY A 1 185 ? 11.626 20.086 -17.084 1.00 78.50 185 GLY A N 1
ATOM 1460 C CA . GLY A 1 185 ? 12.002 18.778 -17.630 1.00 78.50 185 GLY A CA 1
ATOM 1461 C C . GLY A 1 185 ? 12.658 17.825 -16.621 1.00 78.50 185 GLY A C 1
ATOM 1462 O O . GLY A 1 185 ? 13.027 16.698 -16.977 1.00 78.50 185 GLY A O 1
ATOM 1463 N N . ASN A 1 186 ? 12.789 18.239 -15.356 1.00 85.44 186 ASN A N 1
ATOM 1464 C CA . ASN A 1 186 ? 13.416 17.450 -14.297 1.00 85.44 186 ASN A CA 1
ATOM 1465 C C . ASN A 1 186 ? 12.382 16.697 -13.459 1.00 85.44 186 ASN A C 1
ATOM 1467 O O . ASN A 1 186 ? 11.246 17.136 -13.305 1.00 85.44 186 ASN A O 1
ATOM 1471 N N . ALA A 1 187 ? 12.784 15.554 -12.898 1.00 87.44 187 ALA A N 1
ATOM 1472 C CA . ALA A 1 187 ? 11.926 14.808 -11.985 1.00 87.44 187 ALA A CA 1
ATOM 1473 C C . ALA A 1 187 ? 11.778 15.568 -10.659 1.00 87.44 187 ALA A C 1
ATOM 1475 O O . ALA A 1 187 ? 12.759 16.090 -10.125 1.00 87.44 187 ALA A O 1
ATOM 1476 N N . LYS A 1 188 ? 10.553 15.635 -10.141 1.00 84.69 188 LYS A N 1
ATOM 1477 C CA . LYS A 1 188 ? 10.201 16.315 -8.892 1.00 84.69 188 LYS A CA 1
ATOM 1478 C C . LYS A 1 188 ? 9.240 15.456 -8.089 1.00 84.69 188 LYS A C 1
ATOM 1480 O O . LYS A 1 188 ? 8.425 14.733 -8.666 1.00 84.69 188 LYS A O 1
ATOM 1485 N N . LYS A 1 189 ? 9.327 15.569 -6.761 1.00 81.62 189 LYS A N 1
ATOM 1486 C CA . LYS A 1 189 ? 8.319 14.983 -5.883 1.00 81.62 189 LYS A CA 1
ATOM 1487 C C . LYS A 1 189 ? 6.952 15.526 -6.253 1.00 81.62 189 LYS A C 1
ATOM 1489 O O . LYS A 1 189 ? 6.789 16.668 -6.679 1.00 81.62 189 LYS A O 1
ATOM 1494 N N . ILE A 1 190 ? 5.976 14.680 -6.026 1.00 75.56 190 ILE A N 1
ATOM 1495 C CA . ILE A 1 190 ? 4.591 15.072 -6.028 1.00 75.56 190 ILE A CA 1
ATOM 1496 C C . ILE A 1 190 ? 4.314 15.811 -4.707 1.00 75.56 190 ILE A C 1
ATOM 1498 O O . ILE A 1 190 ? 4.306 15.203 -3.639 1.00 75.56 190 ILE A O 1
ATOM 1502 N N . ASP A 1 191 ? 4.132 17.129 -4.768 1.00 66.94 191 ASP A N 1
ATOM 1503 C CA . ASP A 1 191 ? 4.027 17.991 -3.578 1.00 66.94 191 ASP A CA 1
ATOM 1504 C C . ASP A 1 191 ? 2.761 18.870 -3.547 1.00 66.94 191 ASP A C 1
ATOM 1506 O O . ASP A 1 191 ? 2.646 19.789 -2.739 1.00 66.94 191 ASP A O 1
ATOM 1510 N N . GLY A 1 192 ? 1.793 18.597 -4.428 1.00 57.31 192 GLY A N 1
ATOM 1511 C CA . GLY A 1 192 ? 0.537 19.344 -4.529 1.00 57.31 192 GLY A CA 1
ATOM 1512 C C . GLY A 1 192 ? 0.645 20.692 -5.253 1.00 57.31 192 GLY A C 1
ATOM 1513 O O . GLY A 1 192 ? -0.380 21.227 -5.673 1.00 57.31 192 GLY A O 1
ATOM 1514 N N . THR A 1 193 ? 1.845 21.242 -5.471 1.00 58.53 193 THR A N 1
ATOM 1515 C CA . THR A 1 193 ? 2.021 22.438 -6.322 1.00 58.53 193 THR A CA 1
ATOM 1516 C C . THR A 1 193 ? 2.055 22.080 -7.807 1.00 58.53 193 THR A C 1
ATOM 1518 O O . THR A 1 193 ? 1.671 22.881 -8.662 1.00 58.53 193 THR A O 1
ATOM 1521 N N . ALA A 1 194 ? 2.455 20.844 -8.116 1.00 54.88 194 ALA A N 1
ATOM 1522 C CA . ALA A 1 194 ? 2.333 20.258 -9.441 1.00 54.88 194 ALA A CA 1
ATOM 1523 C C . ALA A 1 194 ? 0.847 20.036 -9.767 1.00 54.88 194 ALA A C 1
ATOM 1525 O O . ALA A 1 194 ? 0.187 19.189 -9.169 1.00 54.88 194 ALA A O 1
ATOM 1526 N N . GLN A 1 195 ? 0.304 20.824 -10.697 1.00 50.41 195 GLN A N 1
ATOM 1527 C CA . GLN A 1 195 ? -1.142 20.909 -10.902 1.00 50.41 195 GLN A CA 1
ATOM 1528 C C . GLN A 1 195 ? -1.831 19.618 -11.345 1.00 50.41 195 GLN A C 1
ATOM 1530 O O . GLN A 1 195 ? -3.029 19.538 -11.128 1.00 50.41 195 GLN A O 1
ATOM 1535 N N . ASN A 1 196 ? -1.168 18.582 -11.863 1.00 52.50 196 ASN A N 1
ATOM 1536 C CA . ASN A 1 196 ? -1.854 17.309 -12.101 1.00 52.50 196 ASN A CA 1
ATOM 1537 C C . ASN A 1 196 ? -0.891 16.134 -11.943 1.00 52.50 196 ASN A C 1
ATOM 1539 O O . ASN A 1 196 ? 0.072 16.004 -12.700 1.00 52.50 196 ASN A O 1
ATOM 1543 N N . LEU A 1 197 ? -1.185 15.246 -10.991 1.00 53.97 197 LEU A N 1
ATOM 1544 C CA . LEU A 1 197 ? -0.866 13.851 -11.221 1.00 53.97 197 LEU A CA 1
ATOM 1545 C C . LEU A 1 197 ? -1.813 13.416 -12.321 1.00 53.97 197 LEU A C 1
ATOM 1547 O O . LEU A 1 197 ? -3.032 13.470 -12.189 1.00 53.97 197 LEU A O 1
ATOM 1551 N N . ALA A 1 198 ? -1.208 13.089 -13.439 1.00 54.66 198 ALA A N 1
ATOM 1552 C CA . ALA A 1 198 ? -1.863 12.540 -14.586 1.00 54.66 198 ALA A CA 1
ATOM 1553 C C . ALA A 1 198 ? -2.124 11.056 -14.339 1.00 54.66 198 ALA A C 1
ATOM 1555 O O . ALA A 1 198 ? -1.180 10.275 -14.237 1.00 54.66 198 ALA A O 1
ATOM 1556 N N . GLY A 1 199 ? -3.384 10.664 -14.220 1.00 59.94 199 GLY A N 1
ATOM 1557 C CA . GLY A 1 199 ? -3.758 9.276 -13.980 1.00 59.94 199 GLY A CA 1
ATOM 1558 C C . GLY A 1 199 ? -5.114 9.199 -13.310 1.00 59.94 199 GLY A C 1
ATOM 1559 O O . GLY A 1 199 ? -5.163 9.192 -12.082 1.00 59.94 199 GLY A O 1
ATOM 1560 N N . ASP A 1 200 ? -6.193 9.113 -14.089 1.00 69.69 200 ASP A N 1
ATOM 1561 C CA . ASP A 1 200 ? -7.537 8.908 -13.529 1.00 69.69 200 ASP A CA 1
ATOM 1562 C C . ASP A 1 200 ? -7.586 7.627 -12.675 1.00 69.69 200 ASP A C 1
ATOM 1564 O O . ASP A 1 200 ? -8.178 7.620 -11.593 1.00 69.69 200 ASP A O 1
ATOM 1568 N N . ALA A 1 201 ? -6.918 6.558 -13.128 1.00 79.38 201 ALA A N 1
ATOM 1569 C CA . ALA A 1 201 ? -6.863 5.267 -12.456 1.00 79.38 201 ALA A CA 1
ATOM 1570 C C . ALA A 1 201 ? -5.443 4.678 -12.364 1.00 79.38 201 ALA A C 1
ATOM 1572 O O . ALA A 1 201 ? -4.745 4.479 -13.360 1.00 79.38 201 ALA A O 1
ATOM 1573 N N . TRP A 1 202 ? -5.064 4.292 -11.148 1.00 85.25 202 TRP A N 1
ATOM 1574 C CA . TRP A 1 202 ? -3.823 3.595 -10.819 1.00 85.25 202 TRP A CA 1
ATOM 1575 C C . TRP A 1 202 ? -4.124 2.217 -10.248 1.00 85.25 202 TRP A C 1
ATOM 1577 O O . TRP A 1 202 ? -4.925 2.090 -9.320 1.00 85.25 202 TRP A O 1
ATOM 1587 N N . ILE A 1 203 ? -3.467 1.183 -10.766 1.00 88.19 203 ILE A N 1
ATOM 1588 C CA . ILE A 1 203 ? -3.637 -0.190 -10.291 1.00 88.19 203 ILE A CA 1
ATOM 1589 C C . ILE A 1 203 ? -2.277 -0.793 -9.964 1.00 88.19 203 ILE A C 1
ATOM 1591 O O . ILE A 1 203 ? -1.397 -0.870 -10.818 1.00 88.19 203 ILE A O 1
ATOM 1595 N N . PHE A 1 204 ? -2.143 -1.266 -8.732 1.00 91.12 204 PHE A N 1
ATOM 1596 C CA . PHE A 1 204 ? -1.016 -2.056 -8.258 1.00 91.12 204 PHE A CA 1
ATOM 1597 C C . PHE A 1 204 ? -1.544 -3.421 -7.833 1.00 91.12 204 PHE A C 1
ATOM 1599 O O . PHE A 1 204 ? -2.436 -3.508 -6.986 1.00 91.12 204 PHE A O 1
ATOM 1606 N N . LYS A 1 205 ? -1.010 -4.491 -8.412 1.00 91.88 205 LYS A N 1
ATOM 1607 C CA . LYS A 1 205 ? -1.402 -5.862 -8.092 1.00 91.88 205 LYS A CA 1
ATOM 1608 C C . LYS A 1 205 ? -0.162 -6.691 -7.817 1.00 91.88 205 LYS A C 1
ATOM 1610 O O . LYS A 1 205 ? 0.683 -6.826 -8.695 1.00 91.88 205 LYS A O 1
ATOM 1615 N N . GLN A 1 206 ? -0.087 -7.283 -6.628 1.00 91.94 206 GLN A N 1
ATOM 1616 C CA . GLN A 1 206 ? 1.047 -8.117 -6.214 1.00 91.94 206 GLN A CA 1
ATOM 1617 C C . GLN A 1 206 ? 2.384 -7.372 -6.337 1.00 91.94 206 GLN A C 1
ATOM 1619 O O . GLN A 1 206 ? 3.409 -7.956 -6.668 1.00 91.94 206 GLN A O 1
ATOM 1624 N N . CYS A 1 207 ? 2.361 -6.055 -6.121 1.00 89.00 207 CYS A N 1
ATOM 1625 C CA . CYS A 1 207 ? 3.562 -5.239 -6.152 1.00 89.00 207 CYS A CA 1
ATOM 1626 C C . CYS A 1 207 ? 4.184 -5.199 -4.762 1.00 89.00 207 CYS A C 1
ATOM 1628 O O . CYS A 1 207 ? 3.491 -4.926 -3.782 1.00 89.00 207 CYS A O 1
ATOM 1630 N N . ASN A 1 208 ? 5.491 -5.410 -4.702 1.00 84.12 208 ASN A N 1
ATOM 1631 C CA . ASN A 1 208 ? 6.255 -5.367 -3.468 1.00 84.12 208 ASN A CA 1
ATOM 1632 C C . ASN A 1 208 ? 7.217 -4.186 -3.542 1.00 84.12 208 ASN A C 1
ATOM 1634 O O . ASN A 1 208 ? 8.163 -4.197 -4.332 1.00 84.12 208 ASN A O 1
ATOM 1638 N N . GLU A 1 209 ? 6.949 -3.160 -2.746 1.00 72.81 209 GLU A N 1
ATOM 1639 C CA . GLU A 1 209 ? 7.871 -2.053 -2.534 1.00 72.81 209 GLU A CA 1
ATOM 1640 C C . GLU A 1 209 ? 8.752 -2.349 -1.320 1.00 72.81 209 GLU A C 1
ATOM 1642 O O . GLU A 1 209 ? 8.298 -2.957 -0.350 1.00 72.81 209 GLU A O 1
ATOM 1647 N N . TRP A 1 210 ? 9.998 -1.881 -1.367 1.00 65.25 210 TRP A N 1
ATOM 1648 C CA . TRP A 1 210 ? 10.907 -1.933 -0.237 1.00 65.25 210 TRP A CA 1
ATOM 1649 C C . TRP A 1 210 ? 11.156 -0.527 0.322 1.00 65.25 210 TRP A C 1
ATOM 1651 O O . TRP A 1 210 ? 11.381 0.438 -0.405 1.00 65.25 210 TRP A O 1
ATOM 1661 N N . TYR A 1 211 ? 11.125 -0.444 1.639 1.00 66.19 211 TYR A N 1
ATOM 1662 C CA . TYR A 1 211 ? 11.381 0.721 2.473 1.00 66.19 211 TYR A CA 1
ATOM 1663 C C . TYR A 1 211 ? 12.833 1.125 2.607 1.00 66.19 211 TYR A C 1
ATOM 1665 O O . TYR A 1 211 ? 13.691 0.291 2.855 1.00 66.19 211 TYR A O 1
ATOM 1673 N N . SER A 1 212 ? 13.100 2.425 2.656 1.00 70.38 212 SER A N 1
ATOM 1674 C CA . SER A 1 212 ? 14.413 2.911 3.067 1.00 70.38 212 SER A CA 1
ATOM 1675 C C . SER A 1 212 ? 14.433 3.256 4.571 1.00 70.38 212 SER A C 1
ATOM 1677 O O . SER A 1 212 ? 13.923 4.314 4.950 1.00 70.38 212 SER A O 1
ATOM 1679 N N . PRO A 1 213 ? 15.075 2.457 5.457 1.00 68.44 213 PRO A N 1
ATOM 1680 C CA . PRO A 1 213 ? 15.235 2.791 6.879 1.00 68.44 213 PRO A CA 1
ATOM 1681 C C . PRO A 1 213 ? 16.032 4.065 7.103 1.00 68.44 213 PRO A C 1
ATOM 1683 O O . PR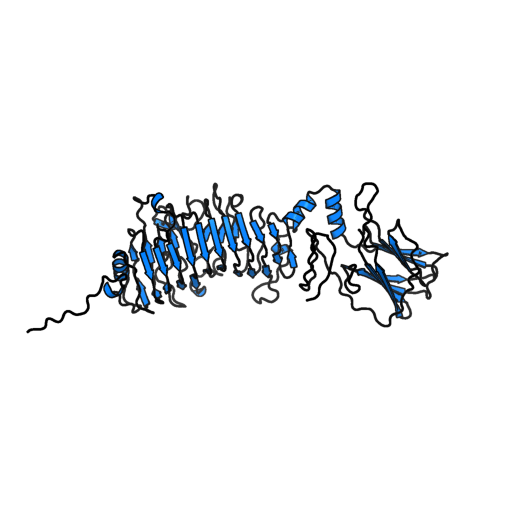O A 1 213 ? 15.852 4.750 8.107 1.00 68.44 213 PRO A O 1
ATOM 1686 N N . ASN A 1 214 ? 16.875 4.408 6.134 1.00 73.50 214 ASN A N 1
ATOM 1687 C CA . ASN A 1 214 ? 17.679 5.614 6.155 1.00 73.50 214 ASN A CA 1
ATOM 1688 C C . ASN A 1 214 ? 16.880 6.846 5.691 1.00 73.50 214 ASN A C 1
ATOM 1690 O O . ASN A 1 214 ? 17.380 7.965 5.766 1.00 73.50 214 ASN A O 1
ATOM 1694 N N . ASN A 1 215 ? 15.653 6.691 5.179 1.00 75.81 215 ASN A N 1
ATOM 1695 C CA . ASN A 1 215 ? 14.865 7.823 4.703 1.00 75.81 215 ASN A CA 1
ATOM 1696 C C . ASN A 1 215 ? 13.361 7.646 4.932 1.00 75.81 215 ASN A C 1
ATOM 1698 O O . ASN A 1 215 ? 12.625 7.127 4.096 1.00 75.81 215 ASN A O 1
ATOM 1702 N N . LYS A 1 216 ? 12.883 8.204 6.046 1.00 73.44 216 LYS A N 1
ATOM 1703 C CA . LYS A 1 216 ? 11.465 8.175 6.435 1.00 73.44 216 LYS A CA 1
ATOM 1704 C C . LYS A 1 216 ? 10.543 8.924 5.468 1.00 73.44 216 LYS A C 1
ATOM 1706 O O . LYS A 1 216 ? 9.344 8.642 5.442 1.00 73.44 216 LYS A O 1
ATOM 1711 N N . ASP A 1 217 ? 11.079 9.854 4.677 1.00 74.25 217 ASP A N 1
ATOM 1712 C CA . ASP A 1 217 ? 10.321 10.633 3.699 1.00 74.25 217 ASP A CA 1
ATOM 1713 C C . ASP A 1 217 ? 10.168 9.941 2.344 1.00 74.25 217 ASP A C 1
ATOM 1715 O O . ASP A 1 217 ? 9.312 10.361 1.560 1.00 74.25 217 ASP A O 1
ATOM 1719 N N . TYR A 1 218 ? 10.955 8.901 2.070 1.00 78.25 218 TYR A N 1
ATOM 1720 C CA . TYR A 1 218 ? 10.845 8.092 0.860 1.00 78.25 218 TYR A CA 1
ATOM 1721 C C . TYR A 1 218 ? 9.569 7.236 0.904 1.00 78.25 218 TYR A C 1
ATOM 1723 O O . TYR A 1 218 ? 9.236 6.659 1.946 1.00 78.25 218 TYR A O 1
ATOM 1731 N N . LYS A 1 219 ? 8.799 7.242 -0.187 1.00 79.31 219 LYS A N 1
ATOM 1732 C CA . LYS A 1 219 ? 7.495 6.571 -0.335 1.00 79.31 219 LYS A CA 1
ATOM 1733 C C . LYS A 1 219 ? 7.349 6.050 -1.765 1.00 79.31 219 LYS A C 1
ATOM 1735 O O . LYS A 1 219 ? 8.018 6.561 -2.665 1.00 79.31 219 LYS A O 1
ATOM 1740 N N . MET A 1 220 ? 6.396 5.145 -1.990 1.00 81.44 220 MET A N 1
ATOM 1741 C CA . MET A 1 220 ? 6.124 4.624 -3.334 1.00 81.44 220 MET A CA 1
ATOM 1742 C C . MET A 1 220 ? 5.659 5.734 -4.270 1.00 81.44 220 MET A C 1
ATOM 1744 O O . MET A 1 220 ? 6.152 5.898 -5.382 1.00 81.44 220 MET A O 1
ATOM 1748 N N . ILE A 1 221 ? 4.655 6.477 -3.814 1.00 80.62 221 ILE A N 1
ATOM 1749 C CA . ILE A 1 221 ? 3.947 7.491 -4.586 1.00 80.62 221 ILE A CA 1
ATOM 1750 C C . ILE A 1 221 ? 3.148 8.378 -3.628 1.00 80.62 221 ILE A C 1
ATOM 1752 O O . ILE A 1 221 ? 2.752 7.956 -2.535 1.00 80.62 221 ILE A O 1
ATOM 1756 N N . ALA A 1 222 ? 2.862 9.600 -4.058 1.00 78.06 222 ALA A N 1
ATOM 1757 C CA . ALA A 1 222 ? 1.875 10.468 -3.435 1.00 78.06 222 ALA A CA 1
ATOM 1758 C C . ALA A 1 222 ? 0.678 10.644 -4.379 1.00 78.06 222 ALA A C 1
ATOM 1760 O O . ALA A 1 222 ? 0.867 10.977 -5.539 1.00 78.06 222 ALA A O 1
ATOM 1761 N N . PHE A 1 223 ? -0.551 10.435 -3.905 1.00 76.69 223 PHE A N 1
ATOM 1762 C CA . PHE A 1 223 ? -1.774 10.622 -4.695 1.00 76.69 223 PHE A CA 1
ATOM 1763 C C . PHE A 1 223 ? -2.422 11.983 -4.396 1.00 76.69 223 PHE A C 1
ATOM 1765 O O . PHE A 1 223 ? -2.692 12.302 -3.235 1.00 76.69 223 PHE A O 1
ATOM 1772 N N . HIS A 1 224 ? -2.725 12.766 -5.437 1.00 70.12 224 HIS A N 1
ATOM 1773 C CA . HIS A 1 224 ? -3.404 14.073 -5.361 1.00 70.12 224 HIS A CA 1
ATOM 1774 C C . HIS A 1 224 ? -4.330 14.292 -6.574 1.00 70.12 224 HIS A C 1
ATOM 1776 O O . HIS A 1 224 ? -4.375 13.439 -7.460 1.00 70.12 224 HIS A O 1
ATOM 1782 N N . ASN A 1 225 ? -5.092 15.396 -6.600 1.00 64.56 225 ASN A N 1
ATOM 1783 C CA . ASN A 1 225 ? -5.928 15.839 -7.735 1.00 64.56 225 ASN A CA 1
ATOM 1784 C C . ASN A 1 225 ? -6.741 14.737 -8.453 1.00 64.56 225 ASN A C 1
ATOM 1786 O O . ASN A 1 225 ? -6.372 14.290 -9.530 1.00 64.56 225 ASN A O 1
ATOM 1790 N N . ASN A 1 226 ? -7.885 14.330 -7.887 1.00 62.44 226 ASN A N 1
ATOM 1791 C CA . ASN A 1 226 ? -8.853 13.389 -8.492 1.00 62.44 226 ASN A CA 1
ATOM 1792 C C . ASN A 1 226 ? -8.344 11.966 -8.805 1.00 62.44 226 ASN A C 1
ATOM 1794 O O . ASN A 1 226 ? -9.086 11.182 -9.391 1.00 62.44 226 ASN A O 1
ATOM 1798 N N . SER A 1 227 ? -7.135 11.594 -8.379 1.00 71.50 227 SER A N 1
ATOM 1799 C CA . SER A 1 227 ? -6.593 10.251 -8.618 1.00 71.50 227 SER A CA 1
ATOM 1800 C C . SER A 1 227 ? -7.417 9.159 -7.918 1.00 71.50 227 SER A C 1
ATOM 1802 O O . SER A 1 227 ? -7.620 9.214 -6.698 1.00 71.50 227 SER A O 1
ATOM 1804 N N . ALA A 1 228 ? -7.824 8.121 -8.653 1.00 79.44 228 ALA A N 1
ATOM 1805 C CA . ALA A 1 228 ? -8.279 6.862 -8.071 1.00 79.44 228 ALA A CA 1
ATOM 1806 C C . ALA A 1 228 ? -7.139 5.836 -8.095 1.00 79.44 228 ALA A C 1
ATOM 1808 O O . ALA A 1 228 ? -6.530 5.599 -9.134 1.00 79.44 228 ALA A O 1
ATOM 1809 N N . ALA A 1 229 ? -6.857 5.197 -6.962 1.00 85.06 229 ALA A N 1
ATOM 1810 C CA . ALA A 1 229 ? -5.819 4.180 -6.860 1.00 85.06 229 ALA A CA 1
ATOM 1811 C C . ALA A 1 229 ? -6.347 2.912 -6.196 1.00 85.06 229 ALA A C 1
ATOM 1813 O O . ALA A 1 229 ? -7.051 2.969 -5.189 1.00 85.06 229 ALA A O 1
ATOM 1814 N N . THR A 1 230 ? -5.983 1.760 -6.752 1.00 87.81 230 THR A N 1
ATOM 1815 C CA . THR A 1 230 ? -6.297 0.442 -6.202 1.00 87.81 230 THR A CA 1
ATOM 1816 C C . THR A 1 230 ? -5.014 -0.354 -6.017 1.00 87.81 230 THR A C 1
ATOM 1818 O O . THR A 1 230 ? -4.206 -0.468 -6.935 1.00 87.81 230 THR A O 1
ATOM 1821 N N . MET A 1 231 ? -4.834 -0.918 -4.830 1.00 89.31 231 MET A N 1
ATOM 1822 C CA . MET A 1 231 ? -3.706 -1.766 -4.459 1.00 89.31 231 MET A CA 1
ATOM 1823 C C . MET A 1 231 ? -4.252 -3.116 -4.003 1.00 89.31 231 MET A C 1
ATOM 1825 O O . MET A 1 231 ? -5.149 -3.151 -3.163 1.00 89.31 231 MET A O 1
ATOM 1829 N N . ILE A 1 232 ? -3.752 -4.215 -4.566 1.00 89.12 232 ILE A N 1
ATOM 1830 C CA . ILE A 1 232 ? -4.284 -5.563 -4.332 1.00 89.12 232 ILE A CA 1
ATOM 1831 C C . ILE A 1 232 ? -3.135 -6.522 -4.049 1.00 89.12 232 ILE A C 1
ATOM 1833 O O . ILE A 1 232 ? -2.281 -6.721 -4.912 1.00 89.12 232 ILE A O 1
ATOM 1837 N N . ASN A 1 233 ? -3.150 -7.169 -2.882 1.00 87.56 233 ASN A N 1
ATOM 1838 C CA . ASN A 1 233 ? -2.129 -8.139 -2.466 1.00 87.56 233 ASN A CA 1
ATOM 1839 C C . ASN A 1 233 ? -0.696 -7.582 -2.546 1.00 87.56 233 ASN A C 1
ATOM 1841 O O . ASN A 1 233 ? 0.231 -8.310 -2.892 1.00 87.56 233 ASN A O 1
ATOM 1845 N N . CYS A 1 234 ? -0.522 -6.286 -2.294 1.00 86.50 234 CYS A N 1
ATOM 1846 C CA . CYS A 1 234 ? 0.784 -5.635 -2.337 1.00 86.50 234 CYS A CA 1
ATOM 1847 C C . CYS A 1 234 ? 1.476 -5.698 -0.971 1.00 86.50 234 CYS A C 1
ATOM 1849 O O . CYS A 1 234 ? 0.793 -5.659 0.054 1.00 86.50 234 CYS A O 1
ATOM 1851 N N . ILE A 1 235 ? 2.809 -5.715 -0.959 1.00 83.56 235 ILE A N 1
ATOM 1852 C CA . ILE A 1 235 ? 3.623 -5.462 0.239 1.00 83.56 235 ILE A CA 1
ATOM 1853 C C . ILE A 1 235 ? 4.214 -4.054 0.106 1.00 83.56 235 ILE A C 1
ATOM 1855 O O . ILE A 1 235 ? 4.834 -3.755 -0.913 1.00 83.56 235 ILE A O 1
ATOM 1859 N N . GLN A 1 236 ? 3.964 -3.150 1.057 1.00 74.38 236 GLN A N 1
ATOM 1860 C CA . GLN A 1 236 ? 4.292 -1.725 0.891 1.00 74.38 236 GLN A CA 1
ATOM 1861 C C . GLN A 1 236 ? 4.830 -1.060 2.159 1.00 74.38 236 GLN A C 1
ATOM 1863 O O . GLN A 1 236 ? 4.328 -1.310 3.254 1.00 74.38 236 GLN A O 1
ATOM 1868 N N . SER A 1 237 ? 5.762 -0.118 1.966 1.00 63.62 237 SER A N 1
ATOM 1869 C CA . SER A 1 237 ? 6.308 0.755 3.020 1.00 63.62 237 SER A CA 1
ATOM 1870 C C . SER A 1 237 ? 5.431 1.992 3.286 1.00 63.62 237 SER A C 1
ATOM 1872 O O . SER A 1 237 ? 5.371 2.528 4.395 1.00 63.62 237 SER A O 1
ATOM 1874 N N . GLY A 1 238 ? 4.686 2.444 2.269 1.00 74.56 238 GLY A N 1
ATOM 1875 C CA . GLY A 1 238 ? 3.640 3.459 2.391 1.00 74.56 238 GLY A CA 1
ATOM 1876 C C . GLY A 1 238 ? 3.493 4.375 1.176 1.00 74.56 238 GLY A C 1
ATOM 1877 O O . GLY A 1 238 ? 4.330 4.423 0.278 1.00 74.56 238 GLY A O 1
ATOM 1878 N N . PHE A 1 239 ? 2.411 5.146 1.164 1.00 78.00 239 PHE A N 1
ATOM 1879 C CA . PHE A 1 239 ? 2.079 6.141 0.146 1.00 78.00 239 PHE A CA 1
ATOM 1880 C C . PHE A 1 239 ? 1.530 7.415 0.806 1.00 78.00 239 PHE A C 1
ATOM 1882 O O . PHE A 1 239 ? 1.106 7.409 1.961 1.00 78.00 239 PHE A O 1
ATOM 1889 N N . ARG A 1 240 ? 1.533 8.546 0.099 1.00 77.75 240 ARG A N 1
ATOM 1890 C CA . ARG A 1 240 ? 0.939 9.799 0.614 1.00 77.75 240 ARG A CA 1
ATOM 1891 C C . ARG A 1 240 ? -0.424 10.052 -0.030 1.00 77.75 240 ARG A C 1
ATOM 1893 O O . ARG A 1 240 ? -0.629 9.694 -1.188 1.00 77.75 240 ARG A O 1
ATOM 1900 N N . ILE A 1 241 ? -1.348 10.680 0.698 1.00 76.31 241 ILE A N 1
ATOM 1901 C CA . ILE A 1 241 ? -2.637 11.145 0.162 1.00 76.31 241 ILE A CA 1
ATOM 1902 C C . ILE A 1 241 ? -2.801 12.649 0.442 1.00 76.31 241 ILE A C 1
ATOM 1904 O O . ILE A 1 241 ? -2.767 13.088 1.592 1.00 76.31 241 ILE A O 1
ATOM 1908 N N . GLY A 1 242 ? -3.095 13.425 -0.603 1.00 66.56 242 GLY A N 1
ATOM 1909 C CA . GLY A 1 242 ? -3.368 14.866 -0.518 1.00 66.56 242 GLY A CA 1
ATOM 1910 C C . GLY A 1 242 ? -2.110 15.743 -0.409 1.00 66.56 242 GLY A C 1
ATOM 1911 O O . GLY A 1 242 ? -1.034 15.275 -0.044 1.00 66.56 242 GLY A O 1
ATOM 1912 N N . GLY A 1 243 ? -2.260 17.033 -0.720 1.00 61.75 243 GLY A N 1
ATOM 1913 C CA . GLY A 1 243 ? -1.185 18.008 -0.931 1.00 61.75 243 GLY A CA 1
ATOM 1914 C C . GLY A 1 243 ? -1.641 19.483 -1.026 1.00 61.75 243 GLY A C 1
ATOM 1915 O O . GLY A 1 243 ? -1.153 20.288 -0.236 1.00 61.75 243 GLY A O 1
ATOM 1916 N N . SER A 1 244 ? -2.578 19.865 -1.911 1.00 58.31 244 SER A N 1
ATOM 1917 C CA . SER A 1 244 ? -2.996 21.262 -2.188 1.00 58.31 244 SER A CA 1
ATOM 1918 C C . SER A 1 244 ? -4.524 21.493 -2.288 1.00 58.31 244 SER A C 1
ATOM 1920 O O . SER A 1 244 ? -5.323 20.582 -2.103 1.00 58.31 244 SER A O 1
ATOM 1922 N N . TYR A 1 245 ? -4.939 22.755 -2.503 1.00 49.66 245 TYR A N 1
ATOM 1923 C CA . TYR A 1 245 ? -6.294 23.312 -2.291 1.00 49.66 245 TYR A CA 1
ATOM 1924 C C . TYR A 1 245 ? -7.477 22.611 -3.022 1.00 49.66 245 TYR A C 1
ATOM 1926 O O . TYR A 1 245 ? -8.621 23.019 -2.814 1.00 49.66 245 TYR A O 1
ATOM 1934 N N . SER A 1 246 ? -7.262 21.573 -3.842 1.00 52.78 246 SER A N 1
ATOM 1935 C CA . SER A 1 246 ? -8.292 20.917 -4.675 1.00 52.78 246 SER A CA 1
ATOM 1936 C C . SER A 1 246 ? -8.156 19.386 -4.806 1.00 52.78 246 SER A C 1
ATOM 1938 O O . SER A 1 246 ? -8.417 18.828 -5.871 1.00 52.78 246 SER A O 1
ATOM 1940 N N . ASP A 1 247 ? -7.757 18.685 -3.744 1.00 65.50 247 ASP A N 1
ATOM 1941 C CA . ASP A 1 247 ? -7.453 17.248 -3.824 1.00 65.50 247 ASP A CA 1
ATOM 1942 C C . ASP A 1 247 ? -8.631 16.309 -3.532 1.00 65.50 247 ASP A C 1
ATOM 1944 O O . ASP A 1 247 ? -9.091 16.233 -2.405 1.00 65.50 247 ASP A O 1
ATOM 1948 N N . TYR A 1 248 ? -9.047 15.481 -4.495 1.00 71.31 248 TYR A N 1
ATOM 1949 C CA . TYR A 1 248 ? -9.989 14.370 -4.260 1.00 71.31 248 TYR A CA 1
ATOM 1950 C C . TYR A 1 248 ? -9.367 13.014 -4.604 1.00 71.31 248 TYR A C 1
ATOM 1952 O O . TYR A 1 248 ? -9.783 12.349 -5.549 1.00 71.31 248 TYR A O 1
ATOM 1960 N N . ALA A 1 249 ? -8.352 12.581 -3.862 1.00 76.31 249 ALA A N 1
ATOM 1961 C CA . ALA A 1 249 ? -7.797 11.246 -4.072 1.00 76.31 249 ALA A CA 1
ATOM 1962 C C . ALA A 1 249 ? -8.672 10.170 -3.404 1.00 76.31 249 ALA A C 1
ATOM 1964 O O . ALA A 1 249 ? -9.139 10.342 -2.272 1.00 76.31 249 ALA A O 1
ATOM 1965 N N . ARG A 1 250 ? -8.872 9.040 -4.089 1.00 81.62 250 ARG A N 1
ATOM 1966 C CA . ARG A 1 250 ? -9.555 7.857 -3.546 1.00 81.62 250 ARG A CA 1
ATOM 1967 C C . ARG A 1 250 ? -8.644 6.651 -3.662 1.00 81.62 250 ARG A C 1
ATOM 1969 O O . ARG A 1 250 ? -8.364 6.203 -4.767 1.00 81.62 250 ARG A O 1
ATOM 1976 N N . VAL A 1 251 ? -8.205 6.122 -2.527 1.00 85.25 251 VAL A N 1
ATOM 1977 C CA . VAL A 1 251 ? -7.302 4.968 -2.497 1.00 85.25 251 VAL A CA 1
ATOM 1978 C C . VAL A 1 251 ? -8.003 3.774 -1.864 1.00 85.25 251 VAL A C 1
ATOM 1980 O O . VAL A 1 251 ? -8.601 3.894 -0.796 1.00 85.25 251 VAL A O 1
ATOM 1983 N N . VAL A 1 252 ? -7.934 2.623 -2.523 1.00 87.81 252 VAL A N 1
ATOM 1984 C CA . VAL A 1 252 ? -8.455 1.351 -2.021 1.00 87.81 252 VAL A CA 1
ATOM 1985 C C . VAL A 1 252 ? -7.312 0.350 -1.941 1.00 87.81 252 VAL A C 1
ATOM 1987 O O . VAL A 1 252 ? -6.636 0.088 -2.931 1.00 87.81 252 VAL A O 1
ATOM 1990 N N . CYS A 1 253 ? -7.113 -0.232 -0.768 1.00 89.06 253 CYS A N 1
ATOM 1991 C CA . CYS A 1 253 ? -6.114 -1.255 -0.502 1.00 89.06 253 CYS A CA 1
ATOM 1992 C C . CYS A 1 253 ? -6.841 -2.541 -0.103 1.00 89.06 253 CYS A C 1
ATOM 1994 O O . CYS A 1 253 ? -7.647 -2.529 0.827 1.00 89.06 253 CYS A O 1
ATOM 1996 N N . ILE A 1 254 ? -6.575 -3.638 -0.807 1.00 86.38 254 ILE A N 1
ATOM 1997 C CA . ILE A 1 254 ? -7.250 -4.926 -0.633 1.00 86.38 254 ILE A CA 1
ATOM 1998 C C . ILE A 1 254 ? -6.193 -5.982 -0.341 1.00 86.38 254 ILE A C 1
ATOM 2000 O O . ILE A 1 254 ? -5.331 -6.243 -1.179 1.00 86.38 254 ILE A O 1
ATOM 2004 N N . SER A 1 255 ? -6.275 -6.598 0.838 1.00 85.50 255 SER A N 1
ATOM 2005 C CA . SER A 1 255 ? -5.388 -7.692 1.248 1.00 85.50 255 SER A CA 1
ATOM 2006 C C . SER A 1 255 ? -3.896 -7.348 1.139 1.00 85.50 255 SER A C 1
ATOM 2008 O O . SER A 1 255 ? -3.063 -8.214 0.887 1.00 85.50 255 SER A O 1
ATOM 2010 N N . CYS A 1 256 ? -3.552 -6.071 1.324 1.00 85.75 256 CYS A N 1
ATOM 2011 C CA . CYS A 1 256 ? -2.168 -5.610 1.329 1.00 85.75 256 CYS A CA 1
ATOM 2012 C C . CYS A 1 256 ? -1.495 -5.890 2.678 1.00 85.75 256 CYS A C 1
ATOM 2014 O O . CYS A 1 256 ? -2.149 -5.873 3.723 1.00 85.75 256 CYS A O 1
ATOM 2016 N N . HIS A 1 257 ? -0.181 -6.080 2.645 1.00 84.38 257 HIS A N 1
ATOM 2017 C CA . HIS A 1 257 ? 0.690 -6.164 3.808 1.00 84.38 257 HIS A CA 1
ATOM 2018 C C . HIS A 1 257 ? 1.495 -4.862 3.921 1.00 84.38 257 HIS A C 1
ATOM 2020 O O . HIS A 1 257 ? 2.167 -4.451 2.979 1.00 84.38 257 HIS A O 1
ATOM 2026 N N . TYR A 1 258 ? 1.428 -4.214 5.073 1.00 81.19 258 TYR A N 1
ATOM 2027 C CA . TYR A 1 258 ? 2.279 -3.091 5.441 1.00 81.19 258 TYR A CA 1
ATOM 2028 C C . TYR A 1 258 ? 3.246 -3.543 6.527 1.00 81.19 258 TYR A C 1
ATOM 2030 O O . TYR A 1 258 ? 2.800 -3.996 7.578 1.00 81.19 258 TYR A O 1
ATOM 2038 N N . GLU A 1 259 ? 4.542 -3.448 6.265 1.00 72.19 259 GLU A N 1
ATOM 2039 C CA . GLU A 1 259 ? 5.612 -3.757 7.220 1.00 72.19 259 GLU A CA 1
ATOM 2040 C C . GLU A 1 259 ? 6.269 -2.421 7.631 1.00 72.19 259 GLU A C 1
ATOM 2042 O O . GLU A 1 259 ? 6.368 -1.568 6.758 1.00 72.19 259 GLU A O 1
ATOM 2047 N N . GLU A 1 260 ? 6.606 -2.193 8.928 1.00 61.69 260 GLU A N 1
ATOM 2048 C CA . GLU A 1 260 ? 7.505 -1.131 9.507 1.00 61.69 260 GLU A CA 1
ATOM 2049 C C . GLU A 1 260 ? 7.003 -0.197 10.644 1.00 61.69 260 GLU A C 1
ATOM 2051 O O . GLU A 1 260 ? 5.878 -0.254 11.133 1.00 61.69 260 GLU A O 1
ATOM 2056 N N . GLU A 1 261 ? 7.938 0.640 11.129 1.00 52.97 261 GLU A N 1
ATOM 2057 C CA . GLU A 1 261 ? 7.897 1.567 12.266 1.00 52.97 261 GLU A CA 1
ATOM 2058 C C . GLU A 1 261 ? 7.418 2.986 11.898 1.00 52.97 261 GLU A C 1
ATOM 2060 O O . GLU A 1 261 ? 7.970 3.617 10.995 1.00 52.97 261 GLU A O 1
ATOM 2065 N N . GLY A 1 262 ? 6.498 3.567 12.686 1.00 54.44 262 GLY A N 1
ATOM 2066 C CA . GLY A 1 262 ? 6.243 5.017 12.695 1.00 54.44 262 GLY A CA 1
ATOM 2067 C C . GLY A 1 262 ? 4.768 5.429 12.613 1.00 54.44 262 GLY A C 1
ATOM 2068 O O . GLY A 1 262 ? 3.904 4.901 13.311 1.00 54.44 262 GLY A O 1
ATOM 2069 N N . SER A 1 263 ? 4.470 6.449 11.806 1.00 49.56 263 SER A N 1
ATOM 2070 C CA . SER A 1 263 ? 3.093 6.812 11.445 1.00 49.56 263 SER A CA 1
ATOM 2071 C C . SER A 1 263 ? 2.529 5.789 10.458 1.00 49.56 263 SER A C 1
ATOM 2073 O O . SER A 1 263 ? 3.302 5.197 9.710 1.00 49.56 263 SER A O 1
ATOM 2075 N N . MET A 1 264 ? 1.203 5.592 10.427 1.00 54.88 264 MET A N 1
ATOM 2076 C CA . MET A 1 264 ? 0.543 4.788 9.386 1.00 54.88 264 MET A CA 1
ATOM 2077 C C . MET A 1 264 ? 1.143 5.032 7.985 1.00 54.88 264 MET A C 1
ATOM 2079 O O . MET A 1 264 ? 1.528 6.166 7.681 1.00 54.88 264 MET A O 1
ATOM 2083 N N . PRO A 1 265 ? 1.111 4.022 7.094 1.00 54.84 265 PRO A N 1
ATOM 2084 C CA . PRO A 1 265 ? 1.598 4.089 5.711 1.00 54.84 265 PRO A CA 1
ATOM 2085 C C . PRO A 1 265 ? 0.838 5.093 4.829 1.00 54.84 265 PRO A C 1
ATOM 2087 O O . PRO A 1 265 ? 1.056 5.125 3.626 1.00 54.84 265 PRO A O 1
ATOM 2090 N N . VAL A 1 266 ? -0.045 5.905 5.420 1.00 58.69 266 VAL A N 1
ATOM 2091 C CA . VAL A 1 266 ? -0.735 7.034 4.808 1.00 58.69 266 VAL A CA 1
ATOM 2092 C C . VAL A 1 266 ? -0.510 8.267 5.659 1.00 58.69 266 VAL A C 1
ATOM 2094 O O . VAL A 1 266 ? -0.953 8.339 6.805 1.00 58.69 266 VAL A O 1
ATOM 2097 N N . THR A 1 267 ? 0.140 9.262 5.067 1.00 60.81 267 THR A N 1
ATOM 2098 C CA . THR A 1 267 ? 0.205 10.618 5.610 1.00 60.81 267 THR A CA 1
ATOM 2099 C C . THR A 1 267 ? -0.705 11.541 4.803 1.00 60.81 267 THR A C 1
ATOM 2101 O O . THR A 1 267 ? -0.867 11.372 3.591 1.00 60.81 267 THR A O 1
ATOM 2104 N N . GLY A 1 268 ? -1.340 12.492 5.493 1.00 56.53 268 GLY A N 1
ATOM 2105 C CA . GLY A 1 268 ? -2.192 13.512 4.885 1.00 56.53 268 GLY A CA 1
ATOM 2106 C C . GLY A 1 268 ? -1.420 14.803 4.608 1.00 56.53 268 GLY A C 1
ATOM 2107 O O . GLY A 1 268 ? -0.791 15.334 5.523 1.00 56.53 268 GLY A O 1
ATOM 2108 N N . GLY A 1 269 ? -1.480 15.321 3.376 1.00 60.56 269 GLY A N 1
ATOM 2109 C CA . GLY A 1 269 ? -1.042 16.692 3.055 1.00 60.56 269 GLY A CA 1
ATOM 2110 C C . GLY A 1 269 ? -1.996 17.766 3.601 1.00 60.56 269 GLY A C 1
ATOM 2111 O O . GLY A 1 269 ? -2.961 17.448 4.281 1.00 60.56 269 GLY A O 1
ATOM 2112 N N . GLN A 1 270 ? -1.789 19.051 3.292 1.00 59.41 270 GLN A N 1
ATOM 2113 C CA . GLN A 1 270 ? -2.541 20.174 3.895 1.00 59.41 270 GLN A CA 1
ATOM 2114 C C . GLN A 1 270 ? -4.077 20.120 3.679 1.00 59.41 270 GLN A C 1
ATOM 2116 O O . GLN A 1 270 ? -4.832 20.622 4.512 1.00 59.41 270 GLN A O 1
ATOM 2121 N N . TYR A 1 271 ? -4.553 19.458 2.616 1.00 64.31 271 TYR A N 1
ATOM 2122 C CA . TYR A 1 271 ? -5.973 19.402 2.206 1.00 64.31 271 TYR A CA 1
ATOM 2123 C C . TYR A 1 271 ? -6.550 17.991 2.126 1.00 64.31 271 TYR A C 1
ATOM 2125 O O . TYR A 1 271 ? -7.605 17.754 1.542 1.00 64.31 271 TYR A O 1
ATOM 2133 N N . TRP A 1 272 ? -5.883 17.042 2.770 1.00 67.88 272 TRP A N 1
ATOM 2134 C CA . TRP A 1 272 ? -6.266 15.634 2.823 1.00 67.88 272 TRP A CA 1
ATOM 2135 C C . TRP A 1 272 ? -7.715 15.360 3.273 1.00 67.88 272 TRP A C 1
ATOM 2137 O O . TRP A 1 272 ? -8.237 14.272 3.041 1.00 67.88 272 TRP A O 1
ATOM 2147 N N . TYR A 1 273 ? -8.394 16.343 3.879 1.00 59.75 273 TYR A N 1
ATOM 2148 C CA . TYR A 1 273 ? -9.791 16.246 4.297 1.00 59.75 273 TYR A CA 1
ATOM 2149 C C . TYR A 1 273 ? -10.808 16.066 3.162 1.00 59.75 273 TYR A C 1
ATOM 2151 O O . TYR A 1 273 ? -11.976 15.771 3.442 1.00 59.75 273 TYR A O 1
ATOM 2159 N N . LEU A 1 274 ? -10.373 16.265 1.918 1.00 68.62 274 LEU A N 1
ATOM 2160 C CA . LEU A 1 274 ? -11.139 16.058 0.690 1.00 68.62 274 LEU A CA 1
ATOM 2161 C C . LEU A 1 274 ? -10.885 14.674 0.048 1.00 68.62 274 LEU A C 1
ATOM 2163 O O . LEU A 1 274 ? -11.636 14.258 -0.834 1.00 68.62 274 LEU A O 1
ATOM 2167 N N . CYS A 1 275 ? -9.885 13.930 0.527 1.00 75.19 275 CYS A N 1
ATOM 2168 C CA . CYS A 1 275 ? -9.522 12.598 0.041 1.00 75.19 275 CYS A CA 1
ATOM 2169 C C . CYS A 1 275 ? -10.170 11.483 0.879 1.00 75.19 275 CYS A C 1
ATOM 2171 O O . CYS A 1 275 ? -10.663 11.732 1.978 1.00 75.19 275 CYS A O 1
ATOM 2173 N N . SER A 1 276 ? -10.135 10.236 0.401 1.00 81.75 276 SER A N 1
ATOM 2174 C CA . SER A 1 276 ? -10.618 9.050 1.128 1.00 81.75 276 SER A CA 1
ATOM 2175 C C . SER A 1 276 ? -9.701 7.841 0.949 1.00 81.75 276 SER A C 1
ATOM 2177 O O . SER A 1 276 ? -9.153 7.650 -0.138 1.00 81.75 276 SER A O 1
ATOM 2179 N N . ALA A 1 277 ? -9.608 6.994 1.976 1.00 86.12 277 ALA A N 1
ATOM 2180 C CA . ALA A 1 277 ? -8.888 5.722 1.914 1.00 86.12 277 ALA A CA 1
ATOM 2181 C C . ALA A 1 277 ? -9.738 4.572 2.473 1.00 86.12 277 ALA A C 1
ATOM 2183 O O . ALA A 1 277 ? -10.360 4.716 3.527 1.00 86.12 277 ALA A O 1
ATOM 2184 N N . LEU A 1 278 ? -9.743 3.430 1.789 1.00 86.56 278 LEU A N 1
ATOM 2185 C CA . LEU A 1 278 ? -10.362 2.190 2.252 1.00 86.56 278 LEU A CA 1
ATOM 2186 C C . LEU A 1 278 ? -9.307 1.088 2.315 1.00 86.56 278 LEU A C 1
ATOM 2188 O O . LEU A 1 278 ? -8.719 0.738 1.298 1.00 86.56 278 LEU A O 1
ATOM 2192 N N . PHE A 1 279 ? -9.128 0.505 3.492 1.00 90.38 279 PHE A N 1
ATOM 2193 C CA . PHE A 1 279 ? -8.335 -0.698 3.703 1.00 90.38 279 PHE A CA 1
ATOM 2194 C C . PHE A 1 279 ? -9.280 -1.862 3.964 1.00 90.38 279 PHE A C 1
ATOM 2196 O O . PHE A 1 279 ? -10.092 -1.795 4.886 1.00 90.38 279 PHE A O 1
ATOM 2203 N N . LEU A 1 280 ? -9.176 -2.917 3.162 1.00 81.44 280 LEU A N 1
ATOM 2204 C CA . LEU A 1 280 ? -10.022 -4.099 3.241 1.00 81.44 280 LEU A CA 1
ATOM 2205 C C . LEU A 1 280 ? -9.153 -5.347 3.393 1.00 81.44 280 LEU A C 1
ATOM 2207 O O . LEU A 1 280 ? -8.438 -5.721 2.467 1.00 81.44 280 LEU A O 1
ATOM 2211 N N . GLY A 1 281 ? -9.223 -6.008 4.546 1.00 79.38 281 GLY A N 1
ATOM 2212 C CA . GLY A 1 281 ? -8.465 -7.236 4.792 1.00 79.38 281 GLY A CA 1
ATOM 2213 C C . GLY A 1 281 ? -6.950 -7.028 4.858 1.00 79.38 281 GLY A C 1
ATOM 2214 O O . GLY A 1 281 ? -6.207 -7.979 4.634 1.00 79.38 281 GLY A O 1
ATOM 2215 N N . CYS A 1 282 ? -6.481 -5.797 5.084 1.00 85.25 282 CYS A N 1
ATOM 2216 C CA . CYS A 1 282 ? -5.054 -5.484 5.097 1.00 85.25 282 CYS A CA 1
ATOM 2217 C C . CYS A 1 282 ? -4.394 -5.905 6.415 1.00 85.25 282 CYS A C 1
ATOM 2219 O O . CYS A 1 282 ? -5.000 -5.828 7.486 1.00 85.25 282 CYS A O 1
ATOM 2221 N N . PHE A 1 283 ? -3.128 -6.293 6.337 1.00 81.88 283 PHE A N 1
ATOM 2222 C CA . PHE A 1 283 ? -2.302 -6.672 7.474 1.00 81.88 283 PHE A CA 1
ATOM 2223 C C . PHE A 1 283 ? -1.225 -5.608 7.705 1.00 81.88 283 PHE A C 1
ATOM 2225 O O . PHE A 1 283 ? -0.508 -5.240 6.784 1.00 81.88 283 PHE A O 1
ATOM 2232 N N . PHE A 1 284 ? -1.128 -5.098 8.927 1.00 81.88 284 PHE A N 1
ATOM 2233 C CA . PHE A 1 284 ? -0.190 -4.066 9.350 1.00 81.88 284 PHE A CA 1
ATOM 2234 C C . PHE A 1 284 ? 0.732 -4.664 10.414 1.00 81.88 284 PHE A C 1
ATOM 2236 O O . PHE A 1 284 ? 0.305 -4.937 11.540 1.00 81.88 284 PHE A O 1
ATOM 2243 N N . TRP A 1 285 ? 1.992 -4.873 10.056 1.00 74.00 285 TRP A N 1
ATOM 2244 C CA . TRP A 1 285 ? 3.027 -5.470 10.884 1.00 74.00 285 TRP A CA 1
ATOM 2245 C C . TRP A 1 285 ? 4.044 -4.419 11.326 1.00 74.00 285 TRP A C 1
ATOM 2247 O O . TRP A 1 285 ? 4.940 -4.033 10.577 1.00 74.00 285 TRP A O 1
ATOM 2257 N N . GLY A 1 286 ? 3.900 -3.938 12.562 1.00 68.00 286 GLY A N 1
ATOM 2258 C CA . GLY A 1 286 ? 4.775 -2.902 13.097 1.00 68.00 286 GLY A CA 1
ATOM 2259 C C . GLY A 1 286 ? 4.111 -2.000 14.132 1.00 68.00 286 GLY A C 1
ATOM 2260 O O . GLY A 1 286 ? 2.949 -2.165 14.511 1.00 68.00 286 GLY A O 1
ATOM 2261 N N . ASN A 1 287 ? 4.883 -1.025 14.609 1.00 68.06 287 ASN A N 1
ATOM 2262 C CA . ASN A 1 287 ? 4.422 -0.027 15.569 1.00 68.06 287 ASN A CA 1
ATOM 2263 C C . ASN A 1 287 ? 3.883 1.198 14.828 1.00 68.06 287 ASN A C 1
ATOM 2265 O O . ASN A 1 287 ? 4.621 2.159 14.607 1.00 68.06 287 ASN A O 1
ATOM 2269 N N . TYR A 1 288 ? 2.595 1.164 14.486 1.00 71.12 288 TYR A N 1
ATOM 2270 C CA . TYR A 1 288 ? 1.919 2.265 13.803 1.00 71.12 288 TYR A CA 1
ATOM 2271 C C . TYR A 1 288 ? 1.075 3.120 14.751 1.00 71.12 288 TYR A C 1
ATOM 2273 O O . TYR A 1 288 ? 0.362 2.599 15.609 1.00 71.12 288 TYR A O 1
ATOM 2281 N N . GLN A 1 289 ? 1.084 4.435 14.538 1.00 74.19 289 GLN A N 1
ATOM 2282 C CA . GLN A 1 289 ? 0.040 5.332 15.045 1.00 74.19 289 GLN A CA 1
ATOM 2283 C C . GLN A 1 289 ? -1.093 5.441 14.024 1.00 74.19 289 GLN A C 1
ATOM 2285 O O . GLN A 1 289 ? -0.844 5.867 12.897 1.00 74.19 289 GLN A O 1
ATOM 2290 N N . LEU A 1 290 ? -2.317 5.082 14.424 1.00 77.69 290 LEU A N 1
ATOM 2291 C CA . LEU A 1 290 ? -3.538 5.067 13.615 1.00 77.69 290 LEU A CA 1
ATOM 2292 C C . LEU A 1 290 ? -3.771 6.390 12.878 1.00 77.69 290 LEU A C 1
ATOM 2294 O O . LEU A 1 290 ? -3.797 7.468 13.477 1.00 77.69 290 LEU A O 1
ATOM 2298 N N . PHE A 1 291 ? -4.050 6.292 11.579 1.00 80.31 291 PHE A N 1
ATOM 2299 C CA . PHE A 1 291 ? -4.428 7.435 10.758 1.00 80.31 291 PHE A CA 1
ATOM 2300 C C . PHE A 1 291 ? -5.912 7.731 10.955 1.00 80.31 291 PHE A C 1
ATOM 2302 O O . PHE A 1 291 ? -6.804 7.242 10.261 1.00 80.31 291 PHE A O 1
ATOM 2309 N N . ASN A 1 292 ? -6.169 8.501 12.003 1.00 79.62 292 ASN A N 1
ATOM 2310 C CA . ASN A 1 292 ? -7.498 8.699 12.534 1.00 79.62 292 ASN A CA 1
ATOM 2311 C C . ASN A 1 292 ? -8.257 9.832 11.821 1.00 79.62 292 ASN A C 1
ATOM 2313 O O . ASN A 1 292 ? -8.138 10.996 12.210 1.00 79.62 292 ASN A O 1
ATOM 2317 N N . PHE A 1 293 ? -9.064 9.497 10.807 1.00 79.50 293 PHE A N 1
ATOM 2318 C CA . PHE A 1 293 ? -9.815 10.498 10.049 1.00 79.50 293 PHE A CA 1
ATOM 2319 C C . PHE A 1 293 ? -11.126 10.055 9.404 1.00 79.50 293 PHE A C 1
ATOM 2321 O O . PHE A 1 293 ? -11.251 8.931 8.937 1.00 79.50 293 PHE A O 1
ATOM 2328 N N . LYS A 1 294 ? -12.071 10.999 9.271 1.00 78.69 294 LYS A N 1
ATOM 2329 C CA . LYS A 1 294 ? -13.468 10.773 8.850 1.00 78.69 294 LYS A CA 1
ATOM 2330 C C . LYS A 1 294 ? -13.668 10.052 7.516 1.00 78.69 294 LYS A C 1
ATOM 2332 O O . LYS A 1 294 ? -14.688 9.396 7.342 1.00 78.69 294 LYS A O 1
ATOM 2337 N N . SER A 1 295 ? -12.751 10.209 6.566 1.00 78.94 295 SER A N 1
ATOM 2338 C CA . SER A 1 295 ? -12.843 9.611 5.228 1.00 78.94 295 SER A CA 1
ATOM 2339 C C . SER A 1 295 ? -11.986 8.352 5.071 1.00 78.94 295 SER A C 1
ATOM 2341 O O . SER A 1 295 ? -11.842 7.842 3.959 1.00 78.94 295 SER A O 1
ATOM 2343 N N . VAL A 1 296 ? -11.430 7.851 6.176 1.00 84.38 296 VAL A N 1
ATOM 2344 C CA . VAL A 1 296 ? -10.610 6.644 6.222 1.00 84.38 296 VAL A CA 1
ATOM 2345 C C . VAL A 1 296 ? -11.407 5.516 6.861 1.00 84.38 296 VAL A C 1
ATOM 2347 O O . VAL A 1 296 ? -12.010 5.686 7.927 1.00 84.38 296 VAL A O 1
ATOM 2350 N N . GLN A 1 297 ? -11.403 4.364 6.201 1.00 86.88 297 GLN A N 1
ATOM 2351 C CA . GLN A 1 297 ? -12.075 3.160 6.667 1.00 86.88 297 GLN A CA 1
ATOM 2352 C C . GLN A 1 297 ? -11.104 1.984 6.670 1.00 86.88 297 GLN A C 1
ATOM 2354 O O . GLN A 1 297 ? -10.405 1.740 5.690 1.00 86.88 297 GLN A O 1
ATOM 2359 N N . TYR A 1 298 ? -11.098 1.244 7.770 1.00 86.12 298 TYR A N 1
ATOM 2360 C CA . TYR A 1 298 ? -10.40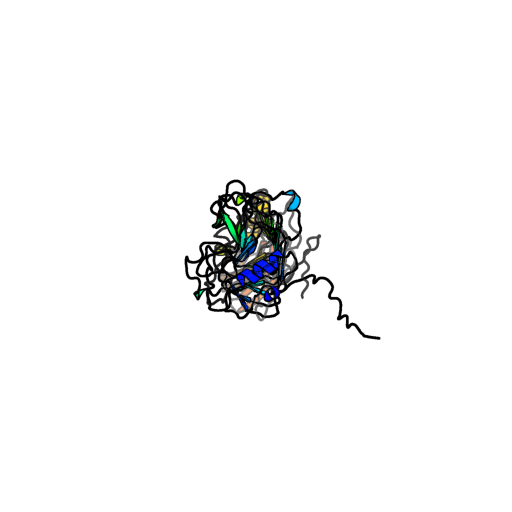0 -0.021 7.936 1.00 86.12 298 TYR A CA 1
ATOM 2361 C C . TYR A 1 298 ? -11.455 -1.098 8.151 1.00 86.12 298 TYR A C 1
ATOM 2363 O O . TYR A 1 298 ? -12.246 -0.982 9.083 1.00 86.12 298 TYR A O 1
ATOM 2371 N N . ILE A 1 299 ? -11.492 -2.116 7.297 1.00 77.81 299 ILE A N 1
ATOM 2372 C CA . ILE A 1 299 ? -12.482 -3.193 7.345 1.00 77.81 299 ILE A CA 1
ATOM 2373 C C . ILE A 1 299 ? -11.744 -4.529 7.304 1.00 77.81 299 ILE A C 1
ATOM 2375 O O . ILE A 1 299 ? -10.974 -4.771 6.378 1.00 77.81 299 ILE A O 1
ATOM 2379 N N . ASN A 1 300 ? -11.985 -5.414 8.271 1.00 73.44 300 ASN A N 1
ATOM 2380 C CA . ASN A 1 300 ? -11.329 -6.726 8.376 1.00 73.44 300 ASN A CA 1
ATOM 2381 C C . ASN A 1 300 ? -9.789 -6.648 8.453 1.00 73.44 300 ASN A C 1
ATOM 2383 O O . ASN A 1 300 ? -9.106 -7.588 8.054 1.00 73.44 300 ASN A O 1
ATOM 2387 N N . CYS A 1 301 ? -9.224 -5.523 8.903 1.00 77.44 301 CYS A N 1
ATOM 2388 C CA . CYS A 1 301 ? -7.775 -5.319 8.927 1.00 77.44 301 CYS A CA 1
ATOM 2389 C C . CYS A 1 301 ? -7.142 -5.841 10.218 1.00 77.44 301 CYS A C 1
ATOM 2391 O O . CYS A 1 301 ? -7.723 -5.718 11.290 1.00 77.44 301 CYS A O 1
ATOM 2393 N N . THR A 1 302 ? -5.906 -6.318 10.156 1.00 74.25 302 THR A N 1
ATOM 2394 C CA . THR A 1 302 ? -5.169 -6.781 11.338 1.00 74.25 302 THR A CA 1
ATOM 2395 C C . THR A 1 302 ? -3.947 -5.909 11.565 1.00 74.25 302 THR A C 1
ATOM 2397 O O . THR A 1 302 ? -3.146 -5.722 10.664 1.00 74.25 302 THR A O 1
ATOM 2400 N N . PHE A 1 303 ? -3.781 -5.410 12.781 1.00 75.44 303 PHE A N 1
ATOM 2401 C CA . PHE A 1 303 ? -2.662 -4.617 13.260 1.00 75.44 303 PHE A CA 1
ATOM 2402 C C . PHE A 1 303 ? -1.928 -5.435 14.321 1.00 75.44 303 PHE A C 1
ATOM 2404 O O . PHE A 1 303 ? -2.429 -5.644 15.429 1.00 75.44 303 PHE A O 1
ATOM 2411 N N . VAL A 1 304 ? -0.743 -5.932 13.991 1.00 65.75 304 VAL A N 1
ATOM 2412 C CA . VAL A 1 304 ? 0.069 -6.718 14.919 1.00 65.75 304 VAL A CA 1
ATOM 2413 C C . VAL A 1 304 ? 1.096 -5.808 15.575 1.00 65.75 304 VAL A C 1
ATOM 2415 O O . VAL A 1 304 ? 2.055 -5.377 14.941 1.00 65.75 304 VAL A O 1
ATOM 2418 N N . GLN A 1 305 ? 0.901 -5.560 16.871 1.00 57.56 305 GLN A N 1
ATOM 2419 C CA . GLN A 1 305 ? 1.940 -5.019 17.744 1.00 57.56 305 GLN A CA 1
ATOM 2420 C C . GLN A 1 305 ? 2.838 -6.187 18.156 1.00 57.56 305 GLN A C 1
ATOM 2422 O O . GLN A 1 305 ? 2.378 -7.149 18.772 1.00 57.56 305 GLN A O 1
ATOM 2427 N N . THR A 1 306 ? 4.100 -6.172 17.736 1.00 49.31 306 THR A N 1
ATOM 2428 C CA . THR A 1 306 ? 4.987 -7.323 17.928 1.00 49.31 306 THR A CA 1
ATOM 2429 C C . THR A 1 306 ? 5.516 -7.380 19.354 1.00 49.31 306 THR A C 1
ATOM 2431 O O . THR A 1 306 ? 6.165 -6.436 19.800 1.00 49.31 306 THR A O 1
ATOM 2434 N N . ILE A 1 307 ? 5.278 -8.511 20.027 1.00 42.31 307 ILE A N 1
ATOM 2435 C CA . ILE A 1 307 ? 5.673 -8.729 21.422 1.00 42.31 307 ILE A CA 1
ATOM 2436 C C . ILE A 1 307 ? 7.169 -9.063 21.576 1.00 42.31 307 ILE A C 1
ATOM 2438 O O . ILE A 1 307 ? 7.788 -8.741 22.583 1.00 42.31 307 ILE A O 1
ATOM 2442 N N . ASP A 1 308 ? 7.769 -9.657 20.548 1.00 39.69 308 ASP A N 1
ATOM 2443 C CA . ASP A 1 308 ? 9.125 -10.216 20.616 1.00 39.69 308 ASP A CA 1
ATOM 2444 C C . ASP A 1 308 ? 9.982 -9.818 19.411 1.00 39.69 308 ASP A C 1
ATOM 2446 O O . ASP A 1 308 ? 10.885 -10.545 18.992 1.00 39.69 308 ASP A O 1
ATOM 2450 N N . ASN A 1 309 ? 9.713 -8.662 18.804 1.00 43.22 309 ASN A N 1
ATOM 2451 C CA . ASN A 1 309 ? 10.632 -8.164 17.793 1.00 43.22 309 ASN A CA 1
ATOM 2452 C C . ASN A 1 309 ? 11.799 -7.484 18.516 1.00 43.22 309 ASN A C 1
ATOM 2454 O O . ASN A 1 309 ? 11.659 -6.367 19.000 1.00 43.22 309 ASN A O 1
ATOM 2458 N N . TYR A 1 310 ? 12.964 -8.142 18.571 1.00 39.56 310 TYR A N 1
ATOM 2459 C CA . TYR A 1 310 ? 14.219 -7.602 19.134 1.00 39.56 310 TYR A CA 1
ATOM 2460 C C . TYR A 1 310 ? 14.619 -6.223 18.570 1.00 39.56 310 TYR A C 1
ATOM 2462 O O . TYR A 1 310 ? 15.531 -5.582 19.088 1.00 39.56 310 TYR A O 1
ATOM 2470 N N . ARG A 1 311 ? 13.959 -5.778 17.496 1.00 42.59 311 ARG A N 1
ATOM 2471 C CA . ARG A 1 311 ? 14.158 -4.486 16.841 1.00 42.59 311 ARG A CA 1
ATOM 2472 C C . ARG A 1 311 ? 13.337 -3.344 17.458 1.00 42.59 311 ARG A C 1
ATOM 2474 O O . ARG A 1 311 ? 13.704 -2.196 17.244 1.00 42.59 311 ARG A O 1
ATOM 2481 N N . LEU A 1 312 ? 12.272 -3.616 18.226 1.00 47.59 312 LEU A N 1
ATOM 2482 C CA . LEU A 1 312 ? 11.276 -2.600 18.593 1.00 47.59 312 LEU A CA 1
ATOM 2483 C C . LEU A 1 312 ? 10.721 -2.719 20.021 1.00 47.59 312 LEU A C 1
ATOM 2485 O O . LEU A 1 312 ? 10.332 -3.809 20.437 1.00 47.59 312 LEU A O 1
ATOM 2489 N N . PRO A 1 313 ? 10.568 -1.600 20.760 1.00 47.75 313 PRO A N 1
ATOM 2490 C CA . PRO A 1 313 ? 9.827 -1.606 22.013 1.00 47.75 313 PRO A CA 1
ATOM 2491 C C . PRO A 1 313 ? 8.335 -1.839 21.754 1.00 47.75 313 PRO A C 1
ATOM 2493 O O . PRO A 1 313 ? 7.752 -1.265 20.830 1.00 47.75 313 PRO A O 1
ATOM 2496 N N . HIS A 1 314 ? 7.708 -2.631 22.619 1.00 53.06 314 HIS A N 1
ATOM 2497 C CA . HIS A 1 314 ? 6.254 -2.749 22.710 1.00 53.06 314 HIS A CA 1
ATOM 2498 C C . HIS A 1 314 ? 5.572 -1.385 22.794 1.00 53.06 314 HIS A C 1
ATOM 2500 O O . HIS A 1 314 ? 6.013 -0.505 23.540 1.00 53.06 314 HIS A O 1
ATOM 2506 N N . ARG A 1 315 ? 4.461 -1.227 22.075 1.00 59.28 315 ARG A N 1
ATOM 2507 C CA . ARG A 1 315 ? 3.599 -0.046 22.154 1.00 59.28 315 ARG A CA 1
ATOM 2508 C C . ARG A 1 315 ? 2.210 -0.466 22.593 1.00 59.28 315 ARG A C 1
ATOM 2510 O O . ARG A 1 315 ? 1.720 -1.498 22.160 1.00 59.28 315 ARG A O 1
ATOM 2517 N N . ASP A 1 316 ? 1.599 0.322 23.467 1.00 58.06 316 ASP A N 1
ATOM 2518 C CA . ASP A 1 316 ? 0.263 0.045 23.978 1.00 58.06 316 ASP A CA 1
ATOM 2519 C C . ASP A 1 316 ? -0.830 0.530 23.011 1.00 58.06 316 ASP A C 1
ATOM 2521 O O . ASP A 1 316 ? -0.585 1.138 21.961 1.00 58.06 316 ASP A O 1
ATOM 2525 N N . PHE A 1 317 ? -2.077 0.236 23.366 1.00 60.84 317 PHE A N 1
ATOM 2526 C CA . PHE A 1 317 ? -3.238 0.690 22.611 1.00 60.84 317 PHE A CA 1
ATOM 2527 C C . PHE A 1 317 ? -3.356 2.225 22.583 1.00 60.84 317 PHE A C 1
ATOM 2529 O O . PHE A 1 317 ? -3.783 2.792 21.580 1.00 60.84 317 PHE A O 1
ATOM 2536 N N . ALA A 1 318 ? -2.931 2.907 23.653 1.00 62.28 318 ALA A N 1
ATOM 2537 C CA . ALA A 1 318 ? -2.939 4.366 23.725 1.00 62.28 318 ALA A CA 1
ATOM 2538 C C . ALA A 1 318 ? -1.961 4.989 22.718 1.00 62.28 318 ALA A C 1
ATOM 2540 O O . ALA A 1 318 ? -2.288 5.985 22.080 1.00 62.28 318 ALA A O 1
ATOM 2541 N N . PHE A 1 319 ? -0.791 4.389 22.504 1.00 67.50 319 PHE A N 1
ATOM 2542 C CA . PHE A 1 319 ? 0.122 4.799 21.444 1.00 67.50 319 PHE A CA 1
ATOM 2543 C C . PHE A 1 319 ? -0.520 4.631 20.064 1.00 67.50 319 PHE A C 1
ATOM 2545 O O . PHE A 1 319 ? -0.467 5.559 19.255 1.00 67.50 319 PHE A O 1
ATOM 2552 N N . PHE A 1 320 ? -1.163 3.484 19.813 1.00 71.25 320 PHE A N 1
ATOM 2553 C CA . PHE A 1 320 ? -1.840 3.213 18.542 1.00 71.25 320 PHE A CA 1
ATOM 2554 C C . PHE A 1 320 ? -2.905 4.268 18.227 1.00 71.25 320 PHE A C 1
ATOM 2556 O O . PHE A 1 320 ? -2.938 4.784 17.116 1.00 71.25 320 PHE A O 1
ATOM 2563 N N . THR A 1 321 ? -3.739 4.654 19.194 1.00 68.62 321 THR A N 1
ATOM 2564 C CA . THR A 1 321 ? -4.797 5.658 18.985 1.00 68.62 321 THR A CA 1
ATOM 2565 C C . THR A 1 321 ? -4.340 7.108 19.173 1.00 68.62 321 THR A C 1
ATOM 2567 O O . THR A 1 321 ? -5.163 8.023 19.088 1.00 68.62 321 THR A O 1
ATOM 2570 N N . ASN A 1 322 ? -3.048 7.339 19.430 1.00 73.69 322 ASN A N 1
ATOM 2571 C CA . ASN A 1 322 ? -2.492 8.641 19.807 1.00 73.69 322 ASN A CA 1
ATOM 2572 C C . ASN A 1 322 ? -3.231 9.279 21.005 1.00 73.69 322 ASN A C 1
ATOM 2574 O O . ASN A 1 322 ? -3.657 10.433 20.968 1.00 73.69 322 ASN A O 1
ATOM 2578 N N . GLY A 1 323 ? -3.462 8.478 22.045 1.00 61.97 323 GLY A N 1
ATOM 2579 C CA . GLY A 1 323 ? -4.111 8.863 23.298 1.00 61.97 323 GLY A CA 1
ATOM 2580 C C . GLY A 1 323 ? -5.630 9.029 23.215 1.00 61.97 323 GLY A C 1
ATOM 2581 O O . GLY A 1 323 ? -6.259 9.278 24.240 1.00 61.97 323 GLY A O 1
ATOM 2582 N N . LYS A 1 324 ? -6.235 8.885 22.029 1.00 59.31 324 LYS A N 1
ATOM 2583 C CA . LYS A 1 324 ? -7.686 9.010 21.850 1.00 59.31 324 LYS A CA 1
ATOM 2584 C C . LYS A 1 324 ? -8.415 7.740 22.269 1.00 59.31 324 LYS A C 1
ATOM 2586 O O . LYS A 1 324 ? -7.967 6.625 21.990 1.00 59.31 324 LYS A O 1
ATOM 2591 N N . TYR A 1 325 ? -9.593 7.899 22.858 1.00 60.09 325 TYR A N 1
ATOM 2592 C CA . TYR A 1 325 ? -10.491 6.766 23.075 1.00 60.09 325 TYR A CA 1
ATOM 2593 C C . TYR A 1 325 ? -11.127 6.311 21.751 1.00 60.09 325 TYR A C 1
ATOM 2595 O O . TYR A 1 325 ? -11.300 7.106 20.829 1.00 60.09 325 TYR A O 1
ATOM 2603 N N . LEU A 1 326 ? -11.558 5.045 21.666 1.00 60.19 326 LEU A N 1
ATOM 2604 C CA . LEU A 1 326 ? -12.218 4.484 20.471 1.00 60.19 326 LEU A CA 1
ATOM 2605 C C . LEU A 1 326 ? -13.395 5.340 19.968 1.00 60.19 326 LEU A C 1
ATOM 2607 O O . LEU A 1 326 ? -13.567 5.543 18.770 1.00 60.19 326 LEU A O 1
ATOM 2611 N N . HIS A 1 327 ? -14.186 5.890 20.889 1.00 61.09 327 HIS A N 1
ATOM 2612 C CA . HIS A 1 327 ? -15.347 6.728 20.578 1.00 61.09 327 HIS A CA 1
ATOM 2613 C C . HIS A 1 327 ? -14.979 8.147 20.094 1.00 61.09 327 HIS A C 1
ATOM 2615 O O . HIS A 1 327 ? -15.845 8.914 19.667 1.00 61.09 327 HIS A O 1
ATOM 2621 N N . GLU A 1 328 ? -13.702 8.514 20.164 1.00 62.84 328 GLU A N 1
ATOM 2622 C CA . GLU A 1 328 ? -13.134 9.779 19.683 1.00 62.84 328 GLU A CA 1
ATOM 2623 C C . GLU A 1 328 ? -12.416 9.599 18.337 1.00 62.84 328 GLU A C 1
ATOM 2625 O O . GLU A 1 328 ? -11.894 10.563 17.774 1.00 62.84 328 GLU A O 1
ATOM 2630 N N . LEU A 1 329 ? -12.399 8.374 17.796 1.00 69.75 329 LEU A N 1
ATOM 2631 C CA . LEU A 1 329 ? -11.785 8.070 16.508 1.00 69.75 329 LEU A CA 1
ATOM 2632 C C . LEU A 1 329 ? -12.663 8.523 15.345 1.00 69.75 329 LEU A C 1
ATOM 2634 O O . LEU A 1 329 ? -13.775 8.045 15.158 1.00 69.75 329 LEU A O 1
ATOM 2638 N N . ASP A 1 330 ? -12.171 9.469 14.558 1.00 79.19 330 ASP A N 1
ATOM 2639 C CA . ASP A 1 330 ? -12.718 9.965 13.301 1.00 79.19 330 ASP A CA 1
ATOM 2640 C C . ASP A 1 330 ? -12.740 8.921 12.190 1.00 79.19 330 ASP A C 1
ATOM 2642 O O . ASP A 1 330 ? -13.717 8.906 11.448 1.00 79.19 330 ASP A O 1
ATOM 2646 N N . CYS A 1 331 ? -11.772 8.008 12.118 1.00 81.25 331 CYS A N 1
ATOM 2647 C CA . CYS A 1 331 ? -11.836 6.888 11.177 1.00 81.25 331 CYS A CA 1
ATOM 2648 C C . CYS A 1 331 ? -12.878 5.835 11.558 1.00 81.25 331 CYS A C 1
ATOM 2650 O O . CYS A 1 331 ? -13.210 5.632 12.732 1.00 81.25 331 CYS A O 1
ATOM 2652 N N . VAL A 1 332 ? -13.335 5.102 10.543 1.00 80.25 332 VAL A N 1
ATOM 2653 C CA . VAL A 1 332 ? -14.114 3.877 10.734 1.00 80.25 332 VAL A CA 1
ATOM 2654 C C . VAL A 1 332 ? -13.148 2.703 10.843 1.00 80.25 332 VAL A C 1
ATOM 2656 O O . VAL A 1 332 ? -12.336 2.489 9.949 1.00 80.25 332 VAL A O 1
ATOM 2659 N N . MET A 1 333 ? -13.231 1.941 11.926 1.00 74.06 333 MET A N 1
ATOM 2660 C CA . MET A 1 333 ? -12.610 0.624 12.036 1.00 74.06 333 MET A CA 1
ATOM 2661 C C . MET A 1 333 ? -13.724 -0.392 12.231 1.00 74.06 333 MET A C 1
ATOM 2663 O O . MET A 1 333 ? -14.491 -0.258 13.185 1.00 74.06 333 MET A O 1
ATOM 2667 N N . GLN A 1 334 ? -13.811 -1.366 11.329 1.00 65.94 334 GLN A N 1
ATOM 2668 C CA . GLN A 1 334 ? -14.823 -2.406 11.325 1.00 65.94 334 GLN A CA 1
ATOM 2669 C C . GLN A 1 334 ? -14.171 -3.791 11.277 1.00 65.94 334 GLN A C 1
ATOM 2671 O O . GLN A 1 334 ? -13.433 -4.099 10.346 1.00 65.94 334 GLN A O 1
ATOM 2676 N N . ASN A 1 335 ? -14.472 -4.639 12.256 1.00 60.75 335 ASN A N 1
ATOM 2677 C CA . ASN A 1 335 ? -13.939 -6.000 12.377 1.00 60.75 335 ASN A CA 1
ATOM 2678 C C . ASN A 1 335 ? -12.396 -6.091 12.260 1.00 60.75 335 ASN A C 1
ATOM 2680 O O . ASN A 1 335 ? -11.860 -6.971 11.592 1.00 60.75 335 ASN A O 1
ATOM 2684 N N . CYS A 1 336 ? -11.665 -5.158 12.874 1.00 60.19 336 CYS A N 1
ATOM 2685 C CA . CYS A 1 336 ? -10.204 -5.092 12.808 1.00 60.19 336 CYS A CA 1
ATOM 2686 C C . CYS A 1 336 ? -9.531 -5.726 14.036 1.00 60.19 336 CYS A C 1
ATOM 2688 O O . CYS A 1 336 ? -9.955 -5.455 15.149 1.00 60.19 336 CYS A O 1
ATOM 2690 N N . GLY A 1 337 ? -8.436 -6.473 13.892 1.00 57.44 337 GLY A N 1
ATOM 2691 C CA . GLY A 1 337 ? -7.608 -6.928 15.022 1.00 57.44 337 GLY A CA 1
ATOM 2692 C C . GLY A 1 337 ? -6.501 -5.921 15.373 1.00 57.44 337 GLY A C 1
ATOM 2693 O O . GLY A 1 337 ? -5.865 -5.422 14.466 1.00 57.44 337 GLY A O 1
ATOM 2694 N N . VAL A 1 338 ? -6.219 -5.616 16.641 1.00 60.94 338 VAL A N 1
ATOM 2695 C CA . VAL A 1 338 ? -5.125 -4.749 17.123 1.00 60.94 338 VAL A CA 1
ATOM 2696 C C . VAL A 1 338 ? -4.431 -5.392 18.326 1.00 60.94 338 VAL A C 1
ATOM 2698 O O . VAL A 1 338 ? -5.005 -5.460 19.414 1.00 60.94 338 VAL A O 1
ATOM 2701 N N . GLY A 1 339 ? -3.193 -5.866 18.156 1.00 50.81 339 GLY A N 1
ATOM 2702 C CA . GLY A 1 339 ? -2.374 -6.409 19.253 1.00 50.81 339 GLY A CA 1
ATOM 2703 C C . GLY A 1 339 ? -3.034 -7.573 20.010 1.00 50.81 339 GLY A C 1
ATOM 2704 O O . GLY A 1 339 ? -2.846 -7.708 21.215 1.00 50.81 339 GLY A O 1
ATOM 2705 N N . GLY A 1 340 ? -3.865 -8.368 19.324 1.00 41.75 340 GLY A N 1
ATOM 2706 C CA . GLY A 1 340 ? -4.662 -9.449 19.923 1.00 41.75 340 GLY A CA 1
ATOM 2707 C C . GLY A 1 340 ? -6.050 -9.044 20.447 1.00 41.75 340 GLY A C 1
ATOM 2708 O O . GLY A 1 340 ? -6.786 -9.910 20.907 1.00 41.75 340 GLY A O 1
ATOM 2709 N N . ASN A 1 341 ? -6.435 -7.766 20.359 1.00 39.44 341 ASN A N 1
ATOM 2710 C CA . ASN A 1 341 ? -7.802 -7.279 20.609 1.00 39.44 341 ASN A CA 1
ATOM 2711 C C . ASN A 1 341 ? -8.560 -7.127 19.280 1.00 39.44 341 ASN A C 1
ATOM 2713 O O . ASN A 1 341 ? -7.919 -6.877 18.272 1.00 39.44 341 ASN A O 1
ATOM 2717 N N . TYR A 1 342 ? -9.892 -7.209 19.238 1.00 39.31 342 TYR A N 1
ATOM 2718 C CA . TYR A 1 342 ? -10.673 -6.946 18.014 1.00 39.31 342 TYR A CA 1
ATOM 2719 C C . TYR A 1 342 ? -11.587 -5.721 18.187 1.00 39.31 342 TYR A C 1
ATOM 2721 O O . TYR A 1 342 ? -12.282 -5.584 19.189 1.00 39.31 342 TYR A O 1
ATOM 2729 N N . ILE A 1 343 ? -11.583 -4.820 17.205 1.00 49.50 343 ILE A N 1
ATOM 2730 C CA . ILE A 1 343 ? -12.394 -3.603 17.107 1.00 49.50 343 ILE A CA 1
ATOM 2731 C C . ILE A 1 343 ? -13.481 -3.842 16.060 1.00 49.50 343 ILE A C 1
ATOM 2733 O O . ILE A 1 343 ? -13.190 -3.937 14.870 1.00 49.50 343 ILE A O 1
ATOM 2737 N N . ILE A 1 344 ? -14.739 -3.913 16.494 1.00 45.62 344 ILE A N 1
ATOM 2738 C CA . ILE A 1 344 ? -15.851 -4.337 15.633 1.00 45.62 344 ILE A CA 1
ATOM 2739 C C . ILE A 1 344 ? -16.455 -3.189 14.820 1.00 45.62 344 ILE A C 1
ATOM 2741 O O . ILE A 1 344 ? -16.705 -3.403 13.640 1.00 45.62 344 ILE A O 1
ATOM 2745 N N . ASP A 1 345 ? -16.699 -2.010 15.407 1.00 50.91 345 ASP A N 1
ATOM 2746 C CA . ASP A 1 345 ? -17.261 -0.850 14.689 1.00 50.91 345 ASP A CA 1
ATOM 2747 C C . ASP A 1 345 ? -17.117 0.477 15.473 1.00 50.91 345 ASP A C 1
ATOM 2749 O O . ASP A 1 345 ? -17.860 0.745 16.421 1.00 50.91 345 ASP A O 1
ATOM 2753 N N . THR A 1 346 ? -16.212 1.369 15.057 1.00 54.59 346 THR A N 1
ATOM 2754 C CA . THR A 1 346 ? -16.070 2.706 15.681 1.00 54.59 346 THR A CA 1
ATOM 2755 C C . THR A 1 346 ? -17.208 3.676 15.340 1.00 54.59 346 THR A C 1
ATOM 2757 O O . THR A 1 346 ? -17.472 4.611 16.107 1.00 54.59 346 THR A O 1
ATOM 2760 N N . LYS A 1 347 ? -17.926 3.472 14.227 1.00 53.16 347 LYS A N 1
ATOM 2761 C CA . LYS A 1 347 ? -19.065 4.312 13.825 1.00 53.16 347 LYS A CA 1
ATOM 2762 C C . LYS A 1 347 ? -20.261 4.071 14.743 1.00 53.16 347 LYS A C 1
ATOM 2764 O O . LYS A 1 347 ? -20.858 5.043 15.214 1.00 53.16 347 LYS A O 1
ATOM 2769 N N . GLY A 1 348 ? -20.550 2.807 15.052 1.00 44.56 348 GLY A N 1
ATOM 2770 C CA . GLY A 1 348 ? -21.538 2.407 16.055 1.00 44.56 348 GLY A CA 1
ATOM 2771 C C . GLY A 1 348 ? -21.264 3.023 17.426 1.00 44.56 348 GLY A C 1
ATOM 2772 O O . GLY A 1 348 ? -22.123 3.699 17.990 1.00 44.56 348 GLY A O 1
ATOM 2773 N N . ILE A 1 349 ? -20.021 2.916 17.909 1.00 49.88 349 ILE A N 1
ATOM 2774 C CA . ILE A 1 349 ? -19.595 3.487 19.200 1.00 49.88 349 ILE A CA 1
ATOM 2775 C C . ILE A 1 349 ? -19.870 5.005 19.270 1.00 49.88 349 ILE A C 1
ATOM 2777 O O . ILE A 1 349 ? -20.378 5.521 20.271 1.00 49.88 349 ILE A O 1
ATOM 2781 N N . LYS A 1 350 ? -19.570 5.746 18.196 1.00 53.03 350 LYS A N 1
ATOM 2782 C CA . LYS A 1 350 ? -19.823 7.196 18.119 1.00 53.03 350 LYS A CA 1
ATOM 2783 C C . LYS A 1 350 ? -21.306 7.556 18.144 1.00 53.03 350 LYS A C 1
ATOM 2785 O O . LYS A 1 350 ? -21.680 8.569 18.744 1.00 53.03 350 LYS A O 1
ATOM 2790 N N . GLN A 1 351 ? -22.145 6.762 17.486 1.00 45.88 351 GLN A N 1
ATOM 2791 C CA . GLN A 1 351 ? -23.595 6.962 17.475 1.00 45.88 351 GLN A CA 1
ATOM 2792 C C . GLN A 1 351 ? -24.196 6.738 18.871 1.00 45.88 351 GLN A C 1
ATOM 2794 O O . GLN A 1 351 ? -25.035 7.530 19.306 1.00 45.88 351 GLN A O 1
ATOM 2799 N N . THR A 1 352 ? -23.680 5.773 19.633 1.00 42.22 352 THR A N 1
ATOM 2800 C CA . THR A 1 352 ? -24.081 5.525 21.028 1.00 42.22 352 THR A CA 1
ATOM 2801 C C . THR A 1 352 ? -23.773 6.714 21.947 1.00 42.22 352 THR A C 1
ATOM 2803 O O . THR A 1 352 ? -24.608 7.083 22.771 1.00 42.22 352 THR A O 1
ATOM 2806 N N . ARG A 1 353 ? -22.638 7.411 21.763 1.00 39.41 353 ARG A N 1
ATOM 2807 C CA . ARG A 1 353 ? -22.299 8.620 22.551 1.00 39.41 353 ARG A CA 1
ATOM 2808 C C . ARG A 1 353 ? -23.220 9.810 22.276 1.00 39.41 353 ARG A C 1
ATOM 2810 O O . ARG A 1 353 ? -23.492 10.600 23.174 1.00 39.41 353 ARG A O 1
ATOM 2817 N N . LYS A 1 354 ? -23.676 9.955 21.030 1.00 38.59 354 LYS A N 1
ATOM 2818 C CA . LYS A 1 354 ? -24.599 11.024 20.605 1.00 38.59 354 LYS A CA 1
ATOM 2819 C C . LYS A 1 354 ? -26.069 10.681 20.841 1.00 38.59 354 LYS A C 1
ATOM 2821 O O . LYS A 1 354 ? -26.938 11.507 20.570 1.00 38.59 354 LYS A O 1
ATOM 2826 N N . SER A 1 355 ? -26.346 9.468 21.303 1.00 33.34 355 SER A N 1
ATOM 2827 C CA . SER A 1 355 ? -27.698 9.038 21.619 1.00 33.34 355 SER A CA 1
ATOM 2828 C C . SER A 1 355 ? -28.230 9.801 22.841 1.00 33.34 355 SER A C 1
ATOM 2830 O O . SER A 1 355 ? -27.438 10.341 23.620 1.00 33.34 355 SER A O 1
ATOM 2832 N N . PRO A 1 356 ? -29.563 9.874 23.030 1.00 37.25 356 PRO A N 1
ATOM 2833 C CA . PRO A 1 356 ? -30.165 10.531 24.187 1.00 37.25 356 PRO A CA 1
ATOM 2834 C C . PRO A 1 356 ? -29.480 10.109 25.490 1.00 37.25 356 PRO A C 1
ATOM 2836 O O . PRO A 1 356 ? -29.045 8.965 25.611 1.00 37.25 356 PRO A O 1
ATOM 2839 N N . LYS A 1 357 ? -29.414 11.009 26.480 1.00 35.53 357 LYS A N 1
ATOM 2840 C CA . LYS A 1 357 ? -28.695 10.822 27.761 1.00 35.53 357 LYS A CA 1
ATOM 2841 C C . LYS A 1 357 ? -28.938 9.443 28.408 1.00 35.53 357 LYS A C 1
ATOM 2843 O O . LYS A 1 357 ? -28.033 8.883 29.007 1.00 35.53 357 LYS A O 1
ATOM 2848 N N . LYS A 1 358 ? -30.130 8.870 28.202 1.00 36.75 358 LYS A N 1
ATOM 2849 C CA . LYS A 1 358 ? -30.535 7.508 28.585 1.00 36.75 358 LYS A CA 1
ATOM 2850 C C . LYS A 1 358 ? -29.669 6.398 27.962 1.00 36.75 358 LYS A C 1
ATOM 2852 O O . LYS A 1 358 ? -29.230 5.513 28.678 1.00 36.75 358 LYS A O 1
ATOM 2857 N N . THR A 1 359 ? -29.383 6.456 26.664 1.00 31.92 359 THR A N 1
ATOM 2858 C CA . THR A 1 359 ? -28.565 5.476 25.924 1.00 31.92 359 THR A CA 1
ATOM 2859 C C . THR A 1 359 ? -27.071 5.639 26.210 1.00 31.92 359 THR A C 1
ATOM 2861 O O . THR A 1 359 ? -26.360 4.647 26.346 1.00 31.92 359 THR A O 1
ATOM 2864 N N . TYR A 1 360 ? -26.601 6.881 26.367 1.00 33.97 360 TYR A N 1
ATOM 2865 C CA . TYR A 1 360 ? -25.226 7.166 26.792 1.00 33.97 360 TYR A CA 1
ATOM 2866 C C . TYR A 1 360 ? -24.955 6.680 28.222 1.00 33.97 360 TYR A C 1
ATOM 2868 O O . TYR A 1 360 ? -23.948 6.019 28.460 1.00 33.97 360 TYR A O 1
ATOM 2876 N N . ASN A 1 361 ? -25.871 6.950 29.160 1.00 37.41 361 ASN A N 1
ATOM 2877 C CA . ASN A 1 361 ? -25.762 6.449 30.530 1.00 37.41 361 ASN A CA 1
ATOM 2878 C C . ASN A 1 361 ? -25.783 4.920 30.553 1.00 37.41 361 ASN A C 1
ATOM 2880 O O . ASN A 1 361 ? -24.931 4.334 31.195 1.00 37.41 361 ASN A O 1
ATOM 2884 N N . LYS A 1 362 ? -26.631 4.277 29.741 1.00 38.16 362 LYS A N 1
ATOM 2885 C CA . LYS A 1 362 ? -26.649 2.816 29.579 1.00 38.16 362 LYS A CA 1
ATOM 2886 C C . LYS A 1 362 ? -25.280 2.257 29.156 1.00 38.16 362 LYS A C 1
ATOM 2888 O O . LYS A 1 362 ? -24.812 1.298 29.748 1.00 38.16 362 LYS A O 1
ATOM 2893 N N . PHE A 1 363 ? -24.602 2.888 28.193 1.00 34.69 363 PHE A N 1
ATOM 2894 C CA . PHE A 1 363 ? -23.244 2.521 27.757 1.00 34.69 363 PHE A CA 1
ATOM 2895 C C . PHE A 1 363 ? -22.168 2.768 28.835 1.00 34.69 363 PHE A C 1
ATOM 2897 O O . PHE A 1 363 ? -21.281 1.938 29.027 1.00 34.69 363 PHE A O 1
ATOM 2904 N N . MET A 1 364 ? -22.256 3.880 29.573 1.00 35.91 364 MET A N 1
ATOM 2905 C CA . MET A 1 364 ? -21.347 4.188 30.690 1.00 35.91 364 MET A CA 1
ATOM 2906 C C . MET A 1 364 ? -21.583 3.295 31.918 1.00 35.91 364 MET A C 1
ATOM 2908 O O . MET A 1 364 ? -20.634 2.992 32.636 1.00 35.91 364 MET A O 1
ATOM 2912 N N . ASP A 1 365 ? -22.818 2.852 32.142 1.00 36.34 365 ASP A N 1
ATOM 2913 C CA . ASP A 1 365 ? -23.198 1.906 33.193 1.00 36.34 365 ASP A CA 1
ATOM 2914 C C . ASP A 1 365 ? -22.686 0.489 32.866 1.00 36.34 365 ASP A C 1
ATOM 2916 O O . ASP A 1 365 ? -22.221 -0.207 33.766 1.00 36.34 365 ASP A O 1
ATOM 2920 N N . TYR A 1 366 ? -22.637 0.102 31.582 1.00 35.12 366 TYR A N 1
ATOM 2921 C CA . TYR A 1 366 ? -21.999 -1.144 31.121 1.00 35.12 366 TYR A CA 1
ATOM 2922 C C . TYR A 1 366 ? -20.465 -1.138 31.254 1.00 35.12 366 TYR A C 1
ATOM 2924 O O . TYR A 1 366 ? -19.873 -2.157 31.602 1.00 35.12 366 TYR A O 1
ATOM 2932 N N . LEU A 1 367 ? -19.805 0.003 31.029 1.00 33.38 367 LEU A N 1
ATOM 2933 C CA . LEU A 1 367 ? -18.354 0.156 31.236 1.00 33.38 367 LEU A CA 1
ATOM 2934 C C . LEU A 1 367 ? -17.951 0.239 32.722 1.00 33.38 367 LEU A C 1
ATOM 2936 O O . LEU A 1 367 ? -16.786 0.015 33.044 1.00 33.38 367 LEU A O 1
ATOM 2940 N N . ASN A 1 368 ? -18.894 0.539 33.624 1.00 36.19 368 ASN A N 1
ATOM 2941 C CA . ASN A 1 368 ? -18.670 0.678 35.071 1.00 36.19 368 ASN A CA 1
ATOM 2942 C C . ASN A 1 368 ? -19.037 -0.570 35.904 1.00 36.19 368 ASN A C 1
ATOM 2944 O O . ASN A 1 368 ? -19.078 -0.503 37.137 1.00 36.19 368 ASN A O 1
ATOM 2948 N N . ILE A 1 369 ? -19.246 -1.728 35.275 1.00 37.59 369 ILE A N 1
ATOM 2949 C CA . ILE A 1 369 ? -19.275 -3.021 35.979 1.00 37.59 369 ILE A CA 1
ATOM 2950 C C . ILE A 1 369 ? -17.861 -3.232 36.576 1.00 37.59 369 ILE A C 1
ATOM 2952 O O . ILE A 1 369 ? -16.901 -3.388 35.836 1.00 37.59 369 ILE A O 1
ATOM 2956 N N . ALA A 1 370 ? -17.571 -3.236 37.879 1.00 42.38 370 ALA A N 1
ATOM 2957 C CA . ALA A 1 370 ? -18.386 -3.373 39.072 1.00 42.38 370 ALA A CA 1
ATOM 2958 C C . ALA A 1 370 ? -17.632 -2.794 40.288 1.00 42.38 370 ALA A C 1
ATOM 2960 O O . ALA A 1 370 ? -16.573 -3.305 40.656 1.00 42.38 370 ALA A O 1
ATOM 2961 N N . ASN A 1 371 ? -18.204 -1.820 41.000 1.00 45.22 371 ASN A N 1
ATOM 2962 C CA . ASN A 1 371 ? -17.827 -1.588 42.399 1.00 45.22 371 ASN A CA 1
ATOM 2963 C C . ASN A 1 371 ? -18.692 -2.484 43.287 1.00 45.22 371 ASN A C 1
ATOM 2965 O O . ASN A 1 371 ? -19.694 -2.047 43.850 1.00 45.22 371 ASN A O 1
ATOM 2969 N N . LEU A 1 372 ? -18.309 -3.759 43.400 1.00 50.94 372 LEU A N 1
ATOM 2970 C CA . LEU A 1 372 ? -18.920 -4.667 44.366 1.00 50.94 372 LEU A CA 1
ATOM 2971 C C . LEU A 1 372 ? -18.629 -4.133 45.774 1.00 50.94 372 LEU A C 1
ATOM 2973 O O . LEU A 1 372 ? -17.482 -4.156 46.232 1.00 50.94 372 LEU A O 1
ATOM 2977 N N . SER A 1 373 ? -19.643 -3.610 46.453 1.00 57.25 373 SER A N 1
ATOM 2978 C CA . SER A 1 373 ? -19.521 -3.118 47.827 1.00 57.25 373 SER A CA 1
ATOM 2979 C C . SER A 1 373 ? -20.068 -4.167 48.786 1.00 57.25 373 SER A C 1
ATOM 2981 O O . SER A 1 373 ? -21.068 -4.812 48.488 1.00 57.25 373 SER A O 1
ATOM 2983 N N . THR A 1 374 ? -19.416 -4.365 49.929 1.00 56.31 374 THR A N 1
ATOM 2984 C CA . THR A 1 374 ? -19.940 -5.249 50.976 1.00 56.31 374 THR A CA 1
ATOM 2985 C C . THR A 1 374 ? -20.316 -4.443 52.202 1.00 56.31 374 THR A C 1
ATOM 2987 O O . THR A 1 374 ? -19.554 -3.565 52.618 1.00 56.31 374 THR A O 1
ATOM 2990 N N . LYS A 1 375 ? -21.428 -4.796 52.832 1.00 68.75 375 LYS A N 1
ATOM 2991 C CA . LYS A 1 375 ? -21.839 -4.276 54.135 1.00 68.75 375 LYS A CA 1
ATOM 2992 C C . LYS A 1 375 ? -22.061 -5.439 55.093 1.00 68.75 375 LYS A C 1
ATOM 2994 O O . LYS A 1 375 ? -22.494 -6.511 54.685 1.00 68.75 375 LYS A O 1
ATOM 2999 N N . VAL A 1 376 ? -21.750 -5.214 56.362 1.00 67.94 376 VAL A N 1
ATOM 3000 C CA . VAL A 1 376 ? -21.973 -6.174 57.445 1.00 67.94 376 VAL A CA 1
ATOM 3001 C C . VAL A 1 376 ? -22.967 -5.539 58.401 1.00 67.94 376 VAL A C 1
ATOM 3003 O O . VAL A 1 376 ? -22.754 -4.407 58.834 1.00 67.94 376 VAL A O 1
ATOM 3006 N N . MET A 1 377 ? -24.057 -6.237 58.696 1.00 71.00 377 MET A N 1
ATOM 3007 C CA . MET A 1 377 ? -25.111 -5.752 59.588 1.00 71.00 377 MET A CA 1
ATOM 3008 C C . MET A 1 377 ? -25.533 -6.871 60.538 1.00 71.00 377 MET A C 1
ATOM 3010 O O . MET A 1 377 ? -25.416 -8.047 60.207 1.00 71.00 377 MET A O 1
ATOM 3014 N N . GLN A 1 378 ? -26.013 -6.526 61.731 1.00 67.75 378 GLN A N 1
ATOM 3015 C CA . GLN A 1 378 ? -26.623 -7.518 62.619 1.00 67.75 378 GLN A CA 1
ATOM 3016 C C . GLN A 1 378 ? -28.039 -7.843 62.132 1.00 67.75 378 GLN A C 1
ATOM 3018 O O . GLN A 1 378 ? -28.801 -6.930 61.821 1.00 67.75 378 GLN A O 1
ATOM 3023 N N . ASN A 1 379 ? -28.392 -9.128 62.090 1.00 69.31 379 ASN A N 1
ATOM 3024 C CA . ASN A 1 379 ? -29.733 -9.597 61.747 1.00 69.31 379 ASN A CA 1
ATOM 3025 C C . ASN A 1 379 ? -30.131 -10.741 62.693 1.00 69.31 379 ASN A C 1
ATOM 3027 O O . ASN A 1 379 ? -29.667 -11.874 62.561 1.00 69.31 379 ASN A O 1
ATOM 3031 N N . TRP A 1 380 ? -30.970 -10.417 63.676 1.00 58.34 380 TRP A N 1
ATOM 3032 C CA . TRP A 1 380 ? -31.288 -11.290 64.809 1.00 58.34 380 TRP A CA 1
ATOM 3033 C C . TRP A 1 380 ? -32.300 -12.392 64.490 1.00 58.34 380 TRP A C 1
ATOM 3035 O O . TRP A 1 380 ? -32.310 -13.418 65.168 1.00 58.34 380 TRP A O 1
ATOM 3045 N N . GLU A 1 381 ? -33.125 -12.203 63.463 1.00 63.50 381 GLU A N 1
ATOM 3046 C CA . GLU A 1 381 ? -34.267 -13.081 63.184 1.00 63.50 381 GLU A CA 1
ATOM 3047 C C . GLU A 1 381 ? -33.917 -14.209 62.202 1.00 63.50 381 GLU A C 1
ATOM 3049 O O . GLU A 1 381 ? -34.537 -15.271 62.233 1.00 63.50 381 GLU A O 1
ATOM 3054 N N . HIS A 1 382 ? -32.883 -14.018 61.373 1.00 67.19 382 HIS A N 1
ATOM 3055 C CA . HIS A 1 382 ? -32.661 -14.855 60.189 1.00 67.19 382 HIS A CA 1
ATOM 3056 C C . HIS A 1 382 ? -31.227 -15.367 59.998 1.00 67.19 382 HIS A C 1
ATOM 3058 O O . HIS A 1 382 ? -31.036 -16.389 59.336 1.00 67.19 382 HIS A O 1
ATOM 3064 N N . ALA A 1 383 ? -30.225 -14.703 60.586 1.00 72.00 383 ALA A N 1
ATOM 3065 C CA . ALA A 1 383 ? -28.828 -15.108 60.458 1.00 72.00 383 ALA A CA 1
ATOM 3066 C C . ALA A 1 383 ? -28.378 -16.073 61.558 1.00 72.00 383 ALA A C 1
ATOM 3068 O O . ALA A 1 383 ? -28.747 -15.933 62.728 1.00 72.00 383 ALA A O 1
ATOM 3069 N N . LYS A 1 384 ? -27.542 -17.035 61.172 1.00 82.00 384 LYS A N 1
ATOM 3070 C CA . LYS A 1 384 ? -26.825 -17.954 62.048 1.00 82.00 384 LYS A CA 1
ATOM 3071 C C . LYS A 1 384 ? -25.555 -18.460 61.358 1.00 82.00 384 LYS A C 1
ATOM 3073 O O . LYS A 1 384 ? -25.585 -19.380 60.548 1.00 82.00 384 LYS A O 1
ATOM 3078 N N . PHE A 1 385 ? -24.419 -17.851 61.675 1.00 82.38 385 PHE A N 1
ATOM 3079 C CA . PHE A 1 385 ? -23.099 -18.336 61.277 1.00 82.38 385 PHE A CA 1
ATOM 3080 C C . PHE A 1 385 ? -22.620 -19.417 62.245 1.00 82.38 385 PHE A C 1
ATOM 3082 O O . PHE A 1 385 ? -22.612 -19.209 63.452 1.00 82.38 385 PHE A O 1
ATOM 3089 N N . ASN A 1 386 ? -22.146 -20.547 61.717 1.00 77.19 386 ASN A N 1
ATOM 3090 C CA . ASN A 1 386 ? -21.704 -21.681 62.539 1.00 77.19 386 ASN A CA 1
ATOM 3091 C C . ASN A 1 386 ? -20.485 -21.369 63.424 1.00 77.19 386 ASN A C 1
ATOM 3093 O O . ASN A 1 386 ? -20.225 -22.094 64.381 1.00 77.19 386 ASN A O 1
ATOM 3097 N N . GLN A 1 387 ? -19.700 -20.344 63.076 1.00 83.75 387 GLN A N 1
ATOM 3098 C CA . GLN A 1 387 ? -18.486 -19.941 63.789 1.00 83.75 387 GLN A CA 1
ATOM 3099 C C . GLN A 1 387 ? -18.300 -18.425 63.705 1.00 83.75 387 GLN A C 1
ATOM 3101 O O . GLN A 1 387 ? -18.564 -17.821 62.664 1.00 83.75 387 GLN A O 1
ATOM 3106 N N . THR A 1 388 ? -17.790 -17.811 64.767 1.00 87.88 388 THR A N 1
ATOM 3107 C CA . THR A 1 388 ? -17.259 -16.443 64.725 1.00 87.88 388 THR A CA 1
ATOM 3108 C C . THR A 1 388 ? -15.788 -16.463 64.299 1.00 87.88 388 THR A C 1
ATOM 3110 O O . THR A 1 388 ? -15.104 -17.479 64.422 1.00 87.88 388 THR A O 1
ATOM 3113 N N . GLY A 1 389 ? -15.295 -15.352 63.753 1.00 87.69 389 GLY A N 1
ATOM 3114 C CA . GLY A 1 389 ? -13.926 -15.207 63.260 1.00 87.69 389 GLY A CA 1
ATOM 3115 C C . GLY A 1 389 ? -13.856 -14.670 61.833 1.00 87.69 389 GLY A C 1
ATOM 3116 O O . GLY A 1 389 ? -14.833 -14.160 61.284 1.00 87.69 389 GLY A O 1
ATOM 3117 N N . GLN A 1 390 ? -12.676 -14.769 61.225 1.00 91.75 390 GLN A N 1
ATOM 3118 C CA . GLN A 1 390 ? -12.411 -14.210 59.904 1.00 91.75 390 GLN A CA 1
ATOM 3119 C C . GLN A 1 390 ? -12.861 -15.153 58.781 1.00 91.75 390 GLN A C 1
ATOM 3121 O O . GLN A 1 390 ? -12.325 -16.246 58.614 1.00 91.75 390 GLN A O 1
ATOM 3126 N N . TYR A 1 391 ? -13.811 -14.690 57.976 1.00 90.56 391 TYR A N 1
ATOM 3127 C CA . TYR A 1 391 ? -14.270 -15.352 56.761 1.00 90.56 391 TYR A CA 1
ATOM 3128 C C . TYR A 1 391 ? -13.652 -14.690 55.530 1.00 90.56 391 TYR A C 1
ATOM 3130 O O . TYR A 1 391 ? -13.588 -13.463 55.435 1.00 90.56 391 TYR A O 1
ATOM 3138 N N . THR A 1 392 ? -13.252 -15.501 54.550 1.00 90.56 392 THR A N 1
ATOM 3139 C CA . THR A 1 392 ? -12.864 -15.015 53.218 1.00 90.56 392 THR A CA 1
ATOM 3140 C C . THR A 1 392 ? -14.015 -15.209 52.245 1.00 90.56 392 THR A C 1
ATOM 3142 O O . THR A 1 392 ? -14.447 -16.341 52.033 1.00 90.56 392 THR A O 1
ATOM 3145 N N . TYR A 1 393 ? -14.453 -14.129 51.610 1.00 87.00 393 TYR A N 1
ATOM 3146 C CA . TYR A 1 393 ? -15.400 -14.152 50.504 1.00 87.00 393 TYR A CA 1
ATOM 3147 C C . TYR A 1 393 ? -14.672 -13.897 49.193 1.00 87.00 393 TYR A C 1
ATOM 3149 O O . TYR A 1 393 ? -13.907 -12.945 49.061 1.00 87.00 393 TYR A O 1
ATOM 3157 N N . GLU A 1 394 ? -14.939 -14.743 48.215 1.00 87.25 394 GLU A N 1
ATOM 3158 C CA . GLU A 1 394 ? -14.516 -14.600 46.833 1.00 87.25 394 GLU A CA 1
ATOM 3159 C C . GLU A 1 394 ? -15.770 -14.569 45.969 1.00 87.25 394 GLU A C 1
ATOM 3161 O O . GLU A 1 394 ? -16.488 -15.562 45.872 1.00 87.25 394 GLU A O 1
ATOM 3166 N N . MET A 1 395 ? -16.054 -13.415 45.376 1.00 79.94 395 MET A N 1
ATOM 3167 C CA . MET A 1 395 ? -17.269 -13.189 44.603 1.00 79.94 395 MET A CA 1
ATOM 3168 C C . MET A 1 395 ? -16.924 -12.937 43.145 1.00 79.94 395 MET A C 1
ATOM 3170 O O . MET A 1 395 ? -16.100 -12.077 42.827 1.00 79.94 395 MET A O 1
ATOM 3174 N N . TYR A 1 396 ? -17.575 -13.699 42.278 1.00 75.75 396 TYR A N 1
ATOM 3175 C CA . TYR A 1 396 ? -17.387 -13.699 40.838 1.00 75.75 396 TYR A CA 1
ATOM 3176 C C . TYR A 1 396 ? -18.696 -13.291 40.172 1.00 75.75 396 TYR A C 1
ATOM 3178 O O . TYR A 1 396 ? -19.723 -13.928 40.401 1.00 75.75 396 TYR A O 1
ATOM 3186 N N . VAL A 1 397 ? -18.647 -12.261 39.330 1.00 70.25 397 VAL A N 1
ATOM 3187 C CA . VAL A 1 397 ? -19.752 -11.922 38.427 1.00 70.25 397 VAL A CA 1
ATOM 3188 C C . VAL A 1 397 ? -19.581 -12.770 37.173 1.00 70.25 397 VAL A C 1
ATOM 3190 O O . VAL A 1 397 ? -18.612 -12.582 36.439 1.00 70.25 397 VAL A O 1
ATOM 3193 N N . LEU A 1 398 ? -20.468 -13.738 36.976 1.00 63.75 398 LEU A N 1
ATOM 3194 C CA . LEU A 1 398 ? -20.408 -14.746 35.925 1.00 63.75 398 LEU A CA 1
ATOM 3195 C C . LEU A 1 398 ? -21.036 -14.271 34.615 1.00 63.75 398 LEU A C 1
ATOM 3197 O O . LEU A 1 398 ? -22.007 -13.509 34.615 1.00 63.75 398 LEU A O 1
ATOM 3201 N N . ALA A 1 399 ? -20.533 -14.835 33.517 1.00 55.50 399 ALA A N 1
ATOM 3202 C CA . ALA A 1 399 ? -21.293 -14.952 32.279 1.00 55.50 399 ALA A CA 1
ATOM 3203 C C . ALA A 1 399 ? -22.424 -15.972 32.484 1.00 55.50 399 ALA A C 1
ATOM 3205 O O . ALA A 1 399 ? -22.177 -17.064 32.996 1.00 55.50 399 ALA A O 1
ATOM 3206 N N . THR A 1 400 ? -23.652 -15.630 32.097 1.00 52.09 400 THR A N 1
ATOM 3207 C CA . THR A 1 400 ? -24.892 -16.372 32.411 1.00 52.09 400 THR A CA 1
ATOM 3208 C C . THR A 1 400 ? -24.951 -17.826 31.968 1.00 52.09 400 THR A C 1
ATOM 3210 O O . THR A 1 400 ? -25.829 -18.553 32.417 1.00 52.09 400 THR A O 1
ATOM 3213 N N . GLU A 1 401 ? -24.025 -18.270 31.123 1.00 52.31 401 GLU A N 1
ATOM 3214 C CA . GLU A 1 401 ? -24.018 -19.629 30.574 1.00 52.31 401 GLU A CA 1
ATOM 3215 C C . GLU A 1 401 ? -22.766 -20.435 30.951 1.00 52.31 401 GLU A C 1
ATOM 3217 O O . GLU A 1 401 ? -22.696 -21.632 30.678 1.00 52.31 401 GLU A O 1
ATOM 3222 N N . LEU A 1 402 ? -21.765 -19.809 31.586 1.00 57.88 402 LEU A N 1
ATOM 3223 C CA . LEU A 1 402 ? -20.477 -20.440 31.876 1.00 57.88 402 LEU A CA 1
ATOM 3224 C C . LEU A 1 402 ? -20.026 -20.147 33.311 1.00 57.88 402 LEU A C 1
ATOM 3226 O O . LEU A 1 402 ? -19.357 -19.149 33.581 1.00 57.88 402 LEU A O 1
ATOM 3230 N N . ASP A 1 403 ? -20.287 -21.087 34.222 1.00 65.19 403 ASP A N 1
ATOM 3231 C CA . ASP A 1 403 ? -20.031 -20.903 35.659 1.00 65.19 403 ASP A CA 1
ATOM 3232 C C . ASP A 1 403 ? -18.548 -20.690 36.033 1.00 65.19 403 ASP A C 1
ATOM 3234 O O . ASP A 1 403 ? -18.236 -20.301 37.157 1.00 65.19 403 ASP A O 1
ATOM 3238 N N . ASN A 1 404 ? -17.610 -20.942 35.114 1.00 72.44 404 ASN A N 1
ATOM 3239 C CA . ASN A 1 404 ? -16.167 -20.822 35.357 1.00 72.44 404 ASN A CA 1
ATOM 3240 C C . ASN A 1 404 ? -15.539 -19.539 34.781 1.00 72.44 404 ASN A C 1
ATOM 3242 O O . ASN A 1 404 ? -14.332 -19.329 34.936 1.00 72.44 404 ASN A O 1
ATOM 3246 N N . TYR A 1 405 ? -16.329 -18.680 34.133 1.00 60.25 405 TYR A N 1
ATOM 3247 C CA . TYR A 1 405 ? -15.865 -17.431 33.530 1.00 60.25 405 TYR A CA 1
ATOM 3248 C C . TYR A 1 405 ? -16.463 -16.244 34.274 1.00 60.25 405 TYR A C 1
ATOM 3250 O O . TYR A 1 405 ? -17.673 -16.172 34.472 1.00 60.25 405 TYR A O 1
ATOM 3258 N N . SER A 1 406 ? -15.610 -15.300 34.672 1.00 62.53 406 SER A N 1
ATOM 3259 C CA . SER A 1 406 ? -16.042 -14.100 35.390 1.00 62.53 406 SER A CA 1
ATOM 3260 C C . SER A 1 406 ? -15.655 -12.808 34.674 1.00 62.53 406 SER A C 1
ATOM 3262 O O . SER A 1 406 ? -14.505 -12.626 34.260 1.00 62.53 406 SER A O 1
ATOM 3264 N N . TYR A 1 407 ? -16.624 -11.897 34.575 1.00 54.75 407 TYR A N 1
ATOM 3265 C CA . TYR A 1 407 ? -16.443 -10.527 34.091 1.00 54.75 407 TYR A CA 1
ATOM 3266 C C . TYR A 1 407 ? -15.676 -9.680 35.097 1.00 54.75 407 TYR A C 1
ATOM 3268 O O . TYR A 1 407 ? -14.791 -8.908 34.742 1.00 54.75 407 TYR A O 1
ATOM 3276 N N . SER A 1 408 ? -16.008 -9.859 36.371 1.00 61.72 408 SER A N 1
ATOM 3277 C CA . SER A 1 408 ? -15.390 -9.151 37.478 1.00 61.72 408 SER A CA 1
ATOM 3278 C C . SER A 1 408 ? -15.274 -10.073 38.680 1.00 61.72 408 SER A C 1
ATOM 3280 O O . SER A 1 408 ? -16.045 -11.024 38.847 1.00 61.72 408 SER A O 1
ATOM 3282 N N . PHE A 1 409 ? -14.279 -9.795 39.510 1.00 71.50 409 PHE A N 1
ATOM 3283 C CA . PHE A 1 409 ? -13.949 -10.591 40.674 1.00 71.50 409 PHE A CA 1
ATOM 3284 C C . PHE A 1 409 ? -13.528 -9.696 41.834 1.00 71.50 409 PHE A C 1
ATOM 3286 O O . PHE A 1 409 ? -12.776 -8.736 41.655 1.00 71.50 409 PHE A O 1
ATOM 3293 N N . LYS A 1 410 ? -13.950 -10.065 43.044 1.00 71.88 410 LYS A N 1
ATOM 3294 C CA . LYS A 1 410 ? -13.486 -9.432 44.275 1.00 71.88 410 LYS A CA 1
ATOM 3295 C C . LYS A 1 410 ? -13.268 -10.456 45.381 1.00 71.88 410 LYS A C 1
ATOM 3297 O O . LYS A 1 410 ? -14.138 -11.280 45.658 1.00 71.88 410 LYS A O 1
ATOM 3302 N N . THR A 1 411 ? -12.131 -10.332 46.059 1.00 80.62 411 THR A N 1
ATOM 3303 C CA . THR A 1 411 ? -11.868 -11.009 47.333 1.00 80.62 411 THR A CA 1
ATOM 3304 C C . THR A 1 411 ? -12.062 -10.031 48.476 1.00 80.62 411 THR A C 1
ATOM 3306 O O . THR A 1 411 ? -11.576 -8.900 48.414 1.00 80.62 411 THR A O 1
ATOM 3309 N N . GLN A 1 412 ? -12.712 -10.473 49.546 1.00 81.75 412 GLN A N 1
ATOM 3310 C CA . GLN A 1 412 ? -12.864 -9.684 50.753 1.00 81.75 412 GLN A CA 1
ATOM 3311 C C . GLN A 1 412 ? -12.778 -10.532 52.015 1.00 81.75 412 GLN A C 1
ATOM 3313 O O . GLN A 1 412 ? -13.334 -11.621 52.097 1.00 81.75 412 GLN A O 1
ATOM 3318 N N . GLN A 1 413 ? -12.080 -10.000 53.013 1.00 84.88 413 GLN A N 1
ATOM 3319 C CA . GLN A 1 413 ? -12.020 -10.565 54.353 1.00 84.88 413 GLN A CA 1
ATOM 3320 C C . GLN A 1 413 ? -13.070 -9.884 55.226 1.00 84.88 413 GLN A C 1
ATOM 3322 O O . GLN A 1 413 ? -13.132 -8.654 55.266 1.00 84.88 413 GLN A O 1
ATOM 3327 N N . ILE A 1 414 ? -13.894 -10.673 55.910 1.00 83.38 414 ILE A N 1
ATOM 3328 C CA . ILE A 1 414 ? -14.966 -10.183 56.776 1.00 83.38 414 ILE A CA 1
ATOM 3329 C C . ILE A 1 414 ? -14.854 -10.882 58.126 1.00 83.38 414 ILE A C 1
ATOM 3331 O O . ILE A 1 414 ? -14.922 -12.106 58.206 1.00 83.38 414 ILE A O 1
ATOM 3335 N N . ASN A 1 415 ? -14.682 -10.103 59.193 1.00 86.75 415 ASN A N 1
ATOM 3336 C CA . ASN A 1 415 ? -14.647 -10.632 60.550 1.00 86.75 415 ASN A CA 1
ATOM 3337 C C . ASN A 1 415 ? -16.066 -10.688 61.131 1.00 86.75 415 ASN A C 1
ATOM 3339 O O . ASN A 1 415 ? -16.690 -9.647 61.341 1.00 86.75 415 ASN A O 1
ATOM 3343 N N . ILE A 1 416 ? -16.564 -11.894 61.392 1.00 85.19 416 ILE A N 1
ATOM 3344 C CA . ILE A 1 416 ? -17.876 -12.134 61.994 1.00 85.19 416 ILE A CA 1
ATOM 3345 C C . ILE A 1 416 ? -17.692 -12.260 63.504 1.00 85.19 416 ILE A C 1
ATOM 3347 O O . ILE A 1 416 ? -17.186 -13.264 63.997 1.00 85.19 416 ILE A O 1
ATOM 3351 N N . THR A 1 417 ? -18.088 -11.233 64.252 1.00 82.69 417 THR A N 1
ATOM 3352 C CA . THR A 1 417 ? -17.955 -11.195 65.720 1.00 82.69 417 THR A CA 1
ATOM 3353 C C . THR A 1 417 ? -19.192 -11.714 66.455 1.00 82.69 417 THR A C 1
ATOM 3355 O O . THR A 1 417 ? -19.124 -11.977 67.652 1.00 82.69 417 THR A O 1
ATOM 3358 N N . ASN A 1 418 ? -20.311 -11.888 65.747 1.00 82.94 418 ASN A N 1
ATOM 3359 C CA . ASN A 1 418 ? -21.578 -12.399 66.265 1.00 82.94 418 ASN A CA 1
ATOM 3360 C C . ASN A 1 418 ? -22.179 -13.376 65.242 1.00 82.94 418 ASN A C 1
ATOM 3362 O O . ASN A 1 418 ? -22.247 -13.053 64.057 1.00 82.94 418 ASN A O 1
ATOM 3366 N N . GLU A 1 419 ? -22.641 -14.546 65.682 1.00 81.81 419 GLU A N 1
ATOM 3367 C CA . GLU A 1 419 ? -23.301 -15.533 64.815 1.00 81.81 419 GLU A CA 1
ATOM 3368 C C . GLU A 1 419 ? -24.580 -14.995 64.143 1.00 81.81 419 GLU A C 1
ATOM 3370 O O . GLU A 1 419 ? -24.950 -15.452 63.065 1.00 81.81 419 GLU A O 1
ATOM 3375 N N . ARG A 1 420 ? -25.216 -13.969 64.721 1.00 83.56 420 ARG A N 1
ATOM 3376 C CA . ARG A 1 420 ? -26.402 -13.272 64.191 1.00 83.56 420 ARG A CA 1
ATOM 3377 C C . ARG A 1 420 ? -26.044 -12.110 63.254 1.00 83.56 420 ARG A C 1
ATOM 3379 O O . ARG A 1 420 ? -26.578 -11.006 63.366 1.00 83.56 420 ARG A O 1
ATOM 3386 N N . THR A 1 421 ? -25.089 -12.331 62.356 1.00 79.75 421 THR A N 1
ATOM 3387 C CA . THR A 1 421 ? -24.615 -11.323 61.391 1.00 79.75 421 THR A CA 1
ATOM 3388 C C . THR A 1 421 ? -25.110 -11.655 59.992 1.00 79.75 421 THR A C 1
ATOM 3390 O O . THR A 1 421 ? -25.055 -12.805 59.595 1.00 79.75 421 THR A O 1
ATOM 3393 N N . GLN A 1 422 ? -25.535 -10.656 59.228 1.00 83.94 422 GLN A N 1
ATOM 3394 C CA . GLN A 1 422 ? -25.796 -10.759 57.796 1.00 83.94 422 GLN A CA 1
ATOM 3395 C C . GLN A 1 422 ? -24.665 -10.068 57.030 1.00 83.94 422 GLN A C 1
ATOM 3397 O O . GLN A 1 422 ? -24.328 -8.906 57.293 1.00 83.94 422 GLN A O 1
ATOM 3402 N N . VAL A 1 423 ? -24.093 -10.770 56.055 1.00 80.75 423 VAL A N 1
ATOM 3403 C CA . VAL A 1 423 ? -23.159 -10.184 55.091 1.00 80.75 423 VAL A CA 1
ATOM 3404 C C . VAL A 1 423 ? -23.928 -9.856 53.826 1.00 80.75 423 VAL A C 1
ATOM 3406 O O . VAL A 1 423 ? -24.561 -10.718 53.236 1.00 80.75 423 VAL A O 1
ATOM 3409 N N . THR A 1 424 ? -23.873 -8.601 53.404 1.00 77.00 424 THR A N 1
ATOM 3410 C CA . THR A 1 424 ? -24.487 -8.131 52.162 1.00 77.00 424 THR A CA 1
ATOM 3411 C C . THR A 1 424 ? -23.399 -7.800 51.162 1.00 77.00 424 THR A C 1
ATOM 3413 O O . THR A 1 424 ? -22.492 -7.031 51.482 1.00 77.00 424 THR A O 1
ATOM 3416 N N . ALA A 1 425 ? -23.509 -8.315 49.945 1.00 71.81 425 ALA A N 1
ATOM 3417 C CA . ALA A 1 425 ? -22.751 -7.838 48.803 1.00 71.81 425 ALA A CA 1
ATOM 3418 C C . ALA A 1 425 ? -23.705 -7.203 47.795 1.00 71.81 425 ALA A C 1
ATOM 3420 O O . ALA A 1 425 ? -24.737 -7.774 47.453 1.00 71.81 425 ALA A O 1
ATOM 3421 N N . LEU A 1 426 ? -23.356 -6.006 47.341 1.00 65.69 426 LEU A N 1
ATOM 3422 C CA . LEU A 1 426 ? -24.171 -5.221 46.432 1.00 65.69 426 LEU A CA 1
ATOM 3423 C C . LEU A 1 426 ? -23.385 -4.917 45.165 1.00 65.69 426 LEU A C 1
ATOM 3425 O O . LEU A 1 426 ? -22.292 -4.338 45.213 1.00 65.69 426 LEU A O 1
ATOM 3429 N N . LEU A 1 427 ? -23.987 -5.286 44.041 1.00 59.19 427 LEU A N 1
ATOM 3430 C CA . LEU A 1 427 ? -23.592 -4.888 42.704 1.00 59.19 427 LEU A CA 1
ATOM 3431 C C . LEU A 1 427 ? -24.577 -3.816 42.222 1.00 59.19 427 LEU A C 1
ATOM 3433 O O . LEU A 1 427 ? -25.764 -4.079 42.029 1.00 59.19 427 LEU A O 1
ATOM 3437 N N . GLY A 1 428 ? -24.084 -2.588 42.074 1.00 52.41 428 GLY A N 1
ATOM 3438 C CA . GLY A 1 428 ? -24.902 -1.469 41.613 1.00 52.41 428 GLY A CA 1
ATOM 3439 C C . GLY A 1 428 ? -25.226 -1.557 40.120 1.00 52.41 428 GLY A C 1
ATOM 3440 O O . GLY A 1 428 ? -24.389 -2.015 39.346 1.00 52.41 428 GLY A O 1
ATOM 3441 N N . ASN A 1 429 ? -26.406 -1.066 39.731 1.00 49.28 429 ASN A N 1
ATOM 3442 C CA . ASN A 1 429 ? -26.810 -0.839 38.333 1.00 49.28 429 ASN A CA 1
ATOM 3443 C C . ASN A 1 429 ? -26.734 -2.075 37.404 1.00 49.28 429 ASN A C 1
ATOM 3445 O O . ASN A 1 429 ? -26.360 -1.955 36.239 1.00 49.28 429 ASN A O 1
ATOM 3449 N N . ALA A 1 430 ? -27.110 -3.263 37.882 1.00 49.56 430 ALA A N 1
ATOM 3450 C CA . ALA A 1 430 ? -27.176 -4.463 37.050 1.00 49.56 430 ALA A CA 1
ATOM 3451 C C . ALA A 1 430 ? -28.421 -4.451 36.135 1.00 49.56 430 ALA A C 1
ATOM 3453 O O . ALA A 1 430 ? -29.523 -4.097 36.561 1.00 49.56 430 ALA A O 1
ATOM 3454 N N . ILE A 1 431 ? -28.260 -4.867 34.875 1.00 42.50 431 ILE A N 1
ATOM 3455 C CA . ILE A 1 431 ? -29.331 -4.917 33.861 1.00 42.50 431 ILE A CA 1
ATOM 3456 C C . ILE A 1 431 ? -29.554 -6.371 33.412 1.00 42.50 431 ILE A C 1
ATOM 3458 O O . ILE A 1 431 ? -29.203 -6.711 32.294 1.00 42.50 431 ILE A O 1
ATOM 3462 N N . GLY A 1 432 ? -30.129 -7.221 34.277 1.00 48.22 432 GLY A N 1
ATOM 3463 C CA . GLY A 1 432 ? -30.521 -8.608 33.943 1.00 48.22 432 GLY A CA 1
ATOM 3464 C C . GLY A 1 432 ? -29.383 -9.520 33.450 1.00 48.22 432 GLY A C 1
ATOM 3465 O O . GLY A 1 432 ? -28.288 -9.064 33.160 1.00 48.22 432 GLY A O 1
ATOM 3466 N N . GLY A 1 433 ? -29.611 -10.832 33.364 1.00 50.25 433 GLY A N 1
ATOM 3467 C CA . GLY A 1 433 ? -28.677 -11.717 32.656 1.00 50.25 433 GLY A CA 1
ATOM 3468 C C . GLY A 1 433 ? -27.245 -11.760 33.221 1.00 50.25 433 GLY A C 1
ATOM 3469 O O . GLY A 1 433 ? -26.286 -11.833 32.456 1.00 50.25 433 GLY A O 1
ATOM 3470 N N . PHE A 1 434 ? -27.098 -11.767 34.549 1.00 54.19 434 PHE A N 1
ATOM 3471 C CA . PHE A 1 434 ? -25.826 -12.044 35.236 1.00 54.19 434 PHE A CA 1
ATOM 3472 C C . PHE A 1 434 ? -25.953 -13.232 36.189 1.00 54.19 434 PHE A C 1
ATOM 3474 O O . PHE A 1 434 ? -26.998 -13.408 36.826 1.00 54.19 434 PHE A O 1
ATOM 3481 N N . GLY A 1 435 ? -24.866 -13.989 36.346 1.00 62.88 435 GLY A N 1
ATOM 3482 C CA . GLY A 1 435 ? -24.701 -14.931 37.451 1.00 62.88 435 GLY A CA 1
ATOM 3483 C C . GLY A 1 435 ? -23.777 -14.374 38.534 1.00 62.88 435 GLY A C 1
ATOM 3484 O O . GLY A 1 435 ? -22.890 -13.571 38.253 1.00 62.88 435 GLY A O 1
ATOM 3485 N N . ILE A 1 436 ? -23.952 -14.801 39.780 1.00 71.62 436 ILE A N 1
ATOM 3486 C CA . ILE A 1 436 ? -22.952 -14.655 40.836 1.00 71.62 436 ILE A CA 1
ATOM 3487 C C . ILE A 1 436 ? -22.551 -16.044 41.313 1.00 71.62 436 ILE A C 1
ATOM 3489 O O . ILE A 1 436 ? -23.390 -16.845 41.721 1.00 71.62 436 ILE A O 1
ATOM 3493 N N . ARG A 1 437 ? -21.242 -16.300 41.328 1.00 81.00 437 ARG A N 1
ATOM 3494 C CA . ARG A 1 437 ? -20.651 -17.384 42.116 1.00 81.00 437 ARG A CA 1
ATOM 3495 C C . ARG A 1 437 ? -19.972 -16.770 43.325 1.00 81.00 437 ARG A C 1
ATOM 3497 O O . ARG A 1 437 ? -19.047 -15.967 43.186 1.00 81.00 437 ARG A O 1
ATOM 3504 N N . ALA A 1 438 ? -20.430 -17.149 44.508 1.00 83.69 438 ALA A N 1
ATOM 3505 C CA . ALA A 1 438 ? -19.815 -16.760 45.764 1.00 83.69 438 ALA A CA 1
ATOM 3506 C C . ALA A 1 438 ? -19.143 -17.982 46.388 1.00 83.69 438 ALA A C 1
ATOM 3508 O O . ALA A 1 438 ? -19.729 -19.060 46.483 1.00 83.69 438 ALA A O 1
ATOM 3509 N N . ILE A 1 439 ? -17.897 -17.804 46.811 1.00 89.88 439 ILE A N 1
ATOM 3510 C CA . ILE A 1 439 ? -17.128 -18.796 47.552 1.00 89.88 439 ILE A CA 1
ATOM 3511 C C . ILE A 1 439 ? -16.809 -18.199 48.914 1.00 89.88 439 ILE A C 1
ATOM 3513 O O . ILE A 1 439 ? -16.197 -17.135 49.012 1.00 89.88 439 ILE A O 1
ATOM 3517 N N . ARG A 1 440 ? -17.191 -18.912 49.968 1.00 90.25 440 ARG A N 1
ATOM 3518 C CA . ARG A 1 440 ? -16.910 -18.553 51.352 1.00 90.25 440 ARG A CA 1
ATOM 3519 C C . ARG A 1 440 ? -15.958 -19.569 51.960 1.00 90.25 440 ARG A C 1
ATOM 3521 O O . ARG A 1 440 ? -16.236 -20.762 51.960 1.00 90.25 440 ARG A O 1
ATOM 3528 N N . THR A 1 441 ? -14.847 -19.093 52.509 1.00 93.56 441 THR A N 1
ATOM 3529 C CA . THR A 1 441 ? -13.945 -19.896 53.347 1.00 93.56 441 THR A CA 1
ATOM 3530 C C . THR A 1 441 ? -14.146 -19.484 54.802 1.00 93.56 441 THR A C 1
ATOM 3532 O O . THR A 1 441 ? -13.967 -18.307 55.125 1.00 93.56 441 THR A O 1
ATOM 3535 N N . SER A 1 442 ? -14.561 -20.418 55.654 1.00 90.81 442 SER A N 1
ATOM 3536 C CA . SER A 1 442 ? -14.770 -20.193 57.090 1.00 90.81 442 SER A CA 1
ATOM 3537 C C . SER A 1 442 ? -13.454 -20.209 57.883 1.00 90.81 442 SER A C 1
ATOM 3539 O O . SER A 1 442 ? -12.434 -20.661 57.357 1.00 90.81 442 SER A O 1
ATOM 3541 N N . PRO A 1 443 ? -13.449 -19.742 59.150 1.00 91.75 443 PRO A N 1
ATOM 3542 C CA . PRO A 1 443 ? -12.242 -19.677 59.980 1.00 91.75 443 PRO A CA 1
ATOM 3543 C C . PRO A 1 443 ? -11.533 -21.026 60.161 1.00 91.75 443 PRO A C 1
ATOM 3545 O O . PRO A 1 443 ? -10.308 -21.084 60.211 1.00 91.75 443 PRO A O 1
ATOM 3548 N N . ASN A 1 444 ? -12.293 -22.122 60.209 1.00 90.81 444 ASN A N 1
ATOM 3549 C CA . ASN A 1 444 ? -11.773 -23.492 60.263 1.00 90.81 444 ASN A CA 1
ATOM 3550 C C . ASN A 1 444 ? -11.259 -24.032 58.909 1.00 90.81 444 ASN A C 1
ATOM 3552 O O . ASN A 1 444 ? -10.885 -25.200 58.823 1.00 90.81 444 ASN A O 1
ATOM 3556 N N . GLY A 1 445 ? -11.268 -23.217 57.851 1.00 89.56 445 GLY A N 1
ATOM 3557 C CA . GLY A 1 445 ? -10.799 -23.579 56.514 1.00 89.56 445 GLY A CA 1
ATOM 3558 C C . GLY A 1 445 ? -11.818 -24.314 55.640 1.00 89.56 445 GLY A C 1
ATOM 3559 O O . GLY A 1 445 ? -11.480 -24.678 54.514 1.00 89.56 445 GLY A O 1
ATOM 3560 N N . GLU A 1 446 ? -13.056 -24.533 56.099 1.00 92.94 446 GLU A N 1
ATOM 3561 C CA . GLU A 1 446 ? -14.082 -25.150 55.252 1.00 92.94 446 GLU A CA 1
ATOM 3562 C C . GLU A 1 446 ? -14.519 -24.206 54.129 1.00 92.94 446 GLU A C 1
ATOM 3564 O O . GLU A 1 446 ? -14.750 -23.012 54.326 1.00 92.94 446 GLU A O 1
ATOM 3569 N N . ILE A 1 447 ? -14.650 -24.758 52.924 1.00 93.38 447 ILE A N 1
ATOM 3570 C CA . ILE A 1 447 ? -14.973 -23.995 51.724 1.00 93.38 447 ILE A CA 1
ATOM 3571 C C . ILE A 1 447 ? -16.402 -24.322 51.319 1.00 93.38 447 ILE A C 1
ATOM 3573 O O . ILE A 1 447 ? -16.768 -25.486 51.152 1.00 93.38 447 ILE A O 1
ATOM 3577 N N . HIS A 1 448 ? -17.195 -23.278 51.144 1.00 88.94 448 HIS A N 1
ATOM 3578 C CA . HIS A 1 448 ? -18.567 -23.354 50.689 1.00 88.94 448 HIS A CA 1
ATOM 3579 C C . HIS A 1 448 ? -18.726 -22.543 49.408 1.00 88.94 448 HIS A C 1
ATOM 3581 O O . HIS A 1 448 ? -18.123 -21.481 49.260 1.00 88.94 448 HIS A O 1
ATOM 3587 N N . GLU A 1 449 ? -19.535 -23.047 48.488 1.00 88.44 449 GLU A N 1
ATOM 3588 C CA . GLU A 1 449 ? -19.859 -22.407 47.221 1.00 88.44 449 GLU A CA 1
ATOM 3589 C C . GLU A 1 449 ? -21.370 -22.280 47.067 1.00 88.44 449 GLU A C 1
ATOM 3591 O O . GLU A 1 449 ? -22.133 -23.169 47.450 1.00 88.44 449 GLU A O 1
ATOM 3596 N N . THR A 1 450 ? -21.786 -21.173 46.471 1.00 81.50 450 THR A N 1
ATOM 3597 C CA . THR A 1 450 ? -23.121 -21.011 45.916 1.00 81.50 450 THR A CA 1
ATOM 3598 C C . THR A 1 450 ? -23.016 -20.343 44.550 1.00 81.50 450 THR A C 1
ATOM 3600 O O . THR A 1 450 ? -22.105 -19.546 44.298 1.00 81.50 450 THR A O 1
ATOM 3603 N N . ILE A 1 451 ? -23.920 -20.717 43.650 1.00 76.50 451 ILE A N 1
ATOM 3604 C CA . ILE A 1 451 ? -24.001 -20.202 42.284 1.00 76.50 451 ILE A CA 1
ATOM 3605 C C . ILE A 1 451 ? -25.455 -19.854 42.042 1.00 76.50 451 ILE A C 1
ATOM 3607 O O . ILE A 1 451 ? -26.337 -20.697 42.211 1.00 76.50 451 ILE A O 1
ATOM 3611 N N . LEU A 1 452 ? -25.695 -18.605 41.677 1.00 68.75 452 LEU A N 1
ATOM 3612 C CA . LEU A 1 452 ? -27.028 -18.057 41.511 1.00 68.75 452 LEU A CA 1
ATOM 3613 C C . LEU A 1 452 ? -27.049 -17.264 40.212 1.00 68.75 452 LEU A C 1
ATOM 3615 O O . LEU A 1 452 ? -26.156 -16.463 39.953 1.00 68.75 452 LEU A O 1
ATOM 3619 N N . HIS A 1 453 ? -28.069 -17.493 39.396 1.00 61.25 453 HIS A N 1
ATOM 3620 C CA . HIS A 1 453 ? -28.276 -16.776 38.144 1.00 61.25 453 HIS A CA 1
ATOM 3621 C C . HIS A 1 453 ? -29.501 -15.885 38.292 1.00 61.25 453 HIS A C 1
ATOM 3623 O O . HIS A 1 453 ? -30.540 -16.332 38.778 1.00 61.25 453 HIS A O 1
ATOM 3629 N N . SER A 1 454 ? -29.374 -14.609 37.922 1.00 55.50 454 SER A N 1
ATOM 3630 C CA . SER A 1 454 ? -30.547 -13.737 37.803 1.00 55.50 454 SER A CA 1
ATOM 3631 C C . SER A 1 454 ? -31.390 -14.203 36.616 1.00 55.50 454 SER A C 1
ATOM 3633 O O . SER A 1 454 ? -30.862 -14.802 35.676 1.00 55.50 454 SER A O 1
ATOM 3635 N N . SER A 1 455 ? -32.703 -13.964 36.654 1.00 50.91 455 SER A N 1
ATOM 3636 C CA . SER A 1 455 ? -33.561 -14.272 35.508 1.00 50.91 455 SER A CA 1
ATOM 3637 C C . SER A 1 455 ? -33.023 -13.591 34.245 1.00 50.91 455 SER A C 1
ATOM 3639 O O . SER A 1 455 ? -32.574 -12.443 34.289 1.00 50.91 455 SER A O 1
ATOM 3641 N N . SER A 1 456 ? -33.112 -14.279 33.106 1.00 47.12 456 SER A N 1
ATOM 3642 C CA . SER A 1 456 ? -32.856 -13.679 31.790 1.00 47.12 456 SER A CA 1
ATOM 3643 C C . SER A 1 456 ? -33.882 -12.595 31.434 1.00 47.12 456 SER A C 1
ATOM 3645 O O . SER A 1 456 ? -33.645 -11.797 30.531 1.00 47.12 456 SER A O 1
ATOM 3647 N N . GLU A 1 457 ? -35.008 -12.544 32.153 1.00 42.50 457 GLU A N 1
ATOM 3648 C CA . GLU A 1 457 ? -36.015 -11.494 32.036 1.00 42.50 457 GLU A CA 1
ATOM 3649 C C . GLU A 1 457 ? -35.415 -10.139 32.419 1.00 42.50 457 GLU A C 1
ATOM 3651 O O . GLU A 1 457 ? -35.095 -9.863 33.578 1.00 42.50 457 GLU A O 1
ATOM 3656 N N . ILE A 1 458 ? -35.250 -9.286 31.412 1.00 48.97 458 ILE A N 1
ATOM 3657 C CA . ILE A 1 458 ? -34.784 -7.920 31.585 1.00 48.97 458 ILE A CA 1
ATOM 3658 C C . ILE A 1 458 ? -35.916 -7.108 32.221 1.00 48.97 458 ILE A C 1
ATOM 3660 O O . ILE A 1 458 ? -37.025 -7.076 31.693 1.00 48.97 458 ILE A O 1
ATOM 3664 N N . ALA A 1 459 ? -35.648 -6.428 33.337 1.00 45.19 459 ALA A N 1
ATOM 3665 C CA . ALA A 1 459 ? -36.643 -5.581 33.986 1.00 45.19 459 ALA A CA 1
ATOM 3666 C C . ALA A 1 459 ? -37.039 -4.405 33.077 1.00 45.19 459 ALA A C 1
ATOM 3668 O O . ALA A 1 459 ? -36.196 -3.574 32.731 1.00 45.19 459 ALA A O 1
ATOM 3669 N N . ILE A 1 460 ? -38.324 -4.323 32.724 1.00 47.97 460 ILE A N 1
ATOM 3670 C CA . ILE A 1 460 ? -38.921 -3.228 31.953 1.00 47.97 460 ILE A CA 1
ATOM 3671 C C . ILE A 1 460 ? -39.793 -2.407 32.910 1.00 47.97 460 ILE A C 1
ATOM 3673 O O . ILE A 1 460 ? -40.634 -2.966 33.609 1.00 47.97 460 ILE A O 1
ATOM 3677 N N . GLY A 1 461 ? -39.553 -1.101 32.990 1.00 48.66 461 GLY A N 1
ATOM 3678 C CA . GLY A 1 461 ? -40.345 -0.171 33.791 1.00 48.66 461 GLY A CA 1
ATOM 3679 C C . GLY A 1 461 ? -41.682 0.164 33.136 1.00 48.66 461 GLY A C 1
ATOM 3680 O O . GLY A 1 461 ? -41.910 -0.142 31.966 1.00 48.66 461 GLY A O 1
ATOM 3681 N N . ASP A 1 462 ? -42.546 0.854 33.880 1.00 42.44 462 ASP A N 1
ATOM 3682 C CA . ASP A 1 462 ? -43.899 1.238 33.438 1.00 42.44 462 ASP A CA 1
ATOM 3683 C C . ASP A 1 462 ? -43.907 2.124 32.174 1.00 42.44 462 ASP A C 1
ATOM 3685 O O . ASP A 1 462 ? -44.917 2.241 31.485 1.00 42.44 462 ASP A O 1
ATOM 3689 N N . ASP A 1 463 ? -42.764 2.731 31.841 1.00 39.22 463 ASP A N 1
ATOM 3690 C CA . ASP A 1 463 ? -42.528 3.527 30.634 1.00 39.22 463 ASP A CA 1
ATOM 3691 C C . ASP A 1 463 ? -42.034 2.693 29.430 1.00 39.22 463 ASP A C 1
ATOM 3693 O O . ASP A 1 463 ? -41.623 3.256 28.411 1.00 39.22 463 ASP A O 1
ATOM 3697 N N . GLY A 1 464 ? -42.023 1.362 29.550 1.00 37.97 464 GLY A N 1
ATOM 3698 C CA . GLY A 1 464 ? -41.552 0.433 28.523 1.00 37.97 464 GLY A CA 1
ATOM 3699 C C . GLY A 1 464 ? -40.028 0.380 28.366 1.00 37.97 464 GLY A C 1
ATOM 3700 O O . GLY A 1 464 ? -39.536 -0.228 27.415 1.00 37.97 464 GLY A O 1
ATOM 3701 N N . ASN A 1 465 ? -39.253 1.006 29.260 1.00 40.94 465 ASN A N 1
ATOM 3702 C CA . ASN A 1 465 ? -37.794 1.035 29.168 1.00 40.94 465 ASN A CA 1
ATOM 3703 C C . ASN A 1 465 ? -37.110 0.081 30.143 1.00 40.94 465 ASN A C 1
ATOM 3705 O O . ASN A 1 465 ? -37.616 -0.189 31.223 1.00 40.94 465 ASN A O 1
ATOM 3709 N N . LEU A 1 466 ? -35.904 -0.375 29.789 1.00 41.28 466 LEU A N 1
ATOM 3710 C CA . LEU A 1 466 ? -35.095 -1.193 30.694 1.00 41.28 466 LEU A CA 1
ATOM 3711 C C . LEU A 1 466 ? -34.731 -0.398 31.955 1.00 41.28 466 LEU A C 1
ATOM 3713 O O . LEU A 1 466 ? -34.211 0.718 31.848 1.00 41.28 466 LEU A O 1
ATOM 3717 N N . VAL A 1 467 ? -34.958 -0.989 33.125 1.00 46.16 467 VAL A N 1
ATOM 3718 C CA . VAL A 1 467 ? -34.626 -0.404 34.429 1.00 46.16 467 VAL A CA 1
ATOM 3719 C C . VAL A 1 467 ? -33.409 -1.129 34.995 1.00 46.16 467 VAL A C 1
ATOM 3721 O O . VAL A 1 467 ? -33.451 -2.336 35.223 1.00 46.16 467 VAL A O 1
ATOM 3724 N N . ALA A 1 468 ? -32.318 -0.391 35.224 1.00 48.59 468 ALA A N 1
ATOM 3725 C CA . ALA A 1 468 ? -31.175 -0.904 35.973 1.00 48.59 468 ALA A CA 1
ATOM 3726 C C . ALA A 1 468 ? -31.584 -1.102 37.438 1.00 48.59 468 ALA A C 1
ATOM 3728 O O . ALA A 1 468 ? -32.169 -0.205 38.046 1.00 48.59 468 ALA A O 1
ATOM 3729 N N . ARG A 1 469 ? -31.278 -2.270 38.003 1.00 53.38 469 ARG A N 1
ATOM 3730 C CA . ARG A 1 469 ? -31.600 -2.619 39.390 1.00 53.38 469 ARG A CA 1
ATOM 3731 C C . ARG A 1 469 ? -30.320 -2.977 40.137 1.00 53.38 469 ARG A C 1
ATOM 3733 O O . ARG A 1 469 ? -29.384 -3.534 39.571 1.00 53.38 469 ARG A O 1
ATOM 3740 N N . ASN A 1 470 ? -30.270 -2.679 41.431 1.00 58.81 470 ASN A N 1
ATOM 3741 C CA . ASN A 1 470 ? -29.169 -3.154 42.264 1.00 58.81 470 ASN A CA 1
ATOM 3742 C C . ASN A 1 470 ? -29.345 -4.648 42.500 1.00 58.81 470 ASN A C 1
ATOM 3744 O O . ASN A 1 470 ? -30.413 -5.081 42.932 1.00 58.81 470 ASN A O 1
ATOM 3748 N N . LEU A 1 471 ? -28.302 -5.415 42.215 1.00 62.84 471 LEU A N 1
ATOM 3749 C CA . LEU A 1 471 ? -28.260 -6.837 42.490 1.00 62.84 471 LEU A CA 1
ATOM 3750 C C . LEU A 1 471 ? -27.629 -7.042 43.864 1.00 62.84 471 LEU A C 1
ATOM 3752 O O . LEU A 1 471 ? -26.573 -6.481 44.172 1.00 62.84 471 LEU A O 1
ATOM 3756 N N . VAL A 1 472 ? -28.304 -7.816 44.698 1.00 68.94 472 VAL A N 1
ATOM 3757 C CA . VAL A 1 472 ? -27.971 -7.987 46.104 1.00 68.94 472 VAL A CA 1
ATOM 3758 C C . VAL A 1 472 ? -27.805 -9.469 46.390 1.00 68.94 472 VAL A C 1
ATOM 3760 O O . VAL A 1 472 ? -28.610 -10.292 45.965 1.00 68.94 472 VAL A O 1
ATOM 3763 N N . PHE A 1 473 ? -26.730 -9.790 47.096 1.00 76.81 473 PHE A N 1
ATOM 3764 C CA . PHE A 1 473 ? -26.469 -11.095 47.677 1.00 76.81 473 PHE A CA 1
ATOM 3765 C C . PHE A 1 473 ? -26.433 -10.943 49.194 1.00 76.81 473 PHE A C 1
ATOM 3767 O O . PHE A 1 473 ? -25.695 -10.090 49.706 1.00 76.81 473 PHE A O 1
ATOM 3774 N N . HIS A 1 474 ? -27.178 -11.780 49.907 1.00 78.56 474 HIS A N 1
ATOM 3775 C CA . HIS A 1 474 ? -27.095 -11.866 51.357 1.00 78.56 474 HIS A CA 1
ATOM 3776 C C . HIS A 1 474 ? -26.609 -13.240 51.792 1.00 78.56 474 HIS A C 1
ATOM 3778 O O . HIS A 1 474 ? -27.122 -14.267 51.361 1.00 78.56 474 HIS A O 1
ATOM 3784 N N . ASP A 1 475 ? -25.654 -13.251 52.712 1.00 82.75 475 ASP A N 1
ATOM 3785 C CA . ASP A 1 475 ? -25.260 -14.439 53.450 1.00 82.75 475 ASP A CA 1
ATOM 3786 C C . ASP A 1 475 ? -25.713 -14.317 54.905 1.00 82.75 475 ASP A C 1
ATOM 3788 O O . ASP A 1 475 ? -25.338 -13.382 55.622 1.00 82.75 475 ASP A O 1
ATOM 3792 N N . TYR A 1 476 ? -26.505 -15.298 55.322 1.00 81.00 476 TYR A N 1
ATOM 3793 C CA . TYR A 1 476 ? -27.046 -15.456 56.665 1.00 81.00 476 TYR A CA 1
ATOM 3794 C C . TYR A 1 476 ? -26.303 -16.544 57.452 1.00 81.00 476 TYR A C 1
ATOM 3796 O O . TYR A 1 476 ? -26.704 -16.874 58.563 1.00 81.00 476 TYR A O 1
ATOM 3804 N N . GLY A 1 477 ? -25.226 -17.119 56.912 1.00 77.00 477 GLY A N 1
ATOM 3805 C CA . GLY A 1 477 ? -24.427 -18.155 57.562 1.00 77.00 477 GLY A CA 1
ATOM 3806 C C . GLY A 1 477 ? -24.826 -19.553 57.097 1.00 77.00 477 GLY A C 1
ATOM 3807 O O . GLY A 1 477 ? -24.129 -20.153 56.273 1.00 77.00 477 GLY A O 1
ATOM 3808 N N . GLU A 1 478 ? -25.938 -20.075 57.610 1.00 76.94 478 GLU A N 1
ATOM 3809 C CA . GLU A 1 478 ? -26.492 -21.383 57.220 1.00 76.94 478 GLU A CA 1
ATOM 3810 C C . GLU A 1 478 ? -27.085 -21.378 55.797 1.00 76.94 478 GLU A C 1
ATOM 3812 O O . GLU A 1 478 ? -27.088 -22.406 55.119 1.00 76.94 478 GLU A O 1
ATOM 3817 N N . TRP A 1 479 ? -27.531 -20.219 55.315 1.00 74.31 479 TRP A N 1
ATOM 3818 C CA . TRP A 1 479 ? -28.153 -20.050 54.003 1.00 74.31 479 TRP A CA 1
ATOM 3819 C C . TRP A 1 479 ? -27.817 -18.679 53.407 1.00 74.31 479 TRP A C 1
ATOM 3821 O O . TRP A 1 479 ? -27.297 -17.798 54.093 1.00 74.31 479 TRP A O 1
ATOM 3831 N N . CYS A 1 480 ? -28.100 -18.508 52.121 1.00 74.81 480 CYS A N 1
ATOM 3832 C CA . CYS A 1 480 ? -27.930 -17.248 51.409 1.00 74.81 480 CYS A CA 1
ATOM 3833 C C . CYS A 1 480 ? -29.122 -16.983 50.488 1.00 74.81 480 CYS A C 1
ATOM 3835 O O . CYS A 1 480 ? -29.787 -17.927 50.054 1.00 74.81 480 CYS A O 1
ATOM 3837 N N . ASP A 1 481 ? -29.345 -15.716 50.152 1.00 70.44 481 ASP A N 1
ATOM 3838 C CA . ASP A 1 481 ? -30.251 -15.314 49.081 1.00 70.44 481 ASP A CA 1
ATOM 3839 C C . ASP A 1 481 ? -29.582 -14.360 48.088 1.00 70.44 481 ASP A C 1
ATOM 3841 O O . ASP A 1 481 ? -28.458 -13.878 48.275 1.00 70.44 481 ASP A O 1
ATOM 3845 N N . PHE A 1 482 ? -30.272 -14.167 46.970 1.00 67.81 482 PHE A N 1
ATOM 3846 C CA . PHE A 1 482 ? -29.810 -13.371 45.853 1.00 67.81 482 PHE A CA 1
ATOM 3847 C C . PHE A 1 482 ? -30.999 -12.857 45.050 1.00 67.81 482 PHE A C 1
ATOM 3849 O O . PHE A 1 482 ? -31.933 -13.605 44.761 1.00 67.81 482 PHE A O 1
ATOM 3856 N N . GLY A 1 483 ? -30.948 -11.594 44.642 1.00 63.12 483 GLY A N 1
ATOM 3857 C CA . GLY A 1 483 ? -31.990 -11.007 43.812 1.00 63.12 483 GLY A CA 1
ATOM 3858 C C . GLY A 1 483 ? -31.755 -9.534 43.522 1.00 63.12 483 GLY A C 1
ATOM 3859 O O . GLY A 1 483 ? -30.722 -8.963 43.870 1.00 63.12 483 GLY A O 1
ATOM 3860 N N . PHE A 1 484 ? -32.728 -8.904 42.873 1.00 61.91 484 PHE A N 1
ATOM 3861 C CA . PHE A 1 484 ? -32.737 -7.454 42.711 1.00 61.91 484 PHE A CA 1
ATOM 3862 C C . PHE A 1 484 ? -33.351 -6.790 43.949 1.00 61.91 484 PHE A C 1
ATOM 3864 O O . PHE A 1 484 ? -34.290 -7.324 44.527 1.00 61.91 484 PHE A O 1
ATOM 3871 N N . ASN A 1 485 ? -32.847 -5.615 44.334 1.00 58.09 485 ASN A N 1
ATOM 3872 C CA . ASN A 1 485 ? -33.208 -4.915 45.576 1.00 58.09 485 ASN A CA 1
ATOM 3873 C C . ASN A 1 485 ? -34.723 -4.668 45.763 1.00 58.09 485 ASN A C 1
ATOM 3875 O O . ASN A 1 485 ? -35.185 -4.607 46.897 1.00 58.09 485 ASN A O 1
ATOM 3879 N N . ASP A 1 486 ? -35.487 -4.577 44.669 1.00 54.31 486 ASP A N 1
ATOM 3880 C CA . ASP A 1 486 ? -36.936 -4.308 44.683 1.00 54.31 486 ASP A CA 1
ATOM 3881 C C . ASP A 1 486 ? -37.788 -5.571 44.430 1.00 54.31 486 ASP A C 1
ATOM 3883 O O . ASP A 1 486 ? -39.013 -5.514 44.421 1.00 54.31 486 ASP A O 1
ATOM 3887 N N . ASP A 1 487 ? -37.137 -6.709 44.175 1.00 52.34 487 ASP A N 1
ATOM 3888 C CA . ASP A 1 487 ? -37.754 -7.943 43.680 1.00 52.34 487 ASP A CA 1
ATOM 3889 C C . ASP A 1 487 ? -36.967 -9.149 44.219 1.00 52.34 487 ASP A C 1
ATOM 3891 O O . ASP A 1 487 ? -36.574 -10.055 43.476 1.00 52.34 487 ASP A O 1
ATOM 3895 N N . ILE A 1 488 ? -36.675 -9.136 45.530 1.00 51.97 488 ILE A N 1
ATOM 3896 C CA . ILE A 1 488 ? -36.182 -10.317 46.249 1.00 51.97 488 ILE A CA 1
ATOM 3897 C C . ILE A 1 488 ? -37.348 -11.304 46.271 1.00 51.97 488 ILE A C 1
ATOM 3899 O O . ILE A 1 488 ? -38.089 -11.425 47.247 1.00 51.97 488 ILE A O 1
ATOM 3903 N N . LYS A 1 489 ? -37.574 -11.969 45.135 1.00 44.50 489 LYS A N 1
ATOM 3904 C CA . LYS A 1 489 ? -38.502 -13.081 45.051 1.00 44.50 489 LYS A CA 1
ATOM 3905 C C . LYS A 1 489 ? -37.993 -14.104 46.051 1.00 44.50 489 LYS A C 1
ATOM 3907 O O . LYS A 1 489 ? -36.863 -14.573 45.955 1.00 44.50 489 LYS A O 1
ATOM 3912 N N . THR A 1 490 ? -38.841 -14.424 47.014 1.00 44.38 490 THR A N 1
ATOM 3913 C CA . THR A 1 490 ? -38.735 -15.536 47.955 1.00 44.38 490 THR A CA 1
ATOM 3914 C C . THR A 1 490 ? -38.668 -16.865 47.194 1.00 44.38 490 THR A C 1
ATOM 3916 O O . THR A 1 490 ? -39.603 -17.660 47.196 1.00 44.38 490 THR A O 1
ATOM 3919 N N . GLN A 1 491 ? -37.567 -17.108 46.485 1.00 39.88 491 GLN A N 1
ATOM 3920 C CA . GLN A 1 491 ? -37.340 -18.313 45.702 1.00 39.88 491 GLN A CA 1
ATOM 3921 C C . GLN A 1 491 ? -36.194 -19.116 46.308 1.00 39.88 491 GLN A C 1
ATOM 3923 O O . GLN A 1 491 ? -35.033 -18.941 45.968 1.00 39.88 491 GLN A O 1
ATOM 3928 N N . LEU A 1 492 ? -36.632 -20.023 47.187 1.00 46.78 492 LEU A N 1
ATOM 3929 C CA . LEU A 1 492 ? -36.026 -21.275 47.645 1.00 46.78 492 LEU A CA 1
ATOM 3930 C C . LEU A 1 492 ? -34.644 -21.194 48.341 1.00 46.78 492 LEU A C 1
ATOM 3932 O O . LEU A 1 492 ? -33.691 -20.644 47.797 1.00 46.78 492 LEU A O 1
ATOM 3936 N N . PRO A 1 493 ? -34.495 -21.808 49.535 1.00 46.12 493 PRO A N 1
ATOM 3937 C CA . PRO A 1 493 ? -33.243 -21.817 50.285 1.00 46.12 493 PRO A CA 1
ATOM 3938 C C . PRO A 1 493 ? -32.197 -22.664 49.550 1.00 46.12 493 PRO A C 1
ATOM 3940 O O . PRO A 1 493 ? -32.152 -23.885 49.695 1.00 46.12 493 PRO A O 1
ATOM 3943 N N . ASN A 1 494 ? -31.344 -22.026 48.751 1.00 51.72 494 ASN A N 1
ATOM 3944 C CA . ASN A 1 494 ? -30.200 -22.689 48.135 1.00 51.72 494 ASN A CA 1
ATOM 3945 C C . ASN A 1 494 ? -29.029 -22.667 49.118 1.00 51.72 494 ASN A C 1
ATOM 3947 O O . ASN A 1 494 ? -28.331 -21.673 49.305 1.00 51.72 494 ASN A O 1
ATOM 3951 N N . ILE A 1 495 ? -28.887 -23.800 49.797 1.00 60.44 495 ILE A N 1
ATOM 3952 C CA . ILE A 1 495 ? -27.916 -24.064 50.851 1.00 60.44 495 ILE A CA 1
ATOM 3953 C C . ILE A 1 495 ? -26.504 -24.002 50.258 1.00 60.44 495 ILE A C 1
ATOM 3955 O O . ILE A 1 495 ? -26.214 -24.645 49.248 1.00 60.44 495 ILE A O 1
ATOM 3959 N N . TRP A 1 496 ? -25.620 -23.258 50.922 1.00 73.81 496 TRP A N 1
ATOM 3960 C CA . TRP A 1 496 ? -24.177 -23.295 50.705 1.00 73.81 496 TRP A CA 1
ATOM 3961 C C . TRP A 1 496 ? -23.673 -24.733 50.495 1.00 73.81 496 TRP A C 1
ATOM 3963 O O . TRP A 1 496 ? -23.755 -25.572 51.394 1.00 73.81 496 TRP A O 1
ATOM 3973 N N . LYS A 1 497 ? -23.096 -25.033 49.328 1.00 83.56 497 LYS A N 1
ATOM 3974 C CA . LYS A 1 497 ? -22.536 -26.354 49.035 1.00 83.56 497 LYS A CA 1
ATOM 3975 C C . LYS A 1 497 ? -21.107 -26.433 49.552 1.00 83.56 497 LYS A C 1
ATOM 3977 O O . LYS A 1 497 ? -20.230 -25.724 49.065 1.00 83.56 497 LYS A O 1
ATOM 3982 N N . LYS A 1 498 ? -20.841 -27.325 50.506 1.00 87.56 498 LYS A N 1
ATOM 3983 C CA . LYS A 1 498 ? -19.466 -27.612 50.938 1.00 87.56 498 LYS A CA 1
ATOM 3984 C C . LYS A 1 498 ? -18.683 -28.255 49.788 1.00 87.56 498 LYS A C 1
ATOM 3986 O O . LYS A 1 498 ? -19.122 -29.254 49.216 1.00 87.56 498 LYS A O 1
ATOM 3991 N N . ILE A 1 499 ? -17.520 -27.698 49.468 1.00 89.44 499 ILE A N 1
ATOM 3992 C CA . ILE A 1 499 ? -16.623 -28.173 48.408 1.00 89.44 499 ILE A CA 1
ATOM 3993 C C . ILE A 1 499 ? -15.238 -28.483 48.983 1.00 89.44 499 ILE A C 1
ATOM 3995 O O . ILE A 1 499 ? -14.779 -27.845 49.927 1.00 89.44 499 ILE A O 1
ATOM 3999 N N . SER A 1 500 ? -14.558 -29.481 48.419 1.00 89.62 500 SER A N 1
ATOM 4000 C CA . SER A 1 500 ? -13.216 -29.894 48.861 1.00 89.62 500 SER A CA 1
ATOM 4001 C C . SER A 1 500 ? -12.091 -29.047 48.260 1.00 89.62 500 SER A C 1
ATOM 4003 O O . SER A 1 500 ? -10.981 -29.030 48.789 1.00 89.62 500 SER A O 1
ATOM 4005 N N . LYS A 1 501 ? -12.357 -28.344 47.154 1.00 90.00 501 LYS A N 1
ATOM 4006 C CA . LYS A 1 501 ? -11.397 -27.490 46.449 1.00 90.00 501 LYS A CA 1
ATOM 4007 C C . LYS A 1 501 ? -12.133 -26.390 45.692 1.00 90.00 501 LYS A C 1
ATOM 4009 O O . LYS A 1 501 ? -13.179 -26.655 45.109 1.00 90.00 501 LYS A O 1
ATOM 4014 N N . LYS A 1 502 ? -11.557 -25.183 45.660 1.00 88.75 502 LYS A N 1
ATOM 4015 C CA . LYS A 1 502 ? -12.079 -24.057 44.871 1.00 88.75 502 LYS A CA 1
ATOM 4016 C C . LYS A 1 502 ? -12.068 -24.393 43.369 1.00 88.75 502 LYS A C 1
ATOM 4018 O O . LYS A 1 502 ? -11.082 -24.976 42.904 1.00 88.75 502 LYS A O 1
ATOM 4023 N N . PRO A 1 503 ? -13.116 -24.031 42.611 1.00 81.38 503 PRO A N 1
ATOM 4024 C CA . PRO A 1 503 ? -13.121 -24.176 41.162 1.00 81.38 503 PRO A CA 1
ATOM 4025 C C . PRO A 1 503 ? -12.024 -23.319 40.522 1.00 81.38 503 PRO A C 1
ATOM 4027 O O . PRO A 1 503 ? -11.662 -22.252 41.021 1.00 81.38 503 PRO A O 1
ATOM 4030 N N . ASN A 1 504 ? -11.506 -23.782 39.385 1.00 81.81 504 ASN A N 1
ATOM 4031 C CA . ASN A 1 504 ? -10.611 -22.976 38.563 1.00 81.81 504 ASN A CA 1
ATOM 4032 C C . ASN A 1 504 ? -11.440 -21.923 37.821 1.00 81.81 504 ASN A C 1
ATOM 4034 O O . ASN A 1 504 ? -12.253 -22.267 36.965 1.00 81.81 504 ASN A O 1
ATOM 4038 N N . MET A 1 505 ? -11.218 -20.652 38.153 1.00 77.25 505 MET A N 1
ATOM 4039 C CA . MET A 1 505 ? -11.924 -19.516 37.561 1.00 77.25 505 MET A CA 1
ATOM 4040 C C . MET A 1 505 ? -11.041 -18.780 36.555 1.00 77.25 505 MET A C 1
ATOM 4042 O O . MET A 1 505 ? -9.888 -18.464 36.857 1.00 77.25 505 MET A O 1
ATOM 4046 N N . ILE A 1 506 ? -11.612 -18.431 35.404 1.00 63.47 506 ILE A N 1
ATOM 4047 C CA . ILE A 1 506 ? -11.025 -17.491 34.443 1.00 63.47 506 ILE A CA 1
ATOM 4048 C C . ILE A 1 506 ? -11.559 -16.090 34.784 1.00 63.47 506 ILE A C 1
ATOM 4050 O O . ILE A 1 506 ? -12.772 -15.870 34.851 1.00 63.47 506 ILE A O 1
ATOM 4054 N N . LYS A 1 507 ? -10.651 -15.154 35.089 1.00 62.06 507 LYS A N 1
ATOM 4055 C CA . LYS A 1 507 ? -10.972 -13.853 35.709 1.00 62.06 507 LYS A CA 1
ATOM 4056 C C . LYS A 1 507 ? -10.760 -12.674 34.761 1.00 62.06 507 LYS A C 1
ATOM 4058 O O . LYS A 1 507 ? -9.891 -12.738 33.897 1.00 62.06 507 LYS A O 1
ATOM 4063 N N . ASN A 1 508 ? -11.490 -11.583 35.010 1.00 52.00 508 ASN A N 1
ATOM 4064 C CA . ASN A 1 508 ? -11.362 -10.289 34.326 1.00 52.00 508 ASN A CA 1
ATOM 4065 C C . ASN A 1 508 ? -11.502 -10.389 32.803 1.00 52.00 508 ASN A C 1
ATOM 4067 O O . ASN A 1 508 ? -10.724 -9.796 32.051 1.00 52.00 508 ASN A O 1
ATOM 4071 N N . MET A 1 509 ? -12.502 -11.144 32.349 1.00 47.84 509 MET A N 1
ATOM 4072 C CA . MET A 1 509 ? -12.907 -11.118 30.949 1.00 47.84 509 MET A CA 1
ATOM 4073 C C . MET A 1 509 ? -13.529 -9.745 30.667 1.00 47.84 509 MET A C 1
ATOM 4075 O O . MET A 1 509 ? -14.716 -9.539 30.908 1.00 47.84 509 MET A O 1
ATOM 4079 N N . GLN A 1 510 ? -12.722 -8.783 30.212 1.00 39.19 510 GLN A N 1
ATOM 4080 C CA . GLN A 1 510 ? -13.238 -7.512 29.709 1.00 39.19 510 GLN A CA 1
ATOM 4081 C C . GLN A 1 510 ? -14.057 -7.801 28.449 1.00 39.19 510 GLN A C 1
ATOM 4083 O O . GLN A 1 510 ? -13.496 -8.102 27.398 1.00 39.19 510 GLN A O 1
ATOM 4088 N N . MET A 1 511 ? -15.383 -7.738 28.564 1.00 37.28 511 MET A N 1
ATOM 4089 C CA . MET A 1 511 ? -16.262 -7.679 27.402 1.00 37.28 511 MET A CA 1
ATOM 4090 C C . MET A 1 511 ? -16.399 -6.224 26.981 1.00 37.28 511 MET A C 1
ATOM 4092 O O . MET A 1 511 ? -16.889 -5.395 27.744 1.00 37.28 511 MET A O 1
ATOM 4096 N N . LEU A 1 512 ? -15.965 -5.913 25.766 1.00 33.53 512 LEU A N 1
ATOM 4097 C CA . LEU A 1 512 ? -16.310 -4.661 25.111 1.00 33.53 512 LEU A CA 1
ATOM 4098 C C . LEU A 1 512 ? -17.433 -4.964 24.124 1.00 33.53 512 LEU A C 1
ATOM 4100 O O . LEU A 1 512 ? -17.209 -5.623 23.113 1.00 33.53 512 LEU A O 1
ATOM 4104 N N . GLU A 1 513 ? -18.643 -4.506 24.436 1.00 34.28 513 GLU A N 1
ATOM 4105 C CA . GLU A 1 513 ? -19.764 -4.553 23.503 1.00 34.28 513 GLU A CA 1
ATOM 4106 C C . GLU A 1 513 ? -19.742 -3.307 22.608 1.00 34.28 513 GLU A C 1
ATOM 4108 O O . GLU A 1 513 ? -19.740 -2.167 23.082 1.00 34.28 513 GLU A O 1
ATOM 4113 N N . ALA A 1 514 ? -19.776 -3.526 21.297 1.00 30.36 514 ALA A N 1
ATOM 4114 C CA . ALA A 1 514 ? -20.175 -2.519 20.326 1.00 30.36 514 ALA A CA 1
ATOM 4115 C C . ALA A 1 514 ? -21.041 -3.202 19.261 1.00 30.36 514 ALA A C 1
ATOM 4117 O O . ALA A 1 514 ? -20.555 -4.053 18.523 1.00 30.36 514 ALA A O 1
ATOM 4118 N N . ASN A 1 515 ? -22.320 -2.823 19.194 1.00 28.08 515 ASN A N 1
ATOM 4119 C CA . ASN A 1 515 ? -23.303 -3.324 18.225 1.00 28.08 515 ASN A CA 1
ATOM 4120 C C . ASN A 1 515 ? -23.568 -4.848 18.257 1.00 28.08 515 ASN A C 1
ATOM 4122 O O . ASN A 1 515 ? -23.697 -5.473 17.207 1.00 28.08 515 ASN A O 1
ATOM 4126 N N . GLY A 1 516 ? -23.731 -5.441 19.446 1.00 29.69 516 GLY A N 1
ATOM 4127 C CA . GLY A 1 516 ? -24.411 -6.738 19.579 1.00 29.69 516 GLY A CA 1
ATOM 4128 C C . GLY A 1 516 ? -23.607 -7.992 19.211 1.00 29.69 516 GLY A C 1
ATOM 4129 O O . GLY A 1 516 ? -24.209 -8.996 18.837 1.00 29.69 516 GLY A O 1
ATOM 4130 N N . VAL A 1 517 ? -22.275 -7.977 19.329 1.00 30.91 517 VAL A N 1
ATOM 4131 C CA . VAL A 1 517 ? -21.442 -9.194 19.262 1.00 30.91 517 VAL A CA 1
ATOM 4132 C C . VAL A 1 517 ? -20.433 -9.199 20.414 1.00 30.91 517 VAL A C 1
ATOM 4134 O O . VAL A 1 517 ? -19.744 -8.205 20.646 1.00 30.91 517 VAL A O 1
ATOM 4137 N N . LEU A 1 518 ? -20.361 -10.322 21.138 1.00 33.72 518 LEU A N 1
ATOM 4138 C CA . LEU A 1 518 ? -19.419 -10.579 22.233 1.00 33.72 518 LEU A CA 1
ATOM 4139 C C . LEU A 1 518 ? -18.154 -11.253 21.680 1.00 33.72 518 LEU A C 1
ATOM 4141 O O . LEU A 1 518 ? -18.269 -12.151 20.851 1.00 33.72 518 LEU A O 1
ATOM 4145 N N . VAL A 1 519 ? -16.956 -10.884 22.148 1.00 37.19 519 VAL A N 1
ATOM 4146 C CA . VAL A 1 519 ? -15.716 -11.622 21.826 1.00 37.19 519 VAL A CA 1
ATOM 4147 C C . VAL A 1 519 ? -14.881 -11.856 23.084 1.00 37.19 519 VAL A C 1
ATOM 4149 O O . VAL A 1 519 ? -14.666 -10.947 23.886 1.00 37.19 519 VAL A O 1
ATOM 4152 N N . THR A 1 520 ? -14.398 -13.090 23.235 1.00 31.84 520 THR A N 1
ATOM 4153 C CA . THR A 1 520 ? -13.460 -13.556 24.264 1.00 31.84 520 THR A CA 1
ATOM 4154 C C . THR A 1 520 ? -12.031 -13.657 23.710 1.00 31.84 520 THR A C 1
ATOM 4156 O O . THR A 1 520 ? -11.806 -13.767 22.508 1.00 31.84 520 THR A O 1
ATOM 4159 N N . LYS A 1 521 ? -11.032 -13.657 24.603 1.00 31.11 521 LYS A N 1
ATOM 4160 C CA . LYS A 1 521 ? -9.584 -13.661 24.294 1.00 31.11 521 LYS A CA 1
ATOM 4161 C C . LYS A 1 521 ? -9.074 -14.919 23.550 1.00 31.11 521 LYS A C 1
ATOM 4163 O O . LYS A 1 521 ? -7.893 -14.993 23.232 1.00 31.11 521 LYS A O 1
ATOM 4168 N N . ASP A 1 522 ? -9.922 -15.916 23.305 1.00 30.08 522 ASP A N 1
ATOM 4169 C CA . ASP A 1 522 ? -9.551 -17.251 22.811 1.00 30.08 522 ASP A CA 1
ATOM 4170 C C . ASP A 1 522 ? -10.016 -17.568 21.377 1.00 30.08 522 ASP A C 1
ATOM 4172 O O . ASP A 1 522 ? -9.947 -18.723 20.964 1.00 30.08 522 ASP A O 1
ATOM 4176 N N . ASN A 1 523 ? -10.444 -16.566 20.597 1.00 32.94 523 ASN A N 1
ATOM 4177 C CA . ASN A 1 523 ? -10.918 -16.732 19.211 1.00 32.94 523 ASN A CA 1
ATOM 4178 C C . ASN A 1 523 ? -12.163 -17.635 19.043 1.00 32.94 523 ASN A C 1
ATOM 4180 O O . ASN A 1 523 ? -12.444 -18.080 17.927 1.00 32.94 523 ASN A O 1
ATOM 4184 N N . SER A 1 524 ? -12.949 -17.897 20.094 1.00 33.09 524 SER A N 1
ATOM 4185 C CA . SER A 1 524 ? -14.244 -18.563 19.907 1.00 33.09 524 SER A CA 1
ATOM 4186 C C . SER A 1 524 ? -15.252 -17.631 19.211 1.00 33.09 524 SER A C 1
ATOM 4188 O O . SER A 1 524 ? -15.357 -16.442 19.512 1.00 33.09 524 SER A O 1
ATOM 4190 N N . THR A 1 525 ? -15.959 -18.155 18.205 1.00 31.50 525 THR A N 1
ATOM 4191 C CA . THR A 1 525 ? -16.913 -17.390 17.389 1.00 31.50 525 THR A CA 1
ATOM 4192 C C . THR A 1 525 ? -18.279 -17.386 18.074 1.00 31.50 525 THR A C 1
ATOM 4194 O O . THR A 1 525 ? -18.902 -18.436 18.211 1.00 31.50 525 THR A O 1
ATOM 4197 N N . ILE A 1 526 ? -18.762 -16.213 18.491 1.00 34.88 526 ILE A N 1
ATOM 4198 C CA . ILE A 1 526 ? -20.133 -16.031 18.984 1.00 34.88 526 ILE A CA 1
ATOM 4199 C C . ILE A 1 526 ? -20.943 -15.429 17.833 1.00 34.88 526 ILE A C 1
ATOM 4201 O O . ILE A 1 526 ? -20.832 -14.240 17.544 1.00 34.88 526 ILE A O 1
ATOM 4205 N N . THR A 1 527 ? -21.718 -16.251 17.123 1.00 29.97 527 THR A N 1
ATOM 4206 C CA . THR A 1 527 ? -22.654 -15.762 16.100 1.00 29.97 527 THR A CA 1
ATOM 4207 C C . THR A 1 527 ? -23.982 -15.410 16.756 1.00 29.97 527 THR A C 1
ATOM 4209 O O . THR A 1 527 ? -24.606 -16.276 17.366 1.00 29.97 527 THR A O 1
ATOM 4212 N N . THR A 1 528 ? -24.440 -14.172 16.596 1.00 28.56 528 THR A N 1
ATOM 4213 C CA . THR A 1 528 ? -25.837 -13.810 16.840 1.00 28.56 528 THR A CA 1
ATOM 4214 C C . THR A 1 528 ? -26.655 -14.161 15.603 1.00 28.56 528 THR A C 1
ATOM 4216 O O . THR A 1 528 ? -26.290 -13.794 14.485 1.00 28.56 528 THR A O 1
ATOM 4219 N N . ASP A 1 529 ? -27.754 -14.895 15.777 1.00 30.48 529 ASP A N 1
ATOM 4220 C CA . ASP A 1 529 ? -28.802 -14.862 14.766 1.00 30.48 529 ASP A CA 1
ATOM 4221 C C . ASP A 1 529 ? -29.678 -13.617 14.975 1.00 30.48 529 ASP A C 1
ATOM 4223 O O . ASP A 1 529 ? -29.589 -12.897 15.975 1.00 30.48 529 ASP A O 1
ATOM 4227 N N . ILE A 1 530 ? -30.529 -13.361 13.989 1.00 27.92 530 ILE A N 1
ATOM 4228 C CA . ILE A 1 530 ? -31.357 -12.161 13.829 1.00 27.92 530 ILE A CA 1
ATOM 4229 C C . ILE A 1 530 ? -32.383 -12.006 14.983 1.00 27.92 530 ILE A C 1
ATOM 4231 O O . ILE A 1 530 ? -33.100 -11.009 15.040 1.00 27.92 530 ILE A O 1
ATOM 4235 N N . SER A 1 531 ? -32.459 -12.965 15.915 1.00 24.88 531 SER A N 1
ATOM 4236 C CA . SER A 1 531 ? -33.373 -12.965 17.061 1.00 24.88 531 SER A CA 1
ATOM 4237 C C . SER A 1 531 ? -32.718 -12.652 18.415 1.00 24.88 531 SER A C 1
ATOM 4239 O O . SER A 1 531 ? -33.426 -12.551 19.415 1.00 24.88 531 SER A O 1
ATOM 4241 N N . GLY A 1 532 ? -31.399 -12.429 18.471 1.00 26.91 532 GLY A N 1
ATOM 4242 C CA . GLY A 1 532 ? -30.737 -11.937 19.687 1.00 26.91 532 GLY A CA 1
ATOM 4243 C C . GLY A 1 532 ? -30.638 -12.947 20.840 1.00 26.91 532 GLY A C 1
ATOM 4244 O O . GLY A 1 532 ? -30.414 -12.536 21.977 1.00 26.91 532 GLY A O 1
ATOM 4245 N N . MET A 1 533 ? -30.771 -14.251 20.573 1.00 22.80 533 MET A N 1
ATOM 4246 C CA . MET A 1 533 ? -30.444 -15.299 21.548 1.00 22.80 533 MET A CA 1
ATOM 4247 C C . MET A 1 533 ? -29.029 -15.849 21.325 1.00 22.80 533 MET A C 1
ATOM 4249 O O . MET A 1 533 ? -28.613 -16.108 20.195 1.00 22.80 533 MET A O 1
ATOM 4253 N N . ILE A 1 534 ? -28.288 -16.014 22.423 1.00 28.66 534 ILE A N 1
ATOM 4254 C CA . ILE A 1 534 ? -26.911 -16.520 22.447 1.00 28.66 534 ILE A CA 1
ATOM 4255 C C . ILE A 1 534 ? -26.948 -18.050 22.304 1.00 28.66 534 ILE A C 1
ATOM 4257 O O . ILE A 1 534 ? -27.646 -18.735 23.046 1.00 28.66 534 ILE A O 1
ATOM 4261 N N . GLN A 1 535 ? -26.196 -18.601 21.348 1.00 25.20 535 GLN A N 1
ATOM 4262 C CA . GLN A 1 535 ? -25.818 -20.016 21.346 1.00 25.20 535 GLN A CA 1
ATOM 4263 C C . GLN A 1 535 ? -24.302 -20.131 21.194 1.00 25.20 535 GLN A C 1
ATOM 4265 O O . GLN A 1 535 ? -23.731 -19.729 20.180 1.00 25.20 535 GLN A O 1
ATOM 4270 N N . VAL A 1 536 ? -23.646 -20.719 22.195 1.00 27.64 536 VAL A N 1
ATOM 4271 C CA . VAL A 1 536 ? -22.220 -21.060 22.137 1.00 27.64 536 VAL A CA 1
ATOM 4272 C C . VAL A 1 536 ? -22.064 -22.403 21.422 1.00 27.64 536 VAL A C 1
ATOM 4274 O O . VAL A 1 536 ? -22.449 -23.444 21.958 1.00 27.64 536 VAL A O 1
ATOM 4277 N N . LYS A 1 537 ? -21.475 -22.413 20.220 1.00 23.91 537 LYS A N 1
ATOM 4278 C CA . LYS A 1 537 ? -21.077 -23.655 19.538 1.00 23.91 537 LYS A CA 1
ATOM 4279 C C . LYS A 1 537 ? -19.557 -23.780 19.539 1.00 23.91 537 LYS A C 1
ATOM 4281 O O . LYS A 1 537 ? -18.848 -22.907 19.053 1.00 23.91 537 LYS A O 1
ATOM 4286 N N . LYS A 1 538 ? -19.066 -24.871 20.123 1.00 24.27 538 LYS A N 1
ATOM 4287 C CA . LYS A 1 538 ? -17.642 -25.210 20.195 1.00 24.27 538 LYS A CA 1
ATOM 4288 C C . LYS A 1 538 ? -17.119 -25.566 18.794 1.00 24.27 538 LYS A C 1
ATOM 4290 O O . LYS A 1 538 ? -17.829 -26.258 18.063 1.00 24.27 538 LYS A O 1
ATOM 4295 N N . ALA A 1 539 ? -15.909 -25.119 18.453 1.00 29.73 539 ALA A N 1
ATOM 4296 C CA . ALA A 1 539 ? -15.113 -25.751 17.399 1.00 29.73 539 ALA A CA 1
ATOM 4297 C C . ALA A 1 539 ? -14.586 -27.110 17.881 1.00 29.73 539 ALA A C 1
ATOM 4299 O O . ALA A 1 539 ? -14.208 -27.203 19.078 1.00 29.73 539 ALA A O 1
#

InterPro domains:
  IPR011050 Pectin lyase fold/virulence factor [SSF51126] (8-348)
  IPR012334 Pectin lyase fold [G3DSA:2.160.20.10] (14-432)

Secondary structure (DSSP, 8-state):
---------PPPPSEE-GGGGT---EEEEE-HHHHHHHHHT-SEEEPPTT-EEE-SS-EEETT-S-EEEEEEEEEEET--EEES--TT---GGG-SS---EEEEEEEEE--TT-PPTTTTS-SEEESS-EEEEEEEEES-S--EEEESS---EEEEES-EEE--TTTS-TT---S-SEEEE-TTSSEE---S-SS----SEEEEES-B----TT-TT--S-EE-TT-EEEEES-EES-EEE--STT---EEEEES-EEE-SEE-SEEE-TTGGG-EEEEES-EEES-EEP---TTEEEES-EEE--SS-TTS----HHHHTTT--GGG-SSEEEEEEETTEEEEEHHHHHHHHHS-HHHHHHHHHHHT----EEEEEE-TTT-B-SS-EEEEEEEEEEETTEEEEEEEEEEEEEEE-SSSEEEEEEEEEE-S-EEEEEEEE-TT--EEEEEEE--S---B-TTSSB--EEEEEEE-BS-EEEEETTB------B--EEESS----B-------SSS----TT----PPPTT--------

Organism: Blautia hansenii (NCBI:txid1322)

Foldseek 3Di:
DDDDDDPDDDDPDQADELVVQPWDLQQPDASQVSVLVRFVVQGAYAYDAAGHHEHPDESEALPQQAYHYEDNAYEDALAAYHYNNDPPDDDLVVQPDDARYEYEDYEYYDDVPDAGDPLVAANYEYAYEHAYYHYEYENNQAHYEYEPDAHAEHYYYQYEYHHDLVVQAAPNDQEENYFYQDPVRGTDHDAAVSPDPHYLEAEAYQYEDDDRPRYPPHANHEAFDNHEYEHYQYEGQAYEYEHDDHGAYEYEYAQYEYADDDEPSYDYHPPNLNYAYEYHLYEYHYQYADPFAQRYEYENYEAAQDPDDPVDDGDDPCSNPVNDDLLRGNYWYAQYHHNLDTDHTSVLSVVQCVPPPVSVVVLVLLVCPFPWDKDKDFAQPFAFAPDFAKKKKKKFWDQLPDPQEGQAIDIDIDGGPDRRMKMKIKGFFAFFRIKMWMWMQDPVRWIWIDIGHGDNDGDADPVRHGDGFMWMKMDRNQFIFIDTPVCSPPPDTPGTHTDPDDDNHDHNQDWDDRPQATDGSPPQGFDDDPPNDTDRDDD

Radius of gyration: 34.99 Å; chains: 1; bounding box: 74×53×132 Å